Protein AF-A0A174EXQ2-F1 (afdb_monomer_lite)

InterPro domains:
  IPR007484 Peptidase M28 [PF04389] (26-202)
  IPR045175 Peptidase M28 family [PTHR12147] (16-189)

pLDDT: mean 82.41, std 20.02, range [22.69, 98.94]

Sequence (390 aa):
MGYSVTLQPYTDGQGRTGHNVAAVKAASVPDADILVLSAHHDSVPTAYGANDNASGVAALLYTAEALRNVPTDTEVRFLSFTDEENGKNGSRTYTASLTEEERTRIVGAIQFDMLGGLGSTGTLVCTVDGEANWVSDLLQKKNPGLESGVETASDHTSFQLSGIPAVLLMQRGRGYLYHSAADTAEQLDLYAIAAAADSAAAAAEEICSADTPSYRALAREQGERGAYRQTRQNMIYFGSSRADTEAYIGAAGEPVGASEISGEGWTDTYETYHYSMRWFDSKVPMSTYYQYRNGFLERIELRPEETGYTGEQVRELIEAMYGSPVSEERGQTGWSDPIYSKYITLSRERRSSRHQRSGGCGGMELSVFDPPAGGQTEVGRVQPVYGRYQ

Radius of gyration: 23.5 Å; chains: 1; bounding box: 48×62×64 Å

Foldseek 3Di:
DPWDKDWAWDADPVRDIDTKIKTKDDAPDPLAAEEEEEEEDDDDPAAPCLLFPVLQVVLLVLLCVLCVPQHFNYMYIYIYAYDLVVPLRRLLVVLQPDDPSNLLRHQEYEGEHRWQAAPFPAKEKEDQVQDDAPLRVLLCVLPVRHHTYHDCSGSQVLSLLSLFHYIYIHTDDQHDQHSHHPSDNVRGDVVRSVVSSVSVSVSVSLNRDPVRDRSSVRSNVVSQVSFAEPAPQDDDDFFDFQSVVCSSSSHHFAWDDKDWDDDVPDIKIKTKTWGFHHYLVDPGTWIKIFIAIVRTTAKIKTFRVVGPDDLVNVVVSCCVRQNAFPDDDDQKTWGADPVRQKIKIKHQADPPPPDDDDDDDGTIIIIIHGDPPDDDDDDDDDDDDPDDDD

Organism: Flavonifractor plautii (NCBI:txid292800)

Secondary structure (DSSP, 8-state):
---EEEEEEEE-TTS-EEEEEEEEE--SSSS--EEEEEEE----TTS--IIIIIHHHHHHHHHHHHTTT---SSEEEEEEES--TTTSHHHHHHHHH--HHHHHHEEEEEEEES-S-TT---EEEEESSS---HHHHHHHHH-TT-EEEE--SSTHHHHHTTT--EEEEEESS--SSTTSTT--GGG--HHHHHHHHHHHHHHHHHHT-TTSPP-HHHHHHHHTT-SEEE-SS----TT-BHHHHHHHHTSPPEEEEEEEEEETTEEEEEEEEEEEEEETT-SS-EEEEEEEETTEEEEEEEEGGGGT--HHHHHHHHHHHH-S-SEEETTEEEEEETTTTEEEEEESS----S----------EEEEEPPPS-----------------

Structure (mmCIF, N/CA/C/O backbone):
data_AF-A0A174EXQ2-F1
#
_entry.id   AF-A0A174EXQ2-F1
#
loop_
_atom_site.group_PDB
_atom_site.id
_atom_site.type_symbol
_atom_site.label_atom_id
_atom_site.label_alt_id
_atom_site.label_comp_id
_atom_site.label_asym_id
_atom_site.label_entity_id
_atom_site.label_seq_id
_atom_site.pdbx_PDB_ins_code
_atom_site.Cartn_x
_atom_site.Cartn_y
_atom_site.Cartn_z
_atom_site.occupancy
_atom_site.B_iso_or_equiv
_atom_site.auth_seq_id
_atom_site.auth_comp_id
_atom_site.auth_asym_id
_atom_site.auth_atom_id
_atom_site.pdbx_PDB_model_num
ATOM 1 N N . MET A 1 1 ? -4.550 -4.594 -22.644 1.00 91.62 1 MET A N 1
ATOM 2 C CA . MET A 1 1 ? -4.955 -5.354 -21.445 1.00 91.62 1 MET A CA 1
ATOM 3 C C . MET A 1 1 ? -6.471 -5.471 -21.265 1.00 91.62 1 MET A C 1
ATOM 5 O O . MET A 1 1 ? -6.911 -6.544 -20.893 1.00 91.62 1 MET A O 1
ATOM 9 N N . GLY A 1 2 ? -7.285 -4.450 -21.583 1.00 91.81 2 GLY A N 1
ATOM 10 C CA . GLY A 1 2 ? -8.759 -4.570 -21.553 1.00 91.81 2 GLY A CA 1
ATOM 11 C C . GLY A 1 2 ? -9.420 -4.163 -20.230 1.00 91.81 2 GLY A C 1
ATOM 12 O O . GLY A 1 2 ? -10.624 -4.330 -20.080 1.00 91.81 2 GLY A O 1
ATOM 13 N N . TYR A 1 3 ? -8.643 -3.614 -19.297 1.00 96.88 3 TYR A N 1
ATOM 14 C CA . TYR A 1 3 ? -9.128 -3.085 -18.024 1.00 96.88 3 TYR A CA 1
ATOM 15 C C . TYR A 1 3 ? -9.851 -1.747 -18.180 1.00 96.88 3 TYR A C 1
ATOM 17 O O . TYR A 1 3 ? -9.522 -0.952 -19.066 1.00 96.88 3 TYR A O 1
ATOM 25 N N . SER A 1 4 ? -10.805 -1.483 -17.287 1.00 96.12 4 SER A N 1
ATOM 26 C CA . SER A 1 4 ? -11.422 -0.163 -17.146 1.00 96.12 4 SER A CA 1
ATOM 27 C C . SER A 1 4 ? -10.453 0.766 -16.426 1.00 96.12 4 SER A C 1
ATOM 29 O O . SER A 1 4 ? -10.012 0.433 -15.332 1.00 96.12 4 SER A O 1
ATOM 31 N N . VAL A 1 5 ? -10.119 1.908 -17.035 1.00 98.12 5 VAL A N 1
ATOM 32 C CA . VAL A 1 5 ? -9.130 2.854 -16.498 1.00 98.12 5 VAL A CA 1
ATOM 33 C C . VAL A 1 5 ? -9.800 4.161 -16.093 1.00 98.12 5 VAL A C 1
ATOM 35 O O . VAL A 1 5 ? -10.558 4.738 -16.875 1.00 98.12 5 VAL A O 1
ATOM 38 N N . THR A 1 6 ? -9.491 4.643 -14.895 1.00 98.12 6 THR A N 1
ATOM 39 C CA . THR A 1 6 ? -9.911 5.943 -14.371 1.00 98.12 6 THR A CA 1
ATOM 40 C C . THR A 1 6 ? -8.706 6.743 -13.882 1.00 98.12 6 THR A C 1
ATOM 42 O O . THR A 1 6 ? -7.658 6.191 -13.545 1.00 98.12 6 THR A O 1
ATOM 45 N N . LEU A 1 7 ? -8.858 8.068 -13.875 1.00 98.19 7 LEU A N 1
ATOM 46 C CA . LEU A 1 7 ? -7.889 8.994 -13.299 1.00 98.19 7 LEU A CA 1
ATOM 47 C C . LEU A 1 7 ? -8.498 9.609 -12.042 1.00 98.19 7 LEU A C 1
ATOM 49 O O . LEU A 1 7 ? -9.579 10.196 -12.114 1.00 98.19 7 LEU A O 1
ATOM 53 N N . GLN A 1 8 ? -7.809 9.489 -10.911 1.00 96.19 8 GLN A N 1
ATOM 54 C CA . GLN A 1 8 ? -8.166 10.200 -9.686 1.00 96.19 8 GLN A CA 1
ATOM 55 C C . GLN A 1 8 ? -7.288 11.453 -9.591 1.00 96.19 8 GLN A C 1
ATOM 57 O O . GLN A 1 8 ? -6.074 11.316 -9.432 1.00 96.19 8 GLN A O 1
ATOM 62 N N . PRO A 1 9 ? -7.863 12.662 -9.717 1.00 93.44 9 PRO A N 1
ATOM 63 C CA . PRO A 1 9 ? -7.090 13.892 -9.645 1.00 93.44 9 PRO A CA 1
ATOM 64 C C . PRO A 1 9 ? -6.549 14.118 -8.233 1.00 93.44 9 PRO A C 1
ATOM 66 O O . PRO A 1 9 ? -7.213 13.823 -7.239 1.00 93.44 9 PRO A O 1
ATOM 69 N N . TYR A 1 10 ? -5.357 14.696 -8.174 1.00 86.19 10 TYR A N 1
ATOM 70 C CA . TYR A 1 10 ? -4.675 15.111 -6.959 1.00 86.19 10 TYR A CA 1
ATOM 71 C C . TYR A 1 10 ? -4.147 16.537 -7.140 1.00 86.19 10 TYR A C 1
ATOM 73 O O . TYR A 1 10 ? -3.658 16.884 -8.218 1.00 86.19 10 TYR A O 1
ATOM 81 N N . THR A 1 11 ? -4.227 17.346 -6.084 1.00 83.81 11 THR A N 1
ATOM 82 C CA . THR A 1 11 ? -3.610 18.673 -6.025 1.00 83.81 11 THR A CA 1
ATOM 83 C C . THR A 1 11 ? -2.908 18.825 -4.686 1.00 83.81 11 THR A C 1
ATOM 85 O O . THR A 1 11 ? -3.530 18.619 -3.644 1.00 83.81 11 THR A O 1
ATOM 88 N N . ASP A 1 12 ? -1.635 19.201 -4.710 1.00 76.88 12 ASP A N 1
ATOM 89 C CA . ASP A 1 12 ? -0.846 19.386 -3.497 1.00 76.88 12 ASP A CA 1
ATOM 90 C C . ASP A 1 12 ? -1.062 20.760 -2.838 1.00 76.88 12 ASP A C 1
ATOM 92 O O . ASP A 1 12 ? -1.738 21.647 -3.369 1.00 76.88 12 ASP A O 1
ATOM 96 N N . GLY A 1 13 ? -0.440 20.970 -1.673 1.00 69.25 13 GLY A N 1
ATOM 97 C CA . GLY A 1 13 ? -0.523 22.238 -0.937 1.00 69.25 13 GLY A CA 1
ATOM 98 C C . GLY A 1 13 ? 0.088 23.449 -1.661 1.00 69.25 13 GLY A C 1
ATOM 99 O O . GLY A 1 13 ? -0.147 24.585 -1.252 1.00 69.25 13 GLY A O 1
ATOM 100 N N . GLN A 1 14 ? 0.855 23.232 -2.735 1.00 75.50 14 GLN A N 1
ATOM 101 C CA . GLN A 1 14 ? 1.442 24.278 -3.579 1.00 75.50 14 GLN A CA 1
ATOM 102 C C . GLN A 1 14 ? 0.618 24.533 -4.855 1.00 75.50 14 GLN A C 1
ATOM 104 O O . GLN A 1 14 ? 0.982 25.393 -5.659 1.00 75.50 14 GLN A O 1
ATOM 109 N N . GLY A 1 15 ? -0.496 23.819 -5.049 1.00 83.50 15 GLY A N 1
ATOM 110 C CA . GLY A 1 15 ? -1.354 23.925 -6.228 1.00 83.50 15 GLY A CA 1
ATOM 111 C C . GLY A 1 15 ? -0.846 23.155 -7.452 1.00 83.50 15 GLY A C 1
ATOM 112 O O . GLY A 1 15 ? -1.370 23.355 -8.549 1.00 83.50 15 GLY A O 1
ATOM 113 N N . ARG A 1 16 ? 0.162 22.289 -7.299 1.00 86.88 16 ARG A N 1
ATOM 114 C CA . ARG A 1 16 ? 0.620 21.370 -8.349 1.00 86.88 16 ARG A CA 1
ATOM 115 C C . ARG A 1 16 ? -0.383 20.230 -8.471 1.00 86.88 16 ARG A C 1
ATOM 117 O O . ARG A 1 16 ? -0.878 19.732 -7.467 1.00 86.88 16 ARG A O 1
ATOM 124 N N . THR A 1 17 ? -0.682 19.821 -9.700 1.00 92.56 17 THR A N 1
ATOM 125 C CA . THR A 1 17 ? -1.700 18.802 -9.986 1.00 92.56 17 THR A CA 1
ATOM 126 C C . THR A 1 17 ? -1.075 17.525 -10.533 1.00 92.56 17 THR A C 1
ATOM 128 O O . THR A 1 17 ? -0.203 17.600 -11.399 1.00 92.56 17 THR A O 1
ATOM 131 N N . GLY A 1 18 ? -1.592 16.375 -10.118 1.00 93.38 18 GLY A N 1
ATOM 132 C CA . GLY A 1 18 ? -1.241 15.049 -10.624 1.00 93.38 18 GLY A CA 1
ATOM 133 C C . GLY A 1 18 ? -2.478 14.159 -10.733 1.00 93.38 18 GLY A C 1
ATOM 134 O O . GLY A 1 18 ? -3.594 14.593 -10.437 1.00 93.38 18 GLY A O 1
ATOM 135 N N . HIS A 1 19 ? -2.296 12.915 -11.171 1.00 97.38 19 HIS A N 1
ATOM 136 C CA . HIS A 1 19 ? -3.376 11.928 -11.178 1.00 97.38 19 HIS A CA 1
ATOM 137 C C . HIS A 1 19 ? -2.859 10.566 -10.738 1.00 97.38 19 HIS A C 1
ATOM 139 O O . HIS A 1 19 ? -1.892 10.075 -11.310 1.00 97.38 19 HIS A O 1
ATOM 145 N N . ASN A 1 20 ? -3.563 9.906 -9.820 1.00 98.38 20 ASN A N 1
ATOM 146 C CA . ASN A 1 20 ? -3.435 8.456 -9.723 1.00 98.38 20 ASN A CA 1
ATOM 147 C C . ASN A 1 20 ? -4.120 7.830 -10.943 1.00 98.38 20 ASN A C 1
ATOM 149 O O . ASN A 1 20 ? -5.195 8.276 -11.358 1.00 98.38 20 ASN A O 1
ATOM 153 N N . VAL A 1 21 ? -3.530 6.773 -11.492 1.00 98.62 21 VAL A N 1
ATOM 154 C CA . VAL A 1 21 ? -4.129 5.968 -12.561 1.00 98.62 21 VAL A CA 1
ATOM 155 C C . VAL A 1 21 ? -4.620 4.664 -11.952 1.00 98.62 21 VAL A C 1
ATOM 157 O O . VAL A 1 21 ? -3.826 3.913 -11.395 1.00 98.62 21 VAL A O 1
ATOM 160 N N . ALA A 1 22 ? -5.912 4.375 -12.071 1.00 98.38 22 ALA A N 1
ATOM 161 C CA . ALA A 1 22 ? -6.500 3.143 -11.564 1.00 98.38 22 ALA A CA 1
ATOM 162 C C . ALA A 1 22 ? -7.051 2.312 -12.721 1.00 98.38 22 ALA A C 1
ATOM 164 O O . ALA A 1 22 ? -7.936 2.762 -13.445 1.00 98.38 22 ALA A O 1
ATOM 165 N N . ALA A 1 23 ? -6.542 1.095 -12.895 1.00 98.50 23 ALA A N 1
ATOM 166 C CA . ALA A 1 23 ? -7.084 0.115 -13.825 1.00 98.50 23 ALA A CA 1
ATOM 167 C C . ALA A 1 23 ? -7.736 -1.034 -13.048 1.00 98.50 23 ALA A C 1
ATOM 169 O O . ALA A 1 23 ? -7.128 -1.594 -12.141 1.00 98.50 23 ALA A O 1
ATOM 170 N N . VAL A 1 24 ? -8.967 -1.398 -13.403 1.00 98.31 24 VAL A N 1
ATOM 171 C CA . VAL A 1 24 ? -9.750 -2.399 -12.666 1.00 98.31 24 VAL A CA 1
ATOM 172 C C . VAL A 1 24 ? -10.059 -3.609 -13.541 1.00 98.31 24 VAL A C 1
ATOM 174 O O . VAL A 1 24 ? -10.570 -3.484 -14.661 1.00 98.31 24 VAL A O 1
ATOM 177 N N . LYS A 1 25 ? -9.784 -4.794 -12.993 1.00 97.69 25 LYS A N 1
ATOM 178 C CA . LYS A 1 25 ? -10.322 -6.078 -13.437 1.00 97.69 25 LYS A CA 1
ATOM 179 C C . LYS A 1 25 ? -11.505 -6.429 -12.537 1.00 97.69 25 LYS A C 1
ATOM 181 O O . LYS A 1 25 ? -11.324 -6.702 -11.354 1.00 97.69 25 LYS A O 1
ATOM 186 N N . ALA A 1 26 ? -12.708 -6.396 -13.100 1.00 96.94 26 ALA A N 1
ATOM 187 C CA . ALA A 1 26 ? -13.925 -6.697 -12.357 1.00 96.94 26 ALA A CA 1
ATOM 188 C C . ALA A 1 26 ? -13.982 -8.174 -11.932 1.00 96.94 26 ALA A C 1
ATOM 190 O O . ALA A 1 26 ? -13.592 -9.061 -12.697 1.00 96.94 26 ALA A O 1
ATOM 191 N N . ALA A 1 27 ? -14.520 -8.414 -10.738 1.00 96.88 27 ALA A N 1
ATOM 192 C CA . ALA A 1 27 ? -14.885 -9.743 -10.274 1.00 96.88 27 ALA A CA 1
ATOM 193 C C . ALA A 1 27 ? -16.105 -10.290 -11.027 1.00 96.88 27 ALA A C 1
ATOM 195 O O . ALA A 1 27 ? -16.951 -9.540 -11.520 1.00 96.88 27 ALA A O 1
ATOM 196 N N . SER A 1 28 ? -16.228 -11.615 -11.067 1.00 95.81 28 SER A N 1
ATOM 197 C CA . SER A 1 28 ? -17.417 -12.299 -11.593 1.00 95.81 28 SER A CA 1
ATOM 198 C C . SER A 1 28 ? -18.606 -12.327 -10.620 1.00 95.81 28 SER A C 1
ATOM 200 O O . SER A 1 28 ? -19.715 -12.672 -11.032 1.00 95.81 28 SER A O 1
ATOM 202 N N . VAL A 1 29 ? -18.399 -11.940 -9.357 1.00 93.62 29 VAL A N 1
ATOM 203 C CA . VAL A 1 29 ? -19.407 -11.946 -8.286 1.00 93.62 29 VAL A CA 1
ATOM 204 C C . VAL A 1 29 ? -19.558 -10.555 -7.651 1.00 93.62 29 VAL A C 1
ATOM 206 O O . VAL A 1 29 ? -18.594 -9.785 -7.629 1.00 93.62 29 VAL A O 1
ATOM 209 N N . PRO A 1 30 ? -20.758 -10.187 -7.159 1.00 92.56 30 PRO A N 1
ATOM 210 C CA . PRO A 1 30 ? -20.937 -8.968 -6.374 1.00 92.56 30 PRO A CA 1
ATOM 211 C C . PRO A 1 30 ? -20.284 -9.116 -4.999 1.00 92.56 30 PRO A C 1
ATOM 213 O O . PRO A 1 30 ? -20.108 -10.234 -4.523 1.00 92.56 30 PRO A O 1
ATOM 216 N N . ASP A 1 31 ? -19.983 -7.988 -4.350 1.00 93.12 31 ASP A N 1
ATOM 217 C CA . ASP A 1 31 ? -19.340 -7.975 -3.029 1.00 93.12 31 ASP A CA 1
ATOM 218 C C . ASP A 1 31 ? -18.093 -8.882 -2.983 1.00 93.12 31 ASP A C 1
ATOM 220 O O . ASP A 1 31 ? -17.896 -9.674 -2.068 1.00 93.12 31 ASP A O 1
ATOM 224 N N . ALA A 1 32 ? -17.259 -8.785 -4.019 1.00 97.19 32 ALA A N 1
ATOM 225 C CA . ALA A 1 32 ? -16.003 -9.511 -4.128 1.00 97.19 32 ALA A CA 1
ATOM 226 C C . ALA A 1 32 ? -14.906 -8.906 -3.247 1.00 97.19 32 ALA A C 1
ATOM 228 O O . ALA A 1 32 ? -14.909 -7.698 -2.962 1.00 97.19 32 ALA A O 1
ATOM 229 N N . ASP A 1 33 ? -13.954 -9.742 -2.836 1.00 98.25 33 ASP A N 1
ATOM 230 C CA . ASP A 1 33 ? -12.668 -9.295 -2.294 1.00 98.25 33 ASP A CA 1
ATOM 231 C C . ASP A 1 33 ? -11.977 -8.360 -3.295 1.00 98.25 33 ASP A C 1
ATOM 233 O O . ASP A 1 33 ? -12.194 -8.454 -4.506 1.00 98.25 33 ASP A O 1
ATOM 237 N N . ILE A 1 34 ? -11.148 -7.449 -2.790 1.00 98.69 34 ILE A N 1
ATOM 238 C CA . ILE A 1 34 ? -10.307 -6.574 -3.603 1.00 98.69 34 ILE A CA 1
ATOM 239 C C . ILE A 1 34 ? -8.837 -6.886 -3.318 1.00 98.69 34 ILE A C 1
ATOM 241 O O . ILE A 1 34 ? -8.386 -6.809 -2.173 1.00 98.69 34 ILE A O 1
ATOM 245 N N . LEU A 1 35 ? -8.076 -7.159 -4.375 1.00 98.81 35 LEU A N 1
ATOM 246 C CA . LEU A 1 35 ? -6.615 -7.172 -4.358 1.00 98.81 35 LEU A CA 1
ATOM 247 C C . LEU A 1 35 ? -6.087 -5.897 -5.017 1.00 98.81 35 LEU A C 1
ATOM 249 O O . LEU A 1 35 ? -6.479 -5.560 -6.136 1.00 98.81 35 LEU A O 1
ATOM 253 N N . VAL A 1 36 ? -5.167 -5.211 -4.344 1.00 98.88 36 VAL A N 1
ATOM 254 C CA . VAL A 1 36 ? -4.464 -4.050 -4.898 1.00 98.88 36 VAL A CA 1
ATOM 255 C C . VAL A 1 36 ? -3.044 -4.442 -5.304 1.00 98.88 36 VAL A C 1
ATOM 257 O O . VAL A 1 36 ? -2.301 -5.024 -4.519 1.00 98.88 36 VAL A O 1
ATOM 260 N N . LEU A 1 37 ? -2.665 -4.095 -6.531 1.00 98.94 37 LEU A N 1
ATOM 261 C CA . LEU A 1 37 ? -1.300 -4.155 -7.051 1.00 98.94 37 LEU A CA 1
ATOM 262 C C . LEU A 1 37 ? -0.900 -2.740 -7.456 1.00 98.94 37 LEU A C 1
ATOM 264 O O . LEU A 1 37 ? -1.663 -2.085 -8.170 1.00 98.94 37 LEU A O 1
ATOM 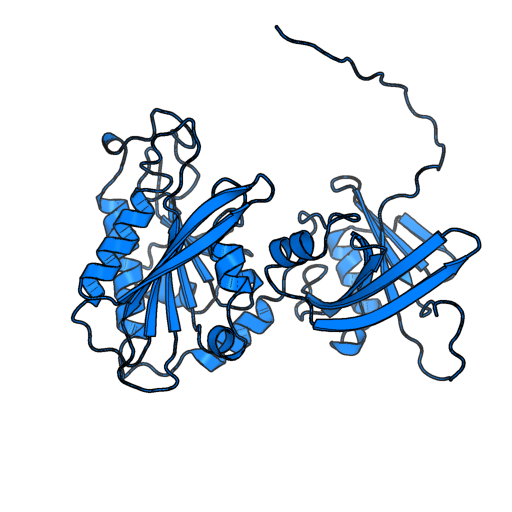268 N N . SER A 1 38 ? 0.255 -2.247 -7.020 1.00 98.94 38 SER A N 1
ATOM 269 C CA . SER A 1 38 ? 0.572 -0.832 -7.221 1.00 98.94 38 SER A CA 1
ATOM 270 C C . SER A 1 38 ? 2.053 -0.497 -7.381 1.00 98.94 38 SER A C 1
ATOM 272 O O . SER A 1 38 ? 2.919 -1.302 -7.066 1.00 98.94 38 SER A O 1
ATOM 274 N N . ALA A 1 39 ? 2.331 0.680 -7.937 1.00 98.88 39 ALA A N 1
ATOM 275 C CA . ALA A 1 39 ? 3.651 1.305 -8.091 1.00 98.88 39 ALA A CA 1
ATOM 276 C C . ALA A 1 39 ? 3.458 2.833 -8.178 1.00 98.88 39 ALA A C 1
ATOM 278 O O . ALA A 1 39 ? 2.338 3.266 -8.463 1.00 98.88 39 ALA A O 1
ATOM 279 N N . HIS A 1 40 ? 4.496 3.656 -8.014 1.00 98.62 40 HIS A N 1
ATOM 280 C CA . HIS A 1 40 ? 4.404 5.089 -8.346 1.00 98.62 40 HIS A CA 1
ATOM 281 C C . HIS A 1 40 ? 5.067 5.397 -9.688 1.00 98.62 40 HIS A C 1
ATOM 283 O O . HIS A 1 40 ? 5.964 4.681 -10.126 1.00 98.62 40 HIS A O 1
ATOM 289 N N . HIS A 1 41 ? 4.569 6.418 -10.387 1.00 97.88 41 HIS A N 1
ATOM 290 C CA . HIS A 1 41 ? 5.056 6.807 -11.717 1.00 97.88 41 HIS A CA 1
ATOM 291 C C . HIS A 1 41 ? 5.722 8.183 -11.759 1.00 97.88 41 HIS A C 1
ATOM 293 O O . HIS A 1 41 ? 6.211 8.582 -12.819 1.00 97.88 41 HIS A O 1
ATOM 299 N N . ASP A 1 42 ? 5.695 8.938 -10.663 1.00 96.12 42 ASP A N 1
ATOM 300 C CA . ASP A 1 42 ? 6.525 10.128 -10.522 1.00 96.12 42 ASP A CA 1
ATOM 301 C C . ASP A 1 42 ? 7.981 9.761 -10.197 1.00 96.12 42 ASP A C 1
ATOM 303 O O . ASP A 1 42 ? 8.294 8.615 -9.890 1.00 96.12 42 ASP A O 1
ATOM 307 N N . SER A 1 43 ? 8.862 10.751 -10.323 1.00 95.25 43 SER A N 1
ATOM 308 C CA . SER A 1 43 ? 10.299 10.665 -10.048 1.00 95.25 43 SER A CA 1
ATOM 309 C C . SER A 1 43 ? 10.764 12.013 -9.507 1.00 95.25 43 SER A C 1
ATOM 311 O O . SER A 1 43 ? 10.209 13.061 -9.870 1.00 95.25 43 SER A O 1
ATOM 313 N N . VAL A 1 44 ? 11.846 12.025 -8.725 1.00 92.00 44 VAL A N 1
ATOM 314 C CA . VAL A 1 44 ? 12.522 13.279 -8.368 1.00 92.00 44 VAL A CA 1
ATOM 315 C C . VAL A 1 44 ? 12.992 14.070 -9.606 1.00 92.00 44 VAL A C 1
ATOM 317 O O . VAL A 1 44 ? 13.409 13.479 -10.605 1.00 92.00 44 VAL A O 1
ATOM 320 N N . PRO A 1 45 ? 13.045 15.419 -9.546 1.00 89.75 45 PRO A N 1
ATOM 321 C CA . PRO A 1 45 ? 13.454 16.256 -10.683 1.00 89.75 45 PRO A CA 1
ATOM 322 C C . PRO A 1 45 ? 14.894 16.046 -11.178 1.00 89.75 45 PRO A C 1
ATOM 324 O O . PRO A 1 45 ? 15.252 16.519 -12.256 1.00 89.75 45 PRO A O 1
ATOM 327 N N . THR A 1 46 ? 15.751 15.421 -10.367 1.00 90.88 46 THR A N 1
ATOM 328 C CA . THR A 1 46 ? 17.191 15.265 -10.626 1.00 90.88 46 THR A CA 1
ATOM 329 C C . THR A 1 46 ? 17.579 13.893 -11.176 1.00 90.88 46 THR A C 1
ATOM 331 O O . THR A 1 46 ? 18.760 13.675 -11.454 1.00 90.88 46 THR A O 1
ATOM 334 N N . ALA A 1 47 ? 16.622 12.975 -11.322 1.00 93.25 47 ALA A N 1
ATOM 335 C CA . ALA A 1 47 ? 16.846 11.611 -11.788 1.00 93.25 47 ALA A CA 1
ATOM 336 C C . ALA A 1 47 ? 15.934 11.279 -12.976 1.00 93.25 47 ALA A C 1
ATOM 338 O O . ALA A 1 47 ? 14.928 11.946 -13.208 1.00 93.25 47 ALA A O 1
ATOM 339 N N . TYR A 1 48 ? 16.310 10.250 -13.740 1.00 94.00 48 TYR A N 1
ATOM 340 C CA . TYR A 1 48 ? 15.420 9.676 -14.754 1.00 94.00 48 TYR A CA 1
ATOM 341 C C . TYR A 1 48 ? 14.419 8.679 -14.154 1.00 94.00 48 TYR A C 1
ATOM 343 O O . TYR A 1 48 ? 13.418 8.391 -14.805 1.00 94.00 48 TYR A O 1
ATOM 351 N N . GLY A 1 49 ? 14.701 8.158 -12.955 1.00 95.81 49 GLY A N 1
ATOM 352 C CA . GLY A 1 49 ? 13.803 7.280 -12.210 1.00 95.81 49 GLY A CA 1
ATOM 353 C C . GLY A 1 49 ? 13.639 5.894 -12.827 1.00 95.81 49 GLY A C 1
ATOM 354 O O . GLY A 1 49 ? 12.540 5.339 -12.841 1.00 95.81 49 GLY A O 1
ATOM 355 N N . ALA A 1 50 ? 14.700 5.338 -13.426 1.00 97.62 50 ALA A N 1
ATOM 356 C CA . ALA A 1 50 ? 14.618 4.016 -14.038 1.00 97.62 50 ALA A CA 1
ATOM 357 C C . ALA A 1 50 ? 14.397 2.919 -12.990 1.00 97.62 50 ALA A C 1
ATOM 359 O O . ALA A 1 50 ? 13.493 2.098 -13.143 1.00 97.62 50 ALA A O 1
ATOM 360 N N . ASN A 1 51 ? 15.202 2.903 -11.928 1.00 97.56 51 ASN A N 1
ATOM 361 C CA . ASN A 1 51 ? 14.967 2.038 -10.783 1.00 97.56 51 ASN A CA 1
ATOM 362 C C . ASN A 1 51 ? 13.826 2.589 -9.930 1.00 97.56 51 ASN A C 1
ATOM 364 O O . ASN A 1 51 ? 12.979 1.802 -9.528 1.00 97.56 51 ASN A O 1
ATOM 368 N N . ASP A 1 52 ? 13.791 3.904 -9.712 1.00 96.50 52 ASP A N 1
ATOM 369 C CA . ASP A 1 52 ? 12.853 4.588 -8.817 1.00 96.50 52 ASP A CA 1
ATOM 370 C C . ASP A 1 52 ? 11.938 5.576 -9.579 1.00 96.50 52 ASP A C 1
ATOM 372 O O . ASP A 1 52 ? 12.268 6.745 -9.757 1.00 96.50 52 ASP A O 1
ATOM 376 N N . ASN A 1 53 ? 10.820 5.134 -10.160 1.00 97.94 53 ASN A N 1
ATOM 377 C CA . ASN A 1 53 ? 10.259 3.783 -10.042 1.00 97.94 53 ASN A CA 1
ATOM 378 C C . ASN A 1 53 ? 9.675 3.218 -11.347 1.00 97.94 53 ASN A C 1
ATOM 380 O O . ASN A 1 53 ? 8.690 2.472 -11.368 1.00 97.94 53 ASN A O 1
ATOM 384 N N . ALA A 1 54 ? 10.317 3.506 -12.485 1.00 98.31 54 ALA A N 1
ATOM 385 C CA . ALA A 1 54 ? 9.928 2.889 -13.755 1.00 98.31 54 ALA A CA 1
ATOM 386 C C . ALA A 1 54 ? 10.032 1.348 -13.714 1.00 98.31 54 ALA A C 1
ATOM 388 O O . ALA A 1 54 ? 9.248 0.661 -14.373 1.00 98.31 54 ALA A O 1
ATOM 389 N N . SER A 1 55 ? 10.954 0.797 -12.917 1.00 98.56 55 SER A N 1
ATOM 390 C CA . SER A 1 55 ? 11.104 -0.644 -12.688 1.00 98.56 55 SER A CA 1
ATOM 391 C C . SER A 1 55 ? 9.867 -1.271 -12.021 1.00 98.56 55 SER A C 1
ATOM 393 O O . SER A 1 55 ? 9.366 -2.294 -12.501 1.00 98.56 55 SER A O 1
ATOM 395 N N . GLY A 1 56 ? 9.311 -0.643 -10.979 1.00 98.62 56 GLY A N 1
ATOM 396 C CA . GLY A 1 56 ? 8.082 -1.082 -10.320 1.00 98.62 56 GLY A CA 1
ATOM 397 C C . GLY A 1 56 ? 6.857 -0.907 -11.211 1.00 98.62 56 GLY A C 1
ATOM 398 O O . GLY A 1 56 ? 6.019 -1.806 -11.286 1.00 98.62 56 GLY A O 1
ATOM 399 N N . VAL A 1 57 ? 6.785 0.181 -11.986 1.00 98.75 57 VAL A N 1
ATOM 400 C CA . VAL A 1 57 ? 5.734 0.357 -13.006 1.00 98.75 57 VAL A CA 1
ATOM 401 C C . VAL A 1 57 ? 5.801 -0.748 -14.066 1.00 98.75 57 VAL A C 1
ATOM 403 O O . VAL A 1 57 ? 4.763 -1.278 -14.468 1.00 98.75 57 VAL A O 1
ATOM 406 N N . ALA A 1 58 ? 6.998 -1.152 -14.499 1.00 98.69 58 ALA A N 1
ATOM 407 C CA . ALA A 1 58 ? 7.159 -2.268 -15.427 1.00 98.69 58 ALA A CA 1
ATOM 408 C C . ALA A 1 58 ? 6.668 -3.595 -14.820 1.00 98.69 58 ALA A C 1
ATOM 410 O O . ALA A 1 58 ? 5.947 -4.337 -15.492 1.00 98.69 58 ALA A O 1
ATOM 411 N N . ALA A 1 59 ? 6.982 -3.869 -13.548 1.00 98.81 59 ALA A N 1
ATOM 412 C CA . ALA A 1 59 ? 6.483 -5.043 -12.823 1.00 98.81 59 ALA A CA 1
ATOM 413 C C . ALA A 1 59 ? 4.949 -5.031 -12.663 1.00 98.81 59 ALA A C 1
ATOM 415 O O . ALA A 1 59 ? 4.289 -6.057 -12.868 1.00 98.81 59 ALA A O 1
ATOM 416 N N . LEU A 1 60 ? 4.362 -3.864 -12.381 1.00 98.88 60 LEU A N 1
ATOM 417 C CA . LEU A 1 60 ? 2.915 -3.671 -12.309 1.00 98.88 60 LEU A CA 1
ATOM 418 C C . LEU A 1 60 ? 2.242 -3.983 -13.652 1.00 98.88 60 LEU A C 1
ATOM 420 O O . LEU A 1 60 ? 1.274 -4.742 -13.699 1.00 98.88 60 LEU A O 1
ATOM 424 N N . LEU A 1 61 ? 2.766 -3.433 -14.752 1.00 98.75 61 LEU A N 1
ATOM 425 C CA . LEU A 1 61 ? 2.241 -3.667 -16.100 1.00 98.75 61 LEU A CA 1
ATOM 426 C C . LEU A 1 61 ? 2.398 -5.129 -16.536 1.00 98.75 61 LEU A C 1
ATOM 428 O O . LEU A 1 61 ? 1.486 -5.676 -17.155 1.00 98.75 61 LEU A O 1
ATOM 432 N N . TYR A 1 62 ? 3.515 -5.774 -16.191 1.00 98.56 62 TYR A N 1
ATOM 433 C CA . TYR A 1 62 ? 3.721 -7.201 -16.438 1.00 98.56 62 TYR A CA 1
ATOM 434 C C . TYR A 1 62 ? 2.682 -8.051 -15.700 1.00 98.56 62 TYR A C 1
ATOM 436 O O . TYR A 1 62 ? 2.017 -8.887 -16.311 1.00 98.56 62 TYR A O 1
ATOM 444 N N . THR A 1 63 ? 2.479 -7.790 -14.407 1.00 98.62 63 THR A N 1
ATOM 445 C CA . THR A 1 63 ? 1.488 -8.506 -13.590 1.00 98.62 63 THR A CA 1
ATOM 446 C C . THR A 1 63 ? 0.071 -8.288 -14.129 1.00 98.62 63 THR A C 1
ATOM 448 O O . THR A 1 63 ? -0.729 -9.220 -14.222 1.00 98.62 63 THR A O 1
ATOM 451 N N . ALA A 1 64 ? -0.233 -7.064 -14.565 1.00 98.56 64 ALA A N 1
ATOM 452 C CA . ALA A 1 64 ? -1.495 -6.732 -15.208 1.00 98.56 64 ALA A CA 1
ATOM 453 C C . ALA A 1 64 ? -1.687 -7.487 -16.536 1.00 98.56 64 ALA A C 1
ATOM 455 O O . ALA A 1 64 ? -2.791 -7.955 -16.816 1.00 98.56 64 ALA A O 1
ATOM 456 N N . GLU A 1 65 ? -0.645 -7.668 -17.347 1.00 98.44 65 GLU A N 1
ATOM 457 C CA . GLU A 1 65 ? -0.726 -8.487 -18.561 1.00 98.44 65 GLU A CA 1
ATOM 458 C C . GLU A 1 65 ? -0.895 -9.977 -18.228 1.00 98.44 65 GLU A C 1
ATOM 460 O O . GLU A 1 65 ? -1.712 -10.632 -18.870 1.00 98.44 65 GLU A O 1
ATOM 465 N N . ALA A 1 66 ? -0.218 -10.504 -17.203 1.00 98.06 66 ALA A N 1
ATOM 466 C CA . ALA A 1 66 ? -0.352 -11.902 -16.777 1.00 98.06 66 ALA A CA 1
ATOM 467 C C . ALA A 1 66 ? -1.793 -12.245 -16.344 1.00 98.06 66 ALA A C 1
ATOM 469 O O . ALA A 1 66 ? -2.362 -13.254 -16.763 1.00 98.06 66 ALA A O 1
ATOM 470 N N . LEU A 1 67 ? -2.444 -11.349 -15.596 1.00 97.75 67 LEU A N 1
ATOM 471 C CA . LEU A 1 67 ? -3.793 -11.565 -15.056 1.00 97.75 67 LEU A CA 1
ATOM 472 C C . LEU A 1 67 ? -4.933 -11.305 -16.060 1.00 97.75 67 LEU A C 1
ATOM 474 O O . LEU A 1 67 ? -6.109 -11.545 -15.755 1.00 97.75 67 LEU A O 1
ATOM 478 N N . ARG A 1 68 ? -4.633 -10.833 -17.278 1.00 96.94 68 ARG A N 1
ATOM 479 C CA . ARG A 1 68 ? -5.659 -10.366 -18.233 1.00 96.94 68 ARG A CA 1
ATOM 480 C C . ARG A 1 68 ? -6.740 -11.407 -18.522 1.00 96.94 68 ARG A C 1
ATOM 482 O O . ARG A 1 68 ? -7.924 -11.079 -18.505 1.00 96.94 68 ARG A O 1
ATOM 489 N N . ASN A 1 69 ? -6.339 -12.663 -18.721 1.00 95.50 69 ASN A N 1
ATOM 490 C CA . ASN A 1 69 ? -7.221 -13.759 -19.125 1.00 95.50 69 ASN A CA 1
ATOM 491 C C . ASN A 1 69 ? -7.552 -14.706 -17.964 1.00 95.50 69 ASN A C 1
ATOM 493 O O . ASN A 1 69 ? -8.251 -15.692 -18.180 1.00 95.50 69 ASN A O 1
ATOM 497 N N . VAL A 1 70 ? -7.065 -14.419 -16.753 1.00 95.75 70 VAL A N 1
ATOM 498 C CA . VAL A 1 70 ? -7.368 -15.204 -15.553 1.00 95.75 70 VAL A CA 1
ATOM 499 C C . VAL A 1 70 ? -8.830 -14.940 -15.161 1.00 95.75 70 VAL A C 1
ATOM 501 O O . VAL A 1 70 ? -9.197 -13.774 -14.967 1.00 95.75 70 VAL A O 1
ATOM 504 N N . PRO A 1 71 ? -9.707 -15.960 -15.110 1.00 94.75 71 PRO A N 1
ATOM 505 C CA . PRO A 1 71 ? -11.033 -15.820 -14.511 1.00 94.75 71 PRO A CA 1
ATOM 506 C C . PRO A 1 71 ? -10.888 -15.489 -13.026 1.00 94.75 71 PRO A C 1
ATOM 508 O O . PRO A 1 71 ? -10.005 -16.038 -12.379 1.00 94.75 71 PRO A O 1
ATOM 511 N N . THR A 1 72 ? -11.727 -14.599 -12.496 1.00 96.75 72 THR A N 1
ATOM 512 C CA . THR A 1 72 ? -11.594 -14.151 -11.104 1.00 96.75 72 THR A CA 1
ATOM 513 C C . THR A 1 72 ? -12.943 -13.912 -10.437 1.00 96.75 72 THR A C 1
ATOM 515 O O . THR A 1 72 ? -13.870 -13.369 -11.051 1.00 96.75 72 THR A O 1
ATOM 518 N N . ASP A 1 73 ? -13.065 -14.318 -9.179 1.00 96.62 73 ASP A N 1
ATOM 519 C CA . ASP A 1 73 ? -14.116 -13.899 -8.245 1.00 96.62 73 ASP A CA 1
ATOM 520 C C . ASP A 1 73 ? -13.659 -12.742 -7.335 1.00 96.62 73 ASP A C 1
ATOM 522 O O . ASP A 1 73 ? -14.460 -12.207 -6.578 1.00 96.62 73 ASP A O 1
ATOM 526 N N . THR A 1 74 ? -12.407 -12.304 -7.483 1.00 98.12 74 THR A N 1
ATOM 527 C CA . THR A 1 74 ? -11.792 -11.158 -6.805 1.00 98.12 74 THR A CA 1
ATOM 528 C C . THR A 1 74 ? -11.657 -9.971 -7.763 1.00 98.12 74 THR A C 1
ATOM 530 O O . THR A 1 74 ? -11.277 -10.125 -8.929 1.00 98.12 74 THR A O 1
ATOM 533 N N . GLU A 1 75 ? -11.953 -8.763 -7.287 1.00 98.38 75 GLU A N 1
ATOM 534 C CA . GLU A 1 75 ? -11.688 -7.516 -8.005 1.00 98.38 75 GLU A CA 1
ATOM 535 C C . GLU A 1 75 ? -10.196 -7.178 -7.887 1.00 98.38 75 GLU A C 1
ATOM 537 O O . GLU A 1 75 ? -9.662 -7.082 -6.785 1.00 98.38 75 GLU A O 1
ATOM 542 N N . VAL A 1 76 ? -9.507 -6.972 -9.011 1.00 98.69 76 VAL A N 1
ATOM 543 C CA . VAL A 1 76 ? -8.083 -6.595 -8.997 1.00 98.69 76 VAL A CA 1
ATOM 544 C C . VAL A 1 76 ? -7.940 -5.147 -9.434 1.00 98.69 76 VAL A C 1
ATOM 546 O O . VAL A 1 76 ? -8.351 -4.782 -10.540 1.00 98.69 76 VAL A O 1
ATOM 549 N N . ARG A 1 77 ? -7.349 -4.320 -8.571 1.00 98.75 77 ARG A N 1
ATOM 550 C CA . ARG A 1 77 ? -7.053 -2.911 -8.842 1.00 98.75 77 ARG A CA 1
ATOM 551 C C . ARG A 1 77 ? -5.554 -2.745 -9.066 1.00 98.75 77 ARG A C 1
ATOM 553 O O . ARG A 1 77 ? -4.765 -2.958 -8.152 1.00 98.75 77 ARG A O 1
ATOM 560 N N . PHE A 1 78 ? -5.178 -2.336 -10.270 1.00 98.88 78 PHE A N 1
ATOM 561 C CA . PHE A 1 78 ? -3.818 -1.934 -10.615 1.00 98.88 78 PHE A CA 1
ATOM 562 C C . PHE A 1 78 ? -3.717 -0.416 -10.479 1.00 98.88 78 PHE A C 1
ATOM 564 O O . PHE A 1 78 ? -4.363 0.310 -11.239 1.00 98.88 78 PHE A O 1
ATOM 571 N N . LEU A 1 79 ? -2.952 0.065 -9.504 1.00 98.81 79 LEU A N 1
ATOM 572 C CA . LEU A 1 79 ? -2.857 1.486 -9.180 1.00 98.81 79 LEU A CA 1
ATOM 573 C C . LEU A 1 79 ? -1.456 2.008 -9.485 1.00 98.81 79 LEU A C 1
ATOM 575 O O . LEU A 1 79 ? -0.464 1.472 -9.006 1.00 98.81 79 LEU A O 1
ATOM 579 N N . SER A 1 80 ? -1.379 3.078 -10.267 1.00 98.69 80 SER A N 1
ATOM 580 C CA . SER A 1 80 ? -0.148 3.828 -10.468 1.00 98.69 80 SER A CA 1
ATOM 581 C C . SER A 1 80 ? -0.277 5.182 -9.779 1.00 98.69 80 SER A C 1
ATOM 583 O O . SER A 1 80 ? -1.061 6.027 -10.223 1.00 98.69 80 SER A O 1
ATOM 585 N N . PHE A 1 81 ? 0.443 5.364 -8.676 1.00 98.62 81 PHE A N 1
ATOM 586 C CA . PHE A 1 81 ? 0.363 6.557 -7.840 1.00 98.62 81 PHE A CA 1
ATOM 587 C C . PHE A 1 81 ? 1.219 7.697 -8.379 1.00 98.62 81 PHE A C 1
ATOM 589 O O . PHE A 1 81 ? 2.274 7.479 -8.968 1.00 98.62 81 PHE A O 1
ATOM 596 N N . THR A 1 82 ? 0.721 8.914 -8.183 1.00 96.88 82 THR A N 1
ATOM 597 C CA . THR A 1 82 ? 1.482 10.146 -8.392 1.00 96.88 82 THR A CA 1
ATOM 598 C C . THR A 1 82 ? 2.009 10.652 -7.055 1.00 96.88 82 THR A C 1
ATOM 600 O O . THR A 1 82 ? 1.379 10.451 -6.017 1.00 96.88 82 THR A O 1
ATOM 603 N N . ASP A 1 83 ? 3.066 11.452 -7.111 1.00 93.00 83 ASP A N 1
ATOM 604 C CA . ASP A 1 83 ? 3.544 12.262 -5.989 1.00 93.00 83 ASP A CA 1
ATOM 605 C C . ASP A 1 83 ? 3.957 11.435 -4.754 1.00 93.00 83 ASP A C 1
ATOM 607 O O . ASP A 1 83 ? 3.685 11.810 -3.607 1.00 93.00 83 ASP A O 1
ATOM 611 N N . GLU A 1 84 ? 4.593 10.286 -4.993 1.00 93.56 84 GLU A N 1
ATOM 612 C CA . GLU A 1 84 ? 5.234 9.483 -3.950 1.00 93.56 84 GLU A CA 1
ATOM 613 C C . GLU A 1 84 ? 6.417 10.245 -3.346 1.00 93.56 84 GLU A C 1
ATOM 615 O O . GLU A 1 84 ? 6.482 10.438 -2.128 1.00 93.56 84 GLU A O 1
ATOM 620 N N . GLU A 1 85 ? 7.238 10.832 -4.214 1.00 87.00 85 GLU A N 1
ATOM 621 C CA . GLU A 1 85 ? 8.530 11.441 -3.883 1.00 87.00 85 GLU A CA 1
ATOM 622 C C . GLU A 1 85 ? 8.397 12.673 -2.971 1.00 87.00 85 GLU A C 1
ATOM 624 O O . GLU A 1 85 ? 9.337 13.104 -2.297 1.00 87.00 85 GLU A O 1
ATOM 629 N N . ASN A 1 86 ? 7.197 13.263 -2.930 1.00 83.69 86 ASN A N 1
ATOM 630 C CA . ASN A 1 86 ? 6.848 14.387 -2.061 1.00 83.69 86 ASN A CA 1
ATOM 631 C C . ASN A 1 86 ? 6.019 13.961 -0.835 1.00 83.69 86 ASN A C 1
ATOM 633 O O . ASN A 1 86 ? 5.374 14.801 -0.199 1.00 83.69 86 ASN A O 1
ATOM 637 N N . GLY A 1 87 ? 6.044 12.675 -0.476 1.00 79.56 87 GLY A N 1
ATOM 638 C CA . GLY A 1 87 ? 5.441 12.151 0.748 1.00 79.56 87 GLY A CA 1
ATOM 639 C C . GLY A 1 87 ? 4.216 11.261 0.549 1.00 79.56 87 GLY A C 1
ATOM 640 O O . GLY A 1 87 ? 3.335 11.277 1.414 1.00 79.56 87 GLY A O 1
ATOM 641 N N . LYS A 1 88 ? 4.173 10.452 -0.519 1.00 88.25 88 LYS A N 1
ATOM 642 C CA . LYS A 1 88 ? 3.143 9.415 -0.753 1.00 88.25 88 LYS A CA 1
ATOM 643 C C . LYS A 1 88 ? 1.752 10.001 -0.935 1.00 88.25 88 LYS A C 1
ATOM 645 O O . LYS A 1 88 ? 0.749 9.439 -0.490 1.00 88.25 88 LYS A O 1
ATOM 650 N N . ASN A 1 89 ? 1.672 11.190 -1.524 1.00 84.00 89 ASN A N 1
ATOM 651 C CA . ASN A 1 89 ? 0.438 11.960 -1.497 1.00 84.00 89 ASN A CA 1
ATOM 652 C C . ASN A 1 89 ? -0.648 11.335 -2.378 1.00 84.00 89 ASN A C 1
ATOM 654 O O . ASN A 1 89 ? -1.824 11.356 -2.000 1.00 84.00 89 ASN A O 1
ATOM 658 N N . GLY A 1 90 ? -0.270 10.709 -3.496 1.00 92.50 90 GLY A N 1
ATOM 659 C CA . GLY A 1 90 ? -1.191 9.946 -4.332 1.00 92.50 90 GLY A CA 1
ATOM 660 C C . GLY A 1 90 ? -1.832 8.785 -3.582 1.00 92.50 90 GLY A C 1
ATOM 661 O O . GLY A 1 90 ? -3.062 8.701 -3.531 1.00 92.50 90 GLY A O 1
ATOM 662 N N . SER A 1 91 ? -1.036 7.921 -2.947 1.00 94.56 91 SER A N 1
ATOM 663 C CA . SER A 1 91 ? -1.571 6.770 -2.209 1.00 94.56 91 SER A CA 1
ATOM 664 C C . SER A 1 91 ? -2.356 7.178 -0.964 1.00 94.56 91 SER A C 1
ATOM 666 O O . SER A 1 91 ? -3.418 6.610 -0.720 1.00 94.56 91 SER A O 1
ATOM 668 N N . ARG A 1 92 ? -1.923 8.212 -0.231 1.00 84.94 92 ARG A N 1
ATOM 669 C CA . ARG A 1 92 ? -2.687 8.799 0.886 1.00 84.94 92 ARG A CA 1
ATOM 670 C C . ARG A 1 92 ? -4.045 9.325 0.442 1.00 84.94 92 ARG A C 1
ATOM 672 O O . ARG A 1 92 ? -5.052 9.066 1.094 1.00 84.94 92 ARG A O 1
ATOM 679 N N . THR A 1 93 ? -4.088 10.034 -0.685 1.00 86.38 93 THR A N 1
ATOM 680 C CA . THR A 1 93 ? -5.348 10.532 -1.258 1.00 86.38 93 THR A CA 1
ATOM 681 C C . THR A 1 93 ? -6.257 9.373 -1.654 1.00 86.38 93 THR A C 1
ATOM 683 O O . THR A 1 93 ? -7.456 9.401 -1.372 1.00 86.38 93 THR A O 1
ATOM 686 N N . TYR A 1 94 ? -5.694 8.324 -2.259 1.00 95.19 94 TYR A N 1
ATOM 687 C CA . TYR A 1 94 ? -6.448 7.133 -2.628 1.00 95.19 94 TYR A CA 1
ATOM 688 C C . TYR A 1 94 ? -7.038 6.435 -1.396 1.00 95.19 94 TYR A C 1
ATOM 690 O O . TYR A 1 94 ? -8.252 6.235 -1.345 1.00 95.19 94 TYR A O 1
ATOM 698 N N . THR A 1 95 ? -6.235 6.122 -0.375 1.00 87.56 95 THR A N 1
ATOM 699 C CA . THR A 1 95 ? -6.718 5.396 0.811 1.00 87.56 95 THR A CA 1
ATOM 700 C C . THR A 1 95 ? -7.667 6.221 1.681 1.00 87.56 95 THR A C 1
ATOM 702 O O . THR A 1 95 ? -8.598 5.660 2.262 1.00 87.56 95 THR A O 1
ATOM 705 N N . ALA A 1 96 ? -7.506 7.547 1.720 1.00 81.00 96 ALA A N 1
ATOM 706 C CA . ALA A 1 96 ? -8.459 8.455 2.361 1.00 81.00 96 ALA A CA 1
ATOM 707 C C . ALA A 1 96 ? -9.802 8.540 1.613 1.00 81.00 96 ALA A C 1
ATOM 709 O O . ALA A 1 96 ? -10.832 8.799 2.230 1.00 81.00 9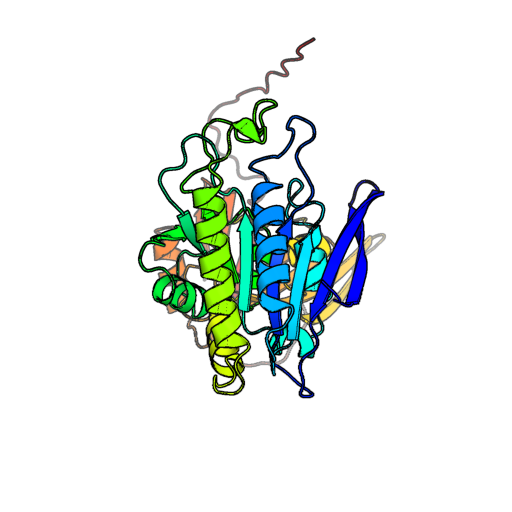6 ALA A O 1
ATOM 710 N N . SER A 1 97 ? -9.808 8.314 0.295 1.00 85.88 97 SER A N 1
ATOM 711 C CA . SER A 1 97 ? -11.032 8.334 -0.519 1.00 85.88 97 SER A CA 1
ATOM 712 C C . SER A 1 97 ? -11.855 7.043 -0.454 1.00 85.88 97 SER A C 1
ATOM 714 O O . SER A 1 97 ? -13.001 7.037 -0.903 1.00 85.88 97 SER A O 1
ATOM 716 N N . LEU A 1 98 ? -11.285 5.962 0.092 1.00 87.56 98 LEU A N 1
ATOM 717 C CA . LEU A 1 98 ? -11.972 4.680 0.219 1.00 87.56 98 LEU A CA 1
ATOM 718 C C . LEU A 1 98 ? -13.146 4.794 1.187 1.00 87.56 98 LEU A C 1
ATOM 720 O O . LEU A 1 98 ? -12.997 5.244 2.327 1.00 87.56 98 LEU A O 1
ATOM 724 N N . THR A 1 99 ? -14.300 4.299 0.752 1.00 86.31 99 THR A N 1
ATOM 725 C CA . THR A 1 99 ? -15.418 4.051 1.664 1.00 86.31 99 THR A CA 1
ATOM 726 C C . THR A 1 99 ? -15.067 2.941 2.657 1.00 86.31 99 THR A C 1
ATOM 728 O O . THR A 1 99 ? -14.210 2.101 2.386 1.00 86.31 99 THR A O 1
ATOM 731 N N . GLU A 1 100 ? -15.755 2.894 3.799 1.00 79.31 100 GLU A N 1
ATOM 732 C CA . GLU A 1 100 ? -15.563 1.813 4.778 1.00 79.31 100 GLU A CA 1
ATOM 733 C C . GLU A 1 100 ? -15.879 0.432 4.178 1.00 79.31 100 GLU A C 1
ATOM 735 O O . GLU A 1 100 ? -15.182 -0.553 4.421 1.00 79.31 100 GLU A O 1
ATOM 740 N N . GLU A 1 101 ? -16.891 0.370 3.310 1.00 86.00 101 GLU A N 1
ATOM 741 C CA . GLU A 1 101 ? -17.206 -0.839 2.555 1.00 86.00 101 GLU A CA 1
ATOM 742 C C . GLU A 1 101 ? -16.033 -1.243 1.656 1.00 86.00 101 GLU A C 1
ATOM 744 O O . GLU A 1 101 ? -15.582 -2.376 1.717 1.00 86.00 101 GLU A O 1
ATOM 749 N N . GLU A 1 102 ? -15.460 -0.340 0.860 1.00 92.06 102 GLU A N 1
ATOM 750 C CA . GLU A 1 102 ? -14.290 -0.692 0.046 1.00 92.06 102 GLU A CA 1
ATOM 751 C C . GLU A 1 102 ? -13.078 -1.086 0.887 1.00 92.06 102 GLU A C 1
ATOM 753 O O . GLU A 1 102 ? -12.432 -2.084 0.577 1.00 92.06 102 GLU A O 1
ATOM 758 N N . ARG A 1 103 ? -12.789 -0.345 1.961 1.00 88.31 103 ARG A N 1
ATOM 759 C CA . ARG A 1 103 ? -11.673 -0.621 2.872 1.00 88.31 103 ARG A CA 1
ATOM 760 C C . ARG A 1 103 ? -11.751 -2.039 3.431 1.00 88.31 103 ARG A C 1
ATOM 762 O O . ARG A 1 103 ? -10.761 -2.758 3.389 1.00 88.31 103 ARG A O 1
ATOM 769 N N . THR A 1 104 ? -12.930 -2.461 3.888 1.00 87.19 104 THR A N 1
ATOM 770 C CA . THR A 1 104 ? -13.147 -3.808 4.448 1.00 87.19 104 THR A CA 1
ATOM 771 C C . THR A 1 104 ? -13.121 -4.924 3.400 1.00 87.19 104 THR A C 1
ATOM 773 O O . THR A 1 104 ? -12.887 -6.082 3.752 1.00 87.19 104 THR A O 1
ATOM 776 N N . ARG A 1 105 ? -13.325 -4.600 2.116 1.00 96.50 105 ARG A N 1
ATOM 777 C CA . ARG A 1 105 ? -13.197 -5.553 1.003 1.00 96.50 105 ARG A CA 1
ATOM 778 C C . ARG A 1 105 ? -11.767 -5.690 0.487 1.00 96.50 105 ARG A C 1
ATOM 780 O O . ARG A 1 105 ? -11.474 -6.711 -0.131 1.00 96.50 105 ARG A O 1
ATOM 787 N N . ILE A 1 106 ? -10.881 -4.715 0.717 1.00 97.94 106 ILE A N 1
ATOM 788 C CA . ILE A 1 106 ? -9.470 -4.834 0.325 1.00 97.94 106 ILE A CA 1
ATOM 789 C C . ILE A 1 106 ? -8.771 -5.811 1.261 1.00 97.94 106 ILE A C 1
ATOM 791 O O . ILE A 1 106 ? -8.462 -5.499 2.408 1.00 97.94 106 ILE A O 1
ATOM 795 N N . VAL A 1 107 ? -8.506 -7.007 0.745 1.00 97.75 107 VAL A N 1
ATOM 796 C CA . VAL A 1 107 ? -7.888 -8.070 1.535 1.00 97.75 107 VAL A CA 1
ATOM 797 C C . VAL A 1 107 ? -6.379 -7.911 1.616 1.00 97.75 107 VAL A C 1
ATOM 799 O O . VAL A 1 107 ? -5.784 -8.291 2.621 1.00 97.75 107 VAL A O 1
ATOM 802 N N . GLY A 1 108 ? -5.754 -7.339 0.585 1.00 97.88 108 GLY A N 1
ATOM 803 C CA . GLY A 1 108 ? -4.310 -7.159 0.532 1.00 97.88 108 GLY A CA 1
ATOM 804 C C . GLY A 1 108 ? -3.866 -6.140 -0.513 1.00 97.88 108 GLY A C 1
ATOM 805 O O . GLY A 1 108 ? -4.549 -5.930 -1.520 1.00 97.88 108 GLY A O 1
ATOM 806 N N . ALA A 1 109 ? -2.706 -5.529 -0.277 1.00 98.62 109 ALA A N 1
ATOM 807 C CA . ALA A 1 109 ? -2.040 -4.628 -1.212 1.00 98.62 109 ALA A CA 1
ATOM 808 C C . ALA A 1 109 ? -0.568 -5.024 -1.417 1.00 98.62 109 ALA A C 1
ATOM 810 O O . ALA A 1 109 ? 0.164 -5.229 -0.451 1.00 98.62 109 ALA A O 1
ATOM 811 N N . ILE A 1 110 ? -0.130 -5.119 -2.671 1.00 98.88 110 ILE A N 1
ATOM 812 C CA . ILE A 1 110 ? 1.255 -5.416 -3.056 1.00 98.88 110 ILE A CA 1
ATOM 813 C C . ILE A 1 110 ? 1.781 -4.231 -3.872 1.00 98.88 110 ILE A C 1
ATOM 815 O O . ILE A 1 110 ? 1.352 -4.019 -5.006 1.00 98.88 110 ILE A O 1
ATOM 819 N N . GLN A 1 111 ? 2.707 -3.467 -3.298 1.00 98.88 111 GLN A N 1
ATOM 820 C CA . GLN A 1 111 ? 3.409 -2.378 -3.979 1.00 98.88 111 GLN A CA 1
ATOM 821 C C . GLN A 1 111 ? 4.726 -2.896 -4.573 1.00 98.88 111 GLN A C 1
ATOM 823 O O . GLN A 1 111 ? 5.430 -3.668 -3.923 1.00 98.88 111 GLN A O 1
ATOM 828 N N . PHE A 1 112 ? 5.088 -2.435 -5.766 1.00 98.81 112 PHE A N 1
ATOM 829 C CA . PHE A 1 112 ? 6.413 -2.593 -6.360 1.00 98.81 112 PHE A CA 1
ATOM 830 C C . PHE A 1 112 ? 7.190 -1.283 -6.266 1.00 98.81 112 PHE A C 1
ATOM 832 O O . PHE A 1 112 ? 6.666 -0.224 -6.623 1.00 98.81 112 PHE A O 1
ATOM 839 N N . ASP A 1 113 ? 8.440 -1.364 -5.824 1.00 98.12 113 ASP A N 1
ATOM 840 C CA . ASP A 1 113 ? 9.318 -0.202 -5.737 1.00 98.12 113 ASP A CA 1
ATOM 841 C C . ASP A 1 113 ? 10.784 -0.595 -5.874 1.00 98.12 113 ASP A C 1
ATOM 843 O O . ASP A 1 113 ? 11.184 -1.635 -5.354 1.00 98.12 113 ASP A O 1
ATOM 847 N N . MET A 1 114 ? 11.582 0.216 -6.566 1.00 97.00 114 MET A N 1
ATOM 848 C CA . MET A 1 114 ? 13.031 0.040 -6.695 1.00 97.00 114 MET A CA 1
ATOM 849 C C . MET A 1 114 ? 13.467 -1.416 -6.954 1.00 97.00 114 MET A C 1
ATOM 851 O O . MET A 1 114 ? 14.045 -2.073 -6.081 1.00 97.00 114 MET A O 1
ATOM 855 N N . LEU A 1 115 ? 13.199 -1.948 -8.147 1.00 97.62 115 LEU A N 1
ATOM 856 C CA . LEU A 1 115 ? 13.521 -3.326 -8.516 1.00 97.62 115 LEU A CA 1
ATOM 857 C C . LEU A 1 115 ? 14.710 -3.410 -9.482 1.00 97.62 115 LEU A C 1
ATOM 859 O O . LEU A 1 115 ? 14.705 -2.852 -10.577 1.00 97.62 115 LEU A O 1
ATOM 863 N N . GLY A 1 116 ? 15.699 -4.229 -9.116 1.00 95.81 116 GLY A N 1
ATOM 864 C CA . GLY A 1 116 ? 16.799 -4.604 -10.010 1.00 95.81 116 GLY A CA 1
ATOM 865 C C . GLY A 1 116 ? 17.843 -3.511 -10.248 1.00 95.81 116 GLY A C 1
ATOM 866 O O . GLY A 1 116 ? 18.650 -3.641 -11.159 1.00 95.81 116 GLY A O 1
ATOM 867 N N . GLY A 1 117 ? 17.879 -2.450 -9.452 1.00 96.19 117 GLY A N 1
ATOM 868 C CA . GLY A 1 117 ? 18.898 -1.412 -9.537 1.00 96.19 117 GLY A CA 1
ATOM 869 C C . GLY A 1 117 ? 20.322 -1.911 -9.266 1.00 96.19 117 GLY A C 1
ATOM 870 O O . GLY A 1 117 ? 20.567 -2.858 -8.507 1.00 96.19 117 GLY A O 1
ATOM 871 N N . LEU A 1 118 ? 21.298 -1.220 -9.861 1.00 94.75 118 LEU A N 1
ATOM 872 C CA . LEU A 1 118 ? 22.719 -1.521 -9.693 1.00 94.75 118 LEU A CA 1
ATOM 873 C C . LEU A 1 118 ? 23.130 -1.538 -8.209 1.00 94.75 118 LEU A C 1
ATOM 875 O O . LEU A 1 118 ? 22.923 -0.572 -7.469 1.00 94.75 118 LEU A O 1
ATOM 879 N N . GLY A 1 119 ? 23.782 -2.627 -7.798 1.00 88.81 119 GLY A N 1
ATOM 880 C CA . GLY A 1 119 ? 24.209 -2.850 -6.413 1.00 88.81 119 GLY A CA 1
ATOM 881 C C . GLY A 1 119 ? 23.179 -3.587 -5.553 1.00 88.81 119 GLY A C 1
ATOM 882 O O . GLY A 1 119 ? 23.470 -3.876 -4.392 1.00 88.81 119 GLY A O 1
ATOM 883 N N . SER A 1 120 ? 22.010 -3.928 -6.106 1.00 89.06 120 SER A N 1
ATOM 884 C CA . SER A 1 120 ? 21.070 -4.851 -5.471 1.00 89.06 120 SER A CA 1
ATOM 885 C C . SER A 1 120 ? 21.694 -6.236 -5.267 1.00 89.06 120 SER A C 1
ATOM 887 O O . SER A 1 120 ? 22.459 -6.732 -6.094 1.00 89.06 120 SER A O 1
ATOM 889 N N . THR A 1 121 ? 21.353 -6.870 -4.145 1.00 88.12 121 THR A N 1
ATOM 890 C CA . THR A 1 121 ? 21.805 -8.227 -3.776 1.00 88.12 121 THR A CA 1
ATOM 891 C C . THR A 1 121 ? 20.644 -9.193 -3.528 1.00 88.12 121 THR A C 1
ATOM 893 O O . THR A 1 121 ? 20.852 -10.295 -3.025 1.00 88.12 121 THR A O 1
ATOM 896 N N . GLY A 1 122 ? 19.416 -8.790 -3.858 1.00 91.00 122 GLY A N 1
ATOM 897 C CA . GLY A 1 122 ? 18.208 -9.593 -3.675 1.00 91.00 122 GLY A CA 1
ATOM 898 C C . GLY A 1 122 ? 16.954 -8.732 -3.563 1.00 91.00 122 GLY A C 1
ATOM 899 O O . GLY A 1 122 ? 17.043 -7.504 -3.574 1.00 91.00 122 GLY A O 1
ATOM 900 N N . THR A 1 123 ? 15.804 -9.387 -3.417 1.00 95.62 123 THR A N 1
ATOM 901 C CA . THR A 1 123 ? 14.489 -8.750 -3.262 1.00 95.62 123 THR A CA 1
ATOM 902 C C . THR A 1 123 ? 13.926 -9.069 -1.883 1.00 95.62 123 THR A C 1
ATOM 904 O O . THR A 1 123 ? 14.029 -10.198 -1.402 1.00 95.62 123 THR A O 1
ATOM 907 N N . LEU A 1 124 ? 13.348 -8.059 -1.250 1.00 97.69 124 LEU A N 1
ATOM 908 C CA . LEU A 1 124 ? 12.683 -8.125 0.037 1.00 97.69 124 LEU A CA 1
ATOM 909 C C . LEU A 1 124 ? 11.167 -8.067 -0.149 1.00 97.69 124 LEU A C 1
ATOM 911 O O . LEU A 1 124 ? 10.667 -7.484 -1.112 1.00 97.69 124 LEU A O 1
ATOM 915 N N . VAL A 1 125 ? 10.456 -8.629 0.822 1.00 98.31 125 VAL A N 1
ATOM 916 C CA . VAL A 1 125 ? 9.056 -8.321 1.101 1.00 98.31 125 VAL A CA 1
ATOM 917 C C . VAL A 1 125 ? 9.000 -7.529 2.406 1.00 98.31 125 VAL A C 1
ATOM 919 O O . VAL A 1 125 ? 9.296 -8.041 3.485 1.00 98.31 125 VAL A O 1
ATOM 922 N N . CYS A 1 126 ? 8.689 -6.244 2.300 1.00 95.31 126 CYS A N 1
ATOM 923 C CA . CYS A 1 126 ? 8.709 -5.306 3.412 1.00 95.31 126 CYS A CA 1
ATOM 924 C C . CYS A 1 126 ? 7.295 -5.023 3.921 1.00 95.31 126 CYS A C 1
ATOM 926 O O . CYS A 1 126 ? 6.366 -4.865 3.130 1.00 95.31 126 CYS A O 1
ATOM 928 N N . THR A 1 127 ? 7.154 -4.909 5.237 1.00 91.31 127 THR A N 1
ATOM 929 C CA . THR A 1 127 ? 5.988 -4.305 5.900 1.00 91.31 127 THR A CA 1
ATOM 930 C C . THR A 1 127 ? 6.437 -3.069 6.679 1.00 91.31 127 THR A C 1
ATOM 932 O O . THR A 1 127 ? 7.635 -2.861 6.898 1.00 91.31 127 THR A O 1
ATOM 935 N N . VAL A 1 128 ? 5.488 -2.235 7.115 1.00 83.25 128 VAL A N 1
ATOM 936 C CA . VAL A 1 128 ? 5.805 -0.982 7.830 1.00 83.25 128 VAL A CA 1
ATOM 937 C C . VAL A 1 128 ? 6.518 -1.235 9.159 1.00 83.25 128 VAL A C 1
ATOM 939 O O . VAL A 1 128 ? 7.363 -0.450 9.582 1.00 83.25 128 VAL A O 1
ATOM 942 N N . ASP A 1 129 ? 6.170 -2.324 9.834 1.00 75.69 129 ASP A N 1
ATOM 943 C CA . ASP A 1 129 ? 6.645 -2.684 11.168 1.00 75.69 129 ASP A CA 1
ATOM 944 C C . ASP A 1 129 ? 7.559 -3.916 11.188 1.00 75.69 129 ASP A C 1
ATOM 946 O O . ASP A 1 129 ? 8.066 -4.270 12.252 1.00 75.69 129 ASP A O 1
ATOM 950 N N . GLY A 1 130 ? 7.795 -4.546 10.032 1.00 82.75 130 GLY A N 1
ATOM 951 C CA . GLY A 1 130 ? 8.575 -5.781 9.903 1.00 82.75 130 GLY A CA 1
ATOM 952 C C . GLY A 1 130 ? 7.845 -7.033 10.366 1.00 82.75 130 GLY A C 1
ATOM 953 O O . GLY A 1 130 ? 8.406 -8.126 10.288 1.00 82.75 130 GLY A O 1
ATOM 954 N N . GLU A 1 131 ? 6.612 -6.892 10.849 1.00 84.94 131 GLU A N 1
ATOM 955 C CA . GLU A 1 131 ? 5.790 -8.025 11.239 1.00 84.94 131 GLU A CA 1
ATOM 956 C C . GLU A 1 131 ? 5.184 -8.659 9.990 1.00 84.94 131 GLU A C 1
ATOM 958 O O . GLU A 1 131 ? 4.754 -7.973 9.056 1.00 84.94 131 GLU A O 1
ATOM 963 N N . ALA A 1 132 ? 5.152 -9.989 9.974 1.00 89.94 132 ALA A N 1
ATOM 964 C CA . ALA A 1 132 ? 4.541 -10.730 8.885 1.00 89.94 132 ALA A CA 1
ATOM 965 C C . ALA A 1 132 ? 3.019 -10.522 8.870 1.00 89.94 132 ALA A C 1
ATOM 967 O O . ALA A 1 132 ? 2.350 -10.500 9.910 1.00 89.94 132 ALA A O 1
ATOM 968 N N . ASN A 1 133 ? 2.467 -10.424 7.666 1.00 93.00 133 ASN A N 1
ATOM 969 C CA . ASN A 1 133 ? 1.039 -10.485 7.404 1.00 93.00 133 ASN A CA 1
ATOM 970 C C . ASN A 1 133 ? 0.747 -11.581 6.369 1.00 93.00 133 ASN A C 1
ATOM 972 O O . ASN A 1 133 ? 1.649 -12.200 5.804 1.00 93.00 133 ASN A O 1
ATOM 976 N N . TRP A 1 134 ? -0.530 -11.847 6.110 1.00 95.62 134 TRP A N 1
ATOM 977 C CA . TRP A 1 134 ? -0.906 -12.951 5.231 1.00 95.62 134 TRP A CA 1
ATOM 978 C C . TRP A 1 134 ? -0.400 -12.761 3.789 1.00 95.62 134 TRP A C 1
ATOM 980 O O . TRP A 1 134 ? -0.112 -13.746 3.109 1.00 95.62 134 TRP A O 1
ATOM 990 N N . VAL A 1 135 ? -0.254 -11.510 3.331 1.00 97.69 135 VAL A N 1
ATOM 991 C CA . VAL A 1 135 ? 0.257 -11.183 1.993 1.00 97.69 135 VAL A CA 1
ATOM 992 C C . VAL A 1 135 ? 1.755 -11.474 1.917 1.00 97.69 135 VAL A C 1
ATOM 994 O O . VAL A 1 135 ? 2.202 -12.085 0.945 1.00 97.69 135 VAL A O 1
ATOM 997 N N . SER A 1 136 ? 2.531 -11.105 2.945 1.00 97.62 136 SER A N 1
ATOM 998 C CA . SER A 1 136 ? 3.959 -11.443 3.000 1.00 97.62 136 SER A CA 1
ATOM 999 C C . SER A 1 136 ? 4.170 -12.954 3.062 1.00 97.62 136 SER A C 1
ATOM 1001 O O . SER A 1 136 ? 4.991 -13.479 2.312 1.00 97.62 136 SER A O 1
ATOM 1003 N N . ASP A 1 137 ? 3.372 -13.661 3.869 1.00 97.56 137 ASP A N 1
ATOM 1004 C CA . ASP A 1 137 ? 3.431 -15.122 3.977 1.00 97.56 137 ASP A CA 1
ATOM 1005 C C . ASP A 1 137 ? 3.115 -15.796 2.634 1.00 97.56 137 ASP A C 1
ATOM 1007 O O . ASP A 1 137 ? 3.799 -16.739 2.223 1.00 97.56 137 ASP A O 1
ATOM 1011 N N . LEU A 1 138 ? 2.099 -15.304 1.915 1.00 98.25 138 LEU A N 1
ATOM 1012 C CA . LEU A 1 138 ? 1.743 -15.822 0.596 1.00 98.25 138 LEU A CA 1
ATOM 1013 C C . LEU A 1 138 ? 2.865 -15.580 -0.418 1.00 98.25 138 LEU A C 1
ATOM 1015 O O . LEU A 1 138 ? 3.243 -16.506 -1.134 1.00 98.25 138 LEU A O 1
ATOM 1019 N N . LEU A 1 139 ? 3.434 -14.375 -0.464 1.00 98.56 139 LEU A N 1
ATOM 1020 C CA . LEU A 1 139 ? 4.555 -14.071 -1.355 1.00 98.56 139 LEU A CA 1
ATOM 1021 C C . LEU A 1 139 ? 5.770 -14.952 -1.060 1.00 98.56 139 LEU A C 1
ATOM 1023 O O . LEU A 1 139 ? 6.350 -15.509 -1.988 1.00 98.56 139 LEU A O 1
ATOM 1027 N N . GLN A 1 140 ? 6.117 -15.157 0.211 1.00 98.12 140 GLN A N 1
ATOM 1028 C CA . GLN A 1 140 ? 7.231 -16.027 0.605 1.00 98.12 140 GLN A CA 1
ATOM 1029 C C . GLN A 1 140 ? 6.945 -17.506 0.328 1.00 98.12 140 GLN A C 1
ATOM 1031 O O . GLN A 1 140 ? 7.847 -18.262 -0.024 1.00 98.12 140 GLN A O 1
ATOM 1036 N N . LYS A 1 141 ? 5.683 -17.938 0.401 1.00 97.88 141 LYS A N 1
ATOM 1037 C CA . LYS A 1 141 ? 5.273 -19.272 -0.058 1.00 97.88 141 LYS A CA 1
ATOM 1038 C C . LYS A 1 141 ? 5.474 -19.433 -1.570 1.00 97.88 141 LYS A C 1
ATOM 1040 O O . LYS A 1 141 ? 5.875 -20.511 -2.008 1.00 97.88 141 LYS A O 1
ATOM 1045 N N . LYS A 1 142 ? 5.196 -18.395 -2.370 1.00 97.56 142 LYS A N 1
ATOM 1046 C CA . LYS A 1 142 ? 5.406 -18.403 -3.833 1.00 97.56 142 LYS A CA 1
ATOM 1047 C C . LYS A 1 142 ? 6.875 -18.286 -4.214 1.00 97.56 142 LYS A C 1
ATOM 1049 O O . LYS A 1 142 ? 7.308 -18.925 -5.169 1.00 97.56 142 LYS A O 1
ATOM 1054 N N . ASN A 1 143 ? 7.636 -17.518 -3.447 1.00 96.69 143 ASN A N 1
ATOM 1055 C CA . ASN A 1 143 ? 9.061 -17.327 -3.626 1.00 96.69 143 ASN A CA 1
ATOM 1056 C C . ASN A 1 143 ? 9.778 -17.348 -2.263 1.00 96.69 143 ASN A C 1
ATOM 1058 O O . ASN A 1 143 ? 9.951 -16.300 -1.638 1.00 96.69 143 ASN A O 1
ATOM 1062 N N . PRO A 1 144 ? 10.256 -18.529 -1.821 1.00 94.81 144 PRO A N 1
ATOM 1063 C CA . PRO A 1 144 ? 10.971 -18.677 -0.550 1.00 94.81 144 PRO A CA 1
ATOM 1064 C C . PRO A 1 144 ? 12.297 -17.911 -0.463 1.00 94.81 144 PRO A C 1
ATOM 1066 O O . PRO A 1 144 ? 12.905 -17.875 0.602 1.00 94.81 144 PRO A O 1
ATOM 1069 N N . GLY A 1 145 ? 12.772 -17.336 -1.575 1.00 92.62 145 GLY A N 1
ATOM 1070 C CA . GLY A 1 145 ? 13.946 -16.466 -1.603 1.00 92.62 145 GLY A CA 1
ATOM 1071 C C . GLY A 1 145 ? 13.666 -15.025 -1.167 1.00 92.62 145 GLY A C 1
ATOM 1072 O O . GLY A 1 145 ? 14.620 -14.270 -0.997 1.00 92.62 145 GLY A O 1
ATOM 1073 N N . LEU A 1 146 ? 12.397 -14.632 -0.992 1.00 95.75 146 LEU A N 1
ATOM 1074 C CA . LEU A 1 146 ? 12.034 -13.310 -0.482 1.00 95.75 146 LEU A CA 1
ATOM 1075 C C . LEU A 1 146 ? 12.305 -13.226 1.021 1.00 95.75 146 LEU A C 1
ATOM 1077 O O . LEU A 1 146 ? 11.666 -13.900 1.832 1.00 95.75 146 LEU A O 1
ATOM 1081 N N . GLU A 1 147 ? 13.230 -12.356 1.403 1.00 94.06 147 GLU A N 1
ATOM 1082 C CA . GLU A 1 147 ? 13.500 -12.060 2.809 1.00 94.06 147 GLU A CA 1
ATOM 1083 C C . GLU A 1 147 ? 12.554 -10.980 3.336 1.00 94.06 147 GLU A C 1
ATOM 1085 O O . GLU A 1 147 ? 12.168 -10.064 2.610 1.00 94.06 147 GLU A O 1
ATOM 1090 N N . SER A 1 148 ? 12.196 -11.071 4.615 1.00 95.25 148 SER A N 1
ATOM 1091 C CA . SER A 1 148 ? 11.395 -10.045 5.279 1.00 95.25 148 SER A CA 1
ATOM 1092 C C . SER A 1 148 ? 12.213 -8.768 5.485 1.00 95.25 148 SER A C 1
ATOM 1094 O O . SER A 1 148 ? 13.388 -8.822 5.857 1.00 95.25 148 SER A O 1
ATOM 1096 N N . GLY A 1 149 ? 11.581 -7.617 5.277 1.00 89.69 149 GLY A N 1
ATOM 1097 C CA . GLY A 1 149 ? 12.176 -6.303 5.498 1.00 89.69 149 GLY A CA 1
ATOM 1098 C C . GLY A 1 149 ? 11.244 -5.344 6.235 1.00 89.69 149 GLY A C 1
ATOM 1099 O O . GLY A 1 149 ? 10.067 -5.629 6.451 1.00 89.69 149 GLY A O 1
ATOM 1100 N N . VAL A 1 150 ? 11.796 -4.192 6.611 1.00 85.38 150 VAL A N 1
ATOM 1101 C CA . VAL A 1 150 ? 11.057 -3.060 7.181 1.00 85.38 150 VAL A CA 1
ATOM 1102 C C . VAL A 1 150 ? 11.252 -1.883 6.243 1.00 85.38 150 VAL A C 1
ATOM 1104 O O . VAL A 1 150 ? 12.396 -1.512 5.980 1.00 85.38 150 VAL A O 1
ATOM 1107 N N . GLU A 1 151 ? 10.165 -1.284 5.770 1.00 85.56 151 GLU A N 1
ATOM 1108 C CA . GLU A 1 151 ? 10.230 -0.042 4.999 1.00 85.56 151 GLU A CA 1
ATOM 1109 C C . GLU A 1 151 ? 9.020 0.839 5.317 1.00 85.56 151 GLU A C 1
ATOM 1111 O O . GLU A 1 151 ? 7.897 0.368 5.439 1.00 85.56 151 GLU A O 1
ATOM 1116 N N . THR A 1 152 ? 9.255 2.140 5.471 1.00 79.88 152 THR A N 1
ATOM 1117 C CA . THR A 1 152 ? 8.229 3.129 5.837 1.00 79.88 152 THR A CA 1
ATOM 1118 C C . THR A 1 152 ? 8.087 4.259 4.810 1.00 79.88 152 THR A C 1
ATOM 1120 O O . THR A 1 152 ? 7.135 5.049 4.858 1.00 79.88 152 THR A O 1
ATOM 1123 N N . ALA A 1 153 ? 9.017 4.345 3.862 1.00 81.31 153 ALA A N 1
ATOM 1124 C CA . ALA A 1 153 ? 9.104 5.376 2.840 1.00 81.31 153 ALA A CA 1
ATOM 1125 C C . ALA A 1 153 ? 8.699 4.827 1.462 1.00 81.31 153 ALA A C 1
ATOM 1127 O O . ALA A 1 153 ? 9.498 4.850 0.542 1.00 81.31 153 ALA A O 1
ATOM 1128 N N . SER A 1 154 ? 7.483 4.273 1.362 1.00 92.19 154 SER A N 1
ATOM 1129 C CA . SER A 1 154 ? 6.830 3.955 0.081 1.00 92.19 154 SER A CA 1
ATOM 1130 C C . SER A 1 154 ? 5.303 3.852 0.257 1.00 92.19 154 SER A C 1
ATOM 1132 O O . SER A 1 154 ? 4.794 3.761 1.385 1.00 92.19 154 SER A O 1
ATOM 1134 N N . ASP A 1 155 ? 4.540 3.860 -0.834 1.00 96.31 155 ASP A N 1
ATOM 1135 C CA . ASP A 1 155 ? 3.071 3.971 -0.848 1.00 96.31 155 ASP A CA 1
ATOM 1136 C C . ASP A 1 155 ? 2.316 2.850 -0.119 1.00 96.31 155 ASP A C 1
ATOM 1138 O O . ASP A 1 155 ? 1.212 3.081 0.381 1.00 96.31 155 ASP A O 1
ATOM 1142 N N . HIS A 1 156 ? 2.893 1.646 -0.001 1.00 95.62 156 HIS A N 1
ATOM 1143 C CA . HIS A 1 156 ? 2.285 0.538 0.758 1.00 95.62 156 HIS A CA 1
ATOM 1144 C C . HIS A 1 156 ? 1.949 0.937 2.205 1.00 95.62 156 HIS A C 1
ATOM 1146 O O . HIS A 1 156 ? 1.007 0.418 2.806 1.00 95.62 156 HIS A O 1
ATOM 1152 N N . THR A 1 157 ? 2.685 1.910 2.752 1.00 86.44 157 THR A N 1
ATOM 1153 C CA . THR A 1 157 ? 2.440 2.445 4.090 1.00 86.44 157 THR A CA 1
ATOM 1154 C C . THR A 1 157 ? 1.052 3.054 4.224 1.00 86.44 157 THR A C 1
ATOM 1156 O O . THR A 1 157 ? 0.396 2.831 5.236 1.00 86.44 157 THR A O 1
ATOM 1159 N N . SER A 1 158 ? 0.559 3.746 3.194 1.00 86.94 158 SER A N 1
ATOM 1160 C CA . SER A 1 158 ? -0.773 4.360 3.188 1.00 86.94 158 SER A CA 1
ATOM 1161 C C . SER A 1 158 ? -1.880 3.319 3.362 1.00 86.94 158 SER A C 1
ATOM 1163 O O . SER A 1 158 ? -2.901 3.621 3.971 1.00 86.94 158 SER A O 1
ATOM 1165 N N . PHE A 1 159 ? -1.667 2.092 2.870 1.00 92.75 159 PHE A N 1
ATOM 1166 C CA . PHE A 1 159 ? -2.586 0.962 3.030 1.00 92.75 159 PHE A CA 1
ATOM 1167 C C . PHE A 1 159 ? -2.469 0.313 4.410 1.00 92.75 159 PHE A C 1
ATOM 1169 O O . PHE A 1 159 ? -3.485 0.164 5.090 1.00 92.75 159 PHE A O 1
ATOM 1176 N N . GLN A 1 160 ? -1.252 -0.016 4.860 1.00 87.12 160 GLN A N 1
ATOM 1177 C CA . GLN A 1 160 ? -1.055 -0.651 6.171 1.00 87.12 160 GLN A CA 1
ATOM 1178 C C . GLN A 1 160 ? -1.568 0.228 7.312 1.00 87.12 160 GLN A C 1
ATOM 1180 O O . GLN A 1 160 ? -2.267 -0.258 8.198 1.00 87.12 160 GLN A O 1
ATOM 1185 N N . LEU A 1 161 ? -1.302 1.532 7.242 1.00 76.62 161 LEU A N 1
ATOM 1186 C CA . LEU A 1 161 ? -1.797 2.511 8.208 1.00 76.62 161 LEU A CA 1
ATOM 1187 C C . LEU A 1 161 ? -3.324 2.703 8.160 1.00 76.62 161 LEU A C 1
ATOM 1189 O O . LEU A 1 161 ? -3.944 3.078 9.150 1.00 76.62 161 LEU A O 1
ATOM 1193 N N . SER A 1 162 ? -3.932 2.383 7.020 1.00 76.06 162 SER A N 1
ATOM 1194 C CA . SER A 1 162 ? -5.378 2.340 6.800 1.00 76.06 162 SER A CA 1
ATOM 1195 C C . SER A 1 162 ? -6.042 1.042 7.289 1.00 76.06 162 SER A C 1
ATOM 1197 O O . SER A 1 162 ? -7.239 0.861 7.047 1.00 76.06 162 SER A O 1
ATOM 1199 N N . GLY A 1 163 ? -5.294 0.144 7.941 1.00 80.06 163 GLY A N 1
ATOM 1200 C CA . GLY A 1 163 ? -5.785 -1.155 8.407 1.00 80.06 163 GLY A CA 1
ATOM 1201 C C . GLY A 1 163 ? -5.892 -2.213 7.305 1.00 80.06 163 GLY A C 1
ATOM 1202 O O . GLY A 1 163 ? -6.612 -3.190 7.472 1.00 80.06 163 GLY A O 1
ATOM 1203 N N . ILE A 1 164 ? -5.205 -2.039 6.174 1.00 91.50 164 ILE A N 1
ATOM 1204 C CA . ILE A 1 164 ? -5.188 -3.009 5.071 1.00 91.50 164 ILE A CA 1
ATOM 1205 C C . ILE A 1 164 ? -3.839 -3.738 5.083 1.00 91.50 164 ILE A C 1
ATOM 1207 O O . ILE A 1 164 ? -2.814 -3.066 4.986 1.00 91.50 164 ILE A O 1
ATOM 1211 N N . PRO A 1 165 ? -3.782 -5.082 5.151 1.00 94.94 165 PRO A N 1
ATOM 1212 C CA . PRO A 1 165 ? -2.524 -5.811 5.014 1.00 94.94 165 PRO A CA 1
ATOM 1213 C C . PRO A 1 165 ? -1.817 -5.427 3.714 1.00 94.94 165 PRO A C 1
ATOM 1215 O O . PRO A 1 165 ? -2.339 -5.637 2.620 1.00 94.94 165 PRO A O 1
ATOM 1218 N N . ALA A 1 166 ? -0.636 -4.838 3.833 1.00 96.38 166 ALA A N 1
ATOM 1219 C CA . ALA A 1 166 ? 0.104 -4.338 2.692 1.00 96.38 166 ALA A CA 1
ATOM 1220 C C . ALA A 1 166 ? 1.562 -4.753 2.785 1.00 96.38 166 ALA A C 1
ATOM 1222 O O . ALA A 1 166 ? 2.109 -4.920 3.875 1.00 96.38 166 ALA A O 1
ATOM 1223 N N . VAL A 1 167 ? 2.175 -4.929 1.626 1.00 98.25 167 VAL A N 1
ATOM 1224 C CA . VAL A 1 167 ? 3.589 -5.250 1.499 1.00 98.25 167 VAL A CA 1
ATOM 1225 C C . VAL A 1 167 ? 4.205 -4.438 0.379 1.00 98.25 167 VAL A C 1
ATOM 1227 O O . VAL A 1 167 ? 3.538 -4.067 -0.589 1.00 98.25 167 VAL A O 1
ATOM 1230 N N . LEU A 1 168 ? 5.502 -4.219 0.502 1.00 98.62 168 LEU A N 1
ATOM 1231 C CA . LEU A 1 168 ? 6.346 -3.690 -0.546 1.00 98.62 168 LEU A CA 1
ATOM 1232 C C . LEU A 1 168 ? 7.304 -4.773 -1.039 1.00 98.62 168 LEU A C 1
ATOM 1234 O O . LEU A 1 168 ? 8.060 -5.338 -0.254 1.00 98.62 168 LEU A O 1
ATOM 1238 N N . LEU A 1 169 ? 7.303 -5.032 -2.342 1.00 98.62 169 LEU A N 1
ATOM 1239 C CA . LEU A 1 169 ? 8.366 -5.759 -3.020 1.00 98.62 169 LEU A CA 1
ATOM 1240 C C . LEU A 1 169 ? 9.402 -4.757 -3.516 1.00 98.62 169 LEU A C 1
ATOM 1242 O O . LEU A 1 169 ? 9.128 -3.994 -4.442 1.00 98.62 169 LEU A O 1
ATOM 1246 N N . MET A 1 170 ? 10.587 -4.789 -2.909 1.00 97.31 170 MET A N 1
ATOM 1247 C CA . MET A 1 170 ? 11.697 -3.913 -3.277 1.00 97.31 170 MET A CA 1
ATOM 1248 C C . MET A 1 170 ? 13.035 -4.627 -3.225 1.00 97.31 170 MET A C 1
ATOM 1250 O O . MET A 1 170 ? 13.190 -5.643 -2.551 1.00 97.31 170 MET A O 1
ATOM 1254 N N . GLN A 1 171 ? 14.038 -4.093 -3.907 1.00 95.50 171 GLN A N 1
ATOM 1255 C CA . GLN A 1 171 ? 15.396 -4.605 -3.775 1.00 95.50 171 GLN A CA 1
ATOM 1256 C C . GLN A 1 171 ? 15.975 -4.404 -2.360 1.00 95.50 171 GLN A C 1
ATOM 1258 O O . GLN A 1 171 ? 15.566 -3.521 -1.605 1.00 95.50 171 GLN A O 1
ATOM 1263 N N . ARG A 1 172 ? 17.003 -5.182 -1.999 1.00 91.69 172 ARG A N 1
ATOM 1264 C CA . ARG A 1 172 ? 17.738 -4.978 -0.744 1.00 91.69 172 ARG A CA 1
ATOM 1265 C C . ARG A 1 172 ? 18.592 -3.710 -0.819 1.00 91.69 172 ARG A C 1
ATOM 1267 O O . ARG A 1 172 ? 19.617 -3.680 -1.502 1.00 91.69 172 ARG A O 1
ATOM 1274 N N . GLY A 1 173 ? 18.227 -2.717 -0.012 1.00 86.12 173 GLY A N 1
ATOM 1275 C CA . GLY A 1 173 ? 18.914 -1.428 0.058 1.00 86.12 173 GLY A CA 1
ATOM 1276 C C . GLY A 1 173 ? 18.563 -0.510 -1.115 1.00 86.12 173 GLY A C 1
ATOM 1277 O O . GLY A 1 173 ? 17.805 -0.863 -2.007 1.00 86.12 173 GLY A O 1
ATOM 1278 N N . ARG A 1 174 ? 19.126 0.700 -1.135 1.00 85.31 174 ARG A N 1
ATOM 1279 C CA . ARG A 1 174 ? 18.746 1.726 -2.126 1.00 85.31 174 ARG A CA 1
ATOM 1280 C C . ARG A 1 174 ? 19.463 1.600 -3.479 1.00 85.31 174 ARG A C 1
ATOM 1282 O O . ARG A 1 174 ? 19.130 2.304 -4.421 1.00 85.31 174 ARG A O 1
ATOM 1289 N N . GLY A 1 175 ? 20.435 0.698 -3.603 1.00 87.62 175 GLY A N 1
ATOM 1290 C CA . GLY A 1 175 ? 21.321 0.643 -4.771 1.00 87.62 175 GLY A CA 1
ATOM 1291 C C . GLY A 1 175 ? 22.296 1.828 -4.824 1.00 87.62 175 GLY A C 1
ATOM 1292 O O . GLY A 1 175 ? 22.284 2.713 -3.967 1.00 87.62 175 GLY A O 1
ATOM 1293 N N . TYR A 1 176 ? 23.193 1.834 -5.810 1.00 91.94 176 TYR A N 1
ATOM 1294 C CA . TYR A 1 176 ? 24.267 2.837 -5.901 1.00 91.94 176 TYR A CA 1
ATOM 1295 C C . TYR A 1 176 ? 23.860 4.143 -6.584 1.00 91.94 176 TYR A C 1
ATOM 1297 O O . TYR A 1 176 ? 24.576 5.135 -6.464 1.00 91.94 176 TYR A O 1
ATOM 1305 N N . LEU A 1 177 ? 22.743 4.139 -7.313 1.00 93.56 177 LEU A N 1
ATOM 1306 C CA . LEU A 1 177 ? 22.359 5.221 -8.226 1.00 93.56 177 LEU A CA 1
ATOM 1307 C C . LEU A 1 177 ? 21.072 5.941 -7.805 1.00 93.56 177 LEU A C 1
ATOM 1309 O O . LEU A 1 177 ? 20.579 6.780 -8.555 1.00 93.56 177 LEU A O 1
ATOM 1313 N N . TYR A 1 178 ? 20.559 5.643 -6.608 1.00 91.25 178 TYR A N 1
ATOM 1314 C CA . TYR A 1 178 ? 19.368 6.265 -6.030 1.00 91.25 178 TYR A CA 1
ATOM 1315 C C . TYR A 1 178 ? 19.413 7.796 -6.116 1.00 91.25 178 TYR A C 1
ATOM 1317 O O . TYR A 1 178 ? 20.416 8.411 -5.738 1.00 91.25 178 TYR A O 1
ATOM 1325 N N . HIS A 1 179 ? 18.333 8.399 -6.621 1.00 90.31 179 HIS A N 1
ATOM 1326 C CA . HIS A 1 179 ? 18.173 9.850 -6.798 1.00 90.31 179 HIS A CA 1
ATOM 1327 C C . HIS A 1 179 ? 19.299 10.520 -7.603 1.00 90.31 179 HIS A C 1
ATOM 1329 O O . HIS A 1 179 ? 19.627 11.694 -7.400 1.00 90.31 179 HIS A O 1
ATOM 1335 N N . SER A 1 180 ? 19.904 9.788 -8.539 1.00 93.69 180 SER A N 1
ATOM 1336 C CA . SER A 1 180 ? 20.958 10.313 -9.402 1.00 93.69 180 SER A CA 1
ATOM 1337 C C . SER A 1 180 ? 20.537 10.324 -10.869 1.00 93.69 180 SER A C 1
ATOM 1339 O O . SER A 1 180 ? 19.766 9.486 -11.328 1.00 93.69 180 SER A O 1
ATOM 1341 N N . ALA A 1 181 ? 21.134 11.222 -11.653 1.00 95.06 181 ALA A N 1
ATOM 1342 C CA . ALA A 1 181 ? 20.964 11.247 -13.107 1.00 95.06 181 ALA A CA 1
ATOM 1343 C C . ALA A 1 181 ? 21.510 9.987 -13.815 1.00 95.06 181 ALA A C 1
ATOM 1345 O O . ALA A 1 181 ? 21.317 9.831 -15.017 1.00 95.06 181 ALA A O 1
ATOM 1346 N N . ALA A 1 182 ? 22.216 9.113 -13.090 1.00 95.12 182 ALA A N 1
ATOM 1347 C CA . ALA A 1 182 ? 22.687 7.828 -13.589 1.00 95.12 182 ALA A CA 1
ATOM 1348 C C . ALA A 1 182 ? 21.676 6.692 -13.356 1.00 95.12 182 ALA A C 1
ATOM 1350 O O . ALA A 1 182 ? 21.939 5.578 -13.800 1.00 95.12 182 ALA A O 1
ATOM 1351 N N . ASP A 1 183 ? 20.539 6.952 -12.699 1.00 95.88 183 ASP A N 1
ATOM 1352 C CA . ASP A 1 183 ? 19.443 5.990 -12.575 1.00 95.88 183 ASP A CA 1
ATOM 1353 C C . ASP A 1 183 ? 18.717 5.801 -13.918 1.00 95.88 183 ASP A C 1
ATOM 1355 O O . ASP A 1 183 ? 17.639 6.348 -14.152 1.00 95.88 183 ASP A O 1
ATOM 1359 N N . THR A 1 184 ? 19.367 5.085 -14.837 1.00 96.94 184 THR A N 1
ATOM 1360 C CA . THR A 1 184 ? 18.909 4.836 -16.207 1.00 96.94 184 THR A CA 1
ATOM 1361 C C . THR A 1 184 ? 18.621 3.356 -16.444 1.00 96.94 184 THR A C 1
ATOM 1363 O O . THR A 1 184 ? 19.099 2.478 -15.723 1.00 96.94 184 THR A O 1
ATOM 1366 N N . ALA A 1 185 ? 17.838 3.060 -17.484 1.00 96.50 185 ALA A N 1
ATOM 1367 C CA . ALA A 1 185 ? 17.364 1.707 -17.771 1.00 96.50 185 ALA A CA 1
ATOM 1368 C C . ALA A 1 185 ? 18.500 0.694 -18.011 1.00 96.50 185 ALA A C 1
ATOM 1370 O O . ALA A 1 185 ? 18.340 -0.489 -17.730 1.00 96.50 185 ALA A O 1
ATOM 1371 N N . GLU A 1 186 ? 19.663 1.143 -18.493 1.00 96.69 186 GLU A N 1
ATOM 1372 C CA . GLU A 1 186 ? 20.833 0.292 -18.742 1.00 96.69 186 GLU A CA 1
ATOM 1373 C C . GLU A 1 186 ? 21.459 -0.275 -17.460 1.00 96.69 186 GLU A C 1
ATOM 1375 O O . GLU A 1 186 ? 22.266 -1.200 -17.534 1.00 96.69 186 GLU A O 1
ATOM 1380 N N . GLN A 1 187 ? 21.115 0.284 -16.297 1.00 94.50 187 GLN A N 1
ATOM 1381 C CA . GLN A 1 187 ? 21.640 -0.123 -14.993 1.00 94.50 187 GLN A CA 1
ATOM 1382 C C . GLN A 1 187 ? 20.778 -1.192 -14.311 1.00 94.50 187 GLN A C 1
ATOM 1384 O O . GLN A 1 187 ? 21.139 -1.658 -13.229 1.00 94.50 187 GLN A O 1
ATOM 1389 N N . LEU A 1 188 ? 19.641 -1.551 -14.916 1.00 96.56 188 LEU A N 1
ATOM 1390 C CA . LEU A 1 188 ? 18.662 -2.456 -14.330 1.00 96.56 188 LEU A CA 1
ATOM 1391 C C . LEU A 1 188 ? 18.949 -3.922 -14.671 1.00 96.56 188 LEU A C 1
ATOM 1393 O O . LEU A 1 188 ? 19.152 -4.297 -15.827 1.00 96.56 188 LEU A O 1
ATOM 1397 N N . ASP A 1 189 ? 18.864 -4.772 -13.656 1.00 96.38 189 ASP A N 1
ATOM 1398 C CA . ASP A 1 189 ? 18.747 -6.215 -13.787 1.00 96.38 189 ASP A CA 1
ATOM 1399 C C . ASP A 1 189 ? 17.285 -6.594 -14.056 1.00 96.38 189 ASP A C 1
ATOM 1401 O O . ASP A 1 189 ? 16.454 -6.726 -13.152 1.00 96.38 189 ASP A O 1
ATOM 1405 N N . LEU A 1 190 ? 16.979 -6.804 -15.335 1.00 96.12 190 LEU A N 1
ATOM 1406 C CA . LEU A 1 190 ? 15.641 -7.190 -15.778 1.00 96.12 190 LEU A CA 1
ATOM 1407 C C . LEU A 1 190 ? 15.182 -8.543 -15.210 1.00 96.12 190 LEU A C 1
ATOM 1409 O O . LEU A 1 190 ? 13.977 -8.757 -15.086 1.00 96.12 190 LEU A O 1
ATOM 1413 N N . TYR A 1 191 ? 16.097 -9.450 -14.845 1.00 95.44 191 TYR A N 1
ATOM 1414 C CA . TYR A 1 191 ? 15.720 -10.732 -14.242 1.00 95.44 191 TYR A CA 1
ATOM 1415 C C . TYR A 1 191 ? 15.234 -10.551 -12.807 1.00 95.44 191 TYR A C 1
ATOM 1417 O O . TYR A 1 191 ? 14.287 -11.221 -12.400 1.00 95.44 191 TYR A O 1
ATOM 1425 N N . ALA A 1 192 ? 15.831 -9.623 -12.055 1.00 95.31 192 ALA A N 1
ATOM 1426 C CA . ALA A 1 192 ? 15.362 -9.282 -10.716 1.00 95.31 192 ALA A CA 1
ATOM 1427 C C . ALA A 1 192 ? 13.957 -8.654 -10.755 1.00 95.31 192 ALA A C 1
ATOM 1429 O O . ALA A 1 192 ? 13.098 -9.027 -9.954 1.00 95.31 192 ALA A O 1
ATOM 1430 N N . ILE A 1 193 ? 13.700 -7.766 -11.726 1.00 97.62 193 ILE A N 1
ATOM 1431 C CA . ILE A 1 193 ? 12.371 -7.172 -11.948 1.00 97.62 193 ILE A CA 1
ATOM 1432 C C . ILE A 1 193 ? 11.351 -8.262 -12.295 1.00 97.62 193 ILE A C 1
ATOM 1434 O O . ILE A 1 193 ? 10.296 -8.344 -11.665 1.00 97.62 193 ILE A O 1
ATOM 1438 N N . ALA A 1 194 ? 11.677 -9.133 -13.256 1.00 97.00 194 ALA A N 1
ATOM 1439 C CA . ALA A 1 194 ? 10.799 -10.226 -13.668 1.00 97.00 194 ALA A CA 1
ATOM 1440 C C . ALA A 1 194 ? 10.498 -11.192 -12.512 1.00 97.00 194 ALA A C 1
ATOM 1442 O O . ALA A 1 194 ? 9.340 -11.526 -12.292 1.00 97.00 194 ALA A O 1
ATOM 1443 N N . ALA A 1 195 ? 11.501 -11.576 -11.716 1.00 96.19 195 ALA A N 1
ATOM 1444 C CA . ALA A 1 195 ? 11.312 -12.477 -10.579 1.00 96.19 195 ALA A CA 1
ATOM 1445 C C . ALA A 1 195 ? 10.381 -11.891 -9.501 1.00 96.19 195 ALA A C 1
ATOM 1447 O O . ALA A 1 195 ? 9.559 -12.613 -8.927 1.00 96.19 195 ALA A O 1
ATOM 1448 N N . ALA A 1 196 ? 10.481 -10.586 -9.227 1.00 97.31 196 ALA A N 1
ATOM 1449 C CA . ALA A 1 196 ? 9.566 -9.902 -8.314 1.00 97.31 196 ALA A CA 1
ATOM 1450 C C . ALA A 1 196 ? 8.135 -9.860 -8.880 1.00 97.31 196 ALA A C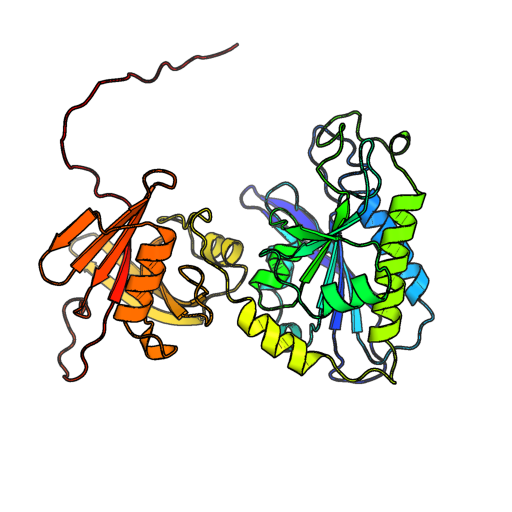 1
ATOM 1452 O O . ALA A 1 196 ? 7.183 -10.189 -8.168 1.00 97.31 196 ALA A O 1
ATOM 1453 N N . ALA A 1 197 ? 7.990 -9.532 -10.167 1.00 98.38 197 ALA A N 1
ATOM 1454 C CA . ALA A 1 197 ? 6.698 -9.492 -10.846 1.00 98.38 197 ALA A CA 1
ATOM 1455 C C . ALA A 1 197 ? 6.032 -10.880 -10.914 1.00 98.38 197 ALA A C 1
ATOM 1457 O O . ALA A 1 197 ? 4.852 -11.007 -10.600 1.00 98.38 197 ALA A O 1
ATOM 1458 N N . ASP A 1 198 ? 6.789 -11.936 -11.227 1.00 98.38 198 ASP A N 1
ATOM 1459 C CA . ASP A 1 198 ? 6.310 -13.324 -11.235 1.00 98.38 198 ASP A CA 1
ATOM 1460 C C . ASP A 1 198 ? 5.846 -13.773 -9.842 1.00 98.38 198 ASP A C 1
ATOM 1462 O O . ASP A 1 198 ? 4.828 -14.453 -9.713 1.00 98.38 198 ASP A O 1
ATOM 1466 N N . SER A 1 199 ? 6.550 -13.358 -8.781 1.00 98.19 199 SER A N 1
ATOM 1467 C CA . SER A 1 199 ? 6.163 -13.671 -7.397 1.00 98.19 199 SER A CA 1
ATOM 1468 C C . SER A 1 199 ? 4.801 -13.059 -7.049 1.00 98.19 199 SER A C 1
ATOM 1470 O O . SER A 1 199 ? 3.935 -13.737 -6.492 1.00 98.19 199 SER A O 1
ATOM 1472 N N . ALA A 1 200 ? 4.590 -11.794 -7.420 1.00 98.62 200 ALA A N 1
ATOM 1473 C CA . ALA A 1 200 ? 3.321 -11.106 -7.217 1.00 98.62 200 ALA A CA 1
ATOM 1474 C C . ALA A 1 200 ? 2.202 -11.656 -8.111 1.00 98.62 200 ALA A C 1
ATOM 1476 O O . ALA A 1 200 ? 1.087 -11.843 -7.628 1.00 98.62 200 ALA A O 1
ATOM 1477 N N . ALA A 1 201 ? 2.490 -11.980 -9.375 1.00 98.62 201 ALA A N 1
ATOM 1478 C CA . ALA A 1 201 ? 1.533 -12.608 -10.282 1.00 98.62 201 ALA A CA 1
ATOM 1479 C C . ALA A 1 201 ? 1.071 -13.971 -9.749 1.00 98.62 201 ALA A C 1
ATOM 1481 O O . ALA A 1 201 ? -0.128 -14.217 -9.664 1.00 98.62 201 ALA A O 1
ATOM 1482 N N . ALA A 1 202 ? 1.994 -14.818 -9.287 1.00 98.44 202 ALA A N 1
ATOM 1483 C CA . ALA A 1 202 ? 1.668 -16.131 -8.733 1.00 98.44 202 ALA A CA 1
ATOM 1484 C C . ALA A 1 202 ? 0.868 -16.057 -7.417 1.00 98.44 202 ALA A C 1
ATOM 1486 O O . ALA A 1 202 ? 0.074 -16.956 -7.118 1.00 98.44 202 ALA A O 1
ATOM 1487 N N . ALA A 1 203 ? 1.080 -15.012 -6.609 1.00 98.44 203 ALA A N 1
ATOM 1488 C CA . ALA A 1 203 ? 0.255 -14.727 -5.436 1.00 98.44 203 ALA A CA 1
ATOM 1489 C C . ALA A 1 203 ? -1.141 -14.234 -5.849 1.00 98.44 203 ALA A C 1
ATOM 1491 O O . ALA A 1 203 ? -2.143 -14.752 -5.360 1.00 98.44 203 ALA A O 1
ATOM 1492 N N . ALA A 1 204 ? -1.212 -13.295 -6.794 1.00 98.38 204 ALA A N 1
ATOM 1493 C CA . ALA A 1 204 ? -2.464 -12.757 -7.307 1.00 98.38 204 ALA A CA 1
ATOM 1494 C C . ALA A 1 204 ? -3.330 -13.827 -7.989 1.00 98.38 204 ALA A C 1
ATOM 1496 O O . ALA A 1 204 ? -4.539 -13.827 -7.794 1.00 98.38 204 ALA A O 1
ATOM 1497 N N . GLU A 1 205 ? -2.737 -14.768 -8.726 1.00 97.94 205 GLU A N 1
ATOM 1498 C CA . GLU A 1 205 ? -3.446 -15.912 -9.314 1.00 97.94 205 GLU A CA 1
ATOM 1499 C C . GLU A 1 205 ? -4.069 -16.832 -8.252 1.00 97.94 205 GLU A C 1
ATOM 1501 O O . GLU A 1 205 ? -5.187 -17.301 -8.451 1.00 97.94 205 GLU A O 1
ATOM 1506 N N . GLU A 1 206 ? -3.390 -17.070 -7.118 1.00 97.62 206 GLU A N 1
ATOM 1507 C CA . GLU A 1 206 ? -3.977 -17.827 -5.996 1.00 97.62 206 GLU A CA 1
ATOM 1508 C C . GLU A 1 206 ? -5.163 -17.063 -5.406 1.00 97.62 206 GLU A C 1
ATOM 1510 O O . GLU A 1 206 ? -6.219 -17.655 -5.218 1.00 97.62 206 GLU A O 1
ATOM 1515 N N . ILE A 1 207 ? -5.029 -15.753 -5.193 1.00 97.38 207 ILE A N 1
ATOM 1516 C CA . ILE A 1 207 ? -6.105 -14.914 -4.644 1.00 97.38 207 ILE A CA 1
ATOM 1517 C C . ILE A 1 207 ? -7.303 -14.825 -5.606 1.00 97.38 207 ILE A C 1
ATOM 1519 O O . ILE A 1 207 ? -8.440 -14.857 -5.160 1.00 97.38 207 ILE A O 1
ATOM 1523 N N . CYS A 1 208 ? -7.068 -14.746 -6.918 1.00 96.75 208 CYS A N 1
ATOM 1524 C CA . CYS A 1 208 ? -8.125 -14.648 -7.932 1.00 96.75 208 CYS A CA 1
ATOM 1525 C C . CYS A 1 208 ? -8.880 -15.965 -8.177 1.00 96.75 208 CYS A C 1
ATOM 1527 O O . CYS A 1 208 ? -9.845 -15.984 -8.940 1.00 96.75 208 CYS A O 1
ATOM 1529 N N . SER A 1 209 ? -8.412 -17.085 -7.626 1.00 96.06 209 SER A N 1
ATOM 1530 C CA . SER A 1 209 ? -9.035 -18.384 -7.855 1.00 96.06 209 SER A CA 1
ATOM 1531 C C . SER A 1 209 ? -10.338 -18.521 -7.071 1.00 96.06 209 SER A C 1
ATOM 1533 O O . SER A 1 209 ? -10.340 -18.370 -5.856 1.00 96.06 209 SER A O 1
ATOM 1535 N N . ALA A 1 210 ? -11.405 -18.972 -7.736 1.00 93.19 210 ALA A N 1
ATOM 1536 C CA . ALA A 1 210 ? -12.680 -19.292 -7.084 1.00 93.19 210 ALA A CA 1
ATOM 1537 C C . ALA A 1 210 ? -12.595 -20.459 -6.075 1.00 93.19 210 ALA A C 1
ATOM 1539 O O . ALA A 1 210 ? -13.521 -20.679 -5.295 1.00 93.19 210 ALA A O 1
ATOM 1540 N N . ASP A 1 211 ? -11.500 -21.228 -6.100 1.00 94.44 211 ASP A N 1
ATOM 1541 C CA . ASP A 1 211 ? -11.220 -22.280 -5.115 1.00 94.44 211 ASP A CA 1
ATOM 1542 C C . ASP A 1 211 ? -10.536 -21.736 -3.847 1.00 94.44 211 ASP A C 1
ATOM 1544 O O . ASP A 1 211 ? -10.384 -22.463 -2.861 1.00 94.44 211 ASP A O 1
ATOM 1548 N N . THR A 1 212 ? -10.109 -20.471 -3.861 1.00 94.56 212 THR A N 1
ATOM 1549 C CA . THR A 1 212 ? -9.467 -19.811 -2.728 1.00 94.56 212 THR A CA 1
ATOM 1550 C C . THR A 1 212 ? -10.528 -19.119 -1.875 1.00 94.56 212 THR A C 1
ATOM 1552 O O . THR A 1 212 ? -11.249 -18.254 -2.364 1.00 94.56 212 THR A O 1
ATOM 1555 N N . PRO A 1 213 ? -10.663 -19.476 -0.584 1.00 94.31 213 PRO A N 1
ATOM 1556 C CA . PRO A 1 213 ? -11.590 -18.787 0.303 1.00 94.31 213 PRO A CA 1
ATOM 1557 C C . PRO A 1 213 ? -11.234 -17.307 0.454 1.00 94.31 213 PRO A C 1
ATOM 1559 O O . PRO A 1 213 ? -10.059 -16.945 0.452 1.00 94.31 213 PRO A O 1
ATOM 1562 N N . SER A 1 214 ? -12.251 -16.477 0.694 1.00 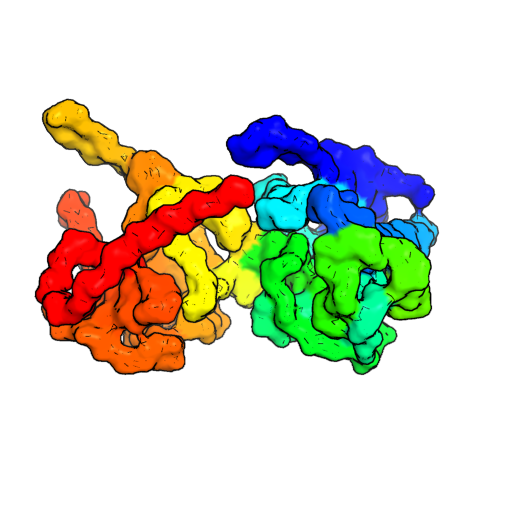95.25 214 SER A N 1
ATOM 1563 C CA . SER A 1 214 ? -12.056 -15.054 0.980 1.00 95.25 214 SER A CA 1
ATOM 1564 C C . SER A 1 214 ? -11.072 -14.832 2.131 1.00 95.25 214 SER A C 1
ATOM 1566 O O . SER A 1 214 ? -11.170 -15.454 3.196 1.00 95.25 214 SER A O 1
ATOM 1568 N N . TYR A 1 215 ? -10.170 -13.871 1.939 1.00 95.62 215 TYR A N 1
ATOM 1569 C CA . TYR A 1 215 ? -9.205 -13.456 2.955 1.00 95.62 215 TYR A CA 1
ATOM 1570 C C . TYR A 1 215 ? -9.736 -12.342 3.862 1.00 95.62 215 TYR A C 1
ATOM 1572 O O . TYR A 1 215 ? -9.039 -11.956 4.796 1.00 95.62 215 TYR A O 1
ATOM 1580 N N . ARG A 1 216 ? -10.967 -11.845 3.666 1.00 93.69 216 ARG A N 1
ATOM 1581 C CA . ARG A 1 216 ? -11.523 -10.700 4.422 1.00 93.69 216 ARG A CA 1
ATOM 1582 C C . ARG A 1 216 ? -11.412 -10.830 5.930 1.00 93.69 216 ARG A C 1
ATOM 1584 O O . ARG A 1 216 ? -11.023 -9.877 6.595 1.00 93.69 216 ARG A O 1
ATOM 1591 N N . ALA A 1 217 ? -11.755 -11.993 6.484 1.00 90.06 217 ALA A N 1
ATOM 1592 C CA . ALA A 1 217 ? -11.711 -12.196 7.932 1.00 90.06 217 ALA A CA 1
ATOM 1593 C C . ALA A 1 217 ? -10.276 -12.092 8.473 1.00 90.06 217 ALA A C 1
ATOM 1595 O O . ALA A 1 217 ? -10.043 -11.419 9.475 1.00 90.06 217 ALA A O 1
ATOM 1596 N N . LEU A 1 218 ? -9.320 -12.707 7.771 1.00 91.88 218 LEU A N 1
ATOM 1597 C CA . LEU A 1 218 ? -7.903 -12.656 8.123 1.00 91.88 218 LEU A CA 1
ATOM 1598 C C . LEU A 1 218 ? -7.332 -11.247 7.930 1.00 91.88 218 LEU A C 1
ATOM 1600 O O . LEU A 1 218 ? -6.613 -10.747 8.793 1.00 91.88 218 LEU A O 1
ATOM 1604 N N . ALA A 1 219 ? -7.688 -10.597 6.823 1.00 92.06 219 ALA A N 1
ATOM 1605 C CA . ALA A 1 219 ? -7.269 -9.244 6.513 1.00 92.06 219 ALA A CA 1
ATOM 1606 C C . ALA A 1 219 ? -7.781 -8.247 7.550 1.00 92.06 219 ALA A C 1
ATOM 1608 O O . ALA A 1 219 ? -7.014 -7.408 8.002 1.00 92.06 219 ALA A O 1
ATOM 1609 N N . ARG A 1 220 ? -9.031 -8.390 8.000 1.00 85.50 220 ARG A N 1
ATOM 1610 C CA . ARG A 1 220 ? -9.598 -7.584 9.081 1.00 85.50 220 ARG A CA 1
ATOM 1611 C C . ARG A 1 220 ? -8.888 -7.825 10.409 1.00 85.50 220 ARG A C 1
ATOM 1613 O O . ARG A 1 220 ? -8.504 -6.864 11.062 1.00 85.50 220 ARG A O 1
ATOM 1620 N N . GLU A 1 221 ? -8.675 -9.083 10.795 1.00 84.62 221 GLU A N 1
ATOM 1621 C CA . GLU A 1 221 ? -7.965 -9.409 12.039 1.00 84.62 221 GLU A CA 1
ATOM 1622 C C . GLU A 1 221 ? -6.558 -8.790 12.054 1.00 84.62 221 GLU A C 1
ATOM 1624 O O . GLU A 1 221 ? -6.125 -8.225 13.057 1.00 84.62 221 GLU A O 1
ATOM 1629 N N . GLN A 1 222 ? -5.837 -8.868 10.934 1.00 80.81 222 GLN A N 1
ATOM 1630 C CA . GLN A 1 222 ? -4.503 -8.285 10.795 1.00 80.81 222 GLN A CA 1
ATOM 1631 C C . GLN A 1 222 ? -4.535 -6.763 10.601 1.00 80.81 222 GLN A C 1
ATOM 1633 O O . GLN A 1 222 ? -3.644 -6.069 11.075 1.00 80.81 222 GLN A O 1
ATOM 1638 N N . GLY A 1 223 ? -5.578 -6.224 9.984 1.00 72.44 223 GLY A N 1
ATOM 1639 C CA . GLY A 1 223 ? -5.835 -4.794 9.847 1.00 72.44 223 GLY A CA 1
ATOM 1640 C C . GLY A 1 223 ? -6.103 -4.103 11.179 1.00 72.44 223 GLY A C 1
ATOM 1641 O O . GLY A 1 223 ? -5.576 -3.028 11.444 1.00 72.44 223 GLY A O 1
ATOM 1642 N N . GLU A 1 224 ? -6.811 -4.779 12.084 1.00 65.75 224 GLU A N 1
ATOM 1643 C CA . GLU A 1 224 ? -6.957 -4.375 13.487 1.00 65.75 224 GLU A CA 1
ATOM 1644 C C . GLU A 1 224 ? -5.605 -4.446 14.237 1.00 65.75 224 GLU A C 1
ATOM 1646 O O . GLU A 1 224 ? -5.386 -3.744 15.231 1.00 65.75 224 GLU A O 1
ATOM 1651 N N . ARG A 1 225 ? -4.629 -5.224 13.732 1.00 57.25 225 ARG A N 1
ATOM 1652 C CA . ARG A 1 225 ? -3.216 -5.105 14.142 1.00 57.25 225 ARG A CA 1
ATOM 1653 C C . ARG A 1 225 ? -2.497 -3.917 13.498 1.00 57.25 225 ARG A C 1
ATOM 1655 O O . ARG A 1 225 ? -1.571 -3.408 14.111 1.00 57.25 225 ARG A O 1
ATOM 1662 N N . GLY A 1 226 ? -2.952 -3.429 12.350 1.00 50.28 226 GLY A N 1
ATOM 1663 C CA . GLY A 1 226 ? -2.405 -2.292 11.604 1.00 50.28 226 GLY A CA 1
ATOM 1664 C C . GLY A 1 226 ? -2.831 -0.901 12.084 1.00 50.28 226 GLY A C 1
ATOM 1665 O O . GLY A 1 226 ? -2.482 0.079 11.432 1.00 50.28 226 GLY A O 1
ATOM 1666 N N . ALA A 1 227 ? -3.550 -0.776 13.209 1.00 56.88 227 ALA A N 1
ATOM 1667 C CA . ALA A 1 227 ? -3.771 0.523 13.846 1.00 56.88 227 ALA A CA 1
ATOM 1668 C C . ALA A 1 227 ? -2.440 1.276 13.953 1.00 56.88 227 ALA A C 1
ATOM 1670 O O . ALA A 1 227 ? -1.475 0.719 14.488 1.00 56.88 227 ALA A O 1
ATOM 1671 N N . TYR A 1 228 ? -2.404 2.508 13.431 1.00 62.69 228 TYR A N 1
ATOM 1672 C CA . TYR A 1 228 ? -1.183 3.297 13.288 1.00 62.69 228 TYR A CA 1
ATOM 1673 C C . TYR A 1 228 ? -0.295 3.142 14.528 1.00 62.69 228 TYR A C 1
ATOM 1675 O O . TYR A 1 228 ? -0.720 3.412 15.659 1.00 62.69 228 TYR A O 1
ATOM 1683 N N . ARG A 1 229 ? 0.933 2.660 14.320 1.00 67.81 229 ARG A N 1
ATOM 1684 C CA . ARG A 1 229 ? 1.891 2.443 15.400 1.00 67.81 229 ARG A CA 1
ATOM 1685 C C . ARG A 1 229 ? 2.646 3.732 15.650 1.00 67.81 229 ARG A C 1
ATOM 1687 O O . ARG A 1 229 ? 3.504 4.133 14.868 1.00 67.81 229 ARG A O 1
ATOM 1694 N N . GLN A 1 230 ? 2.356 4.366 16.774 1.00 67.62 230 GLN A N 1
ATOM 1695 C CA . GLN A 1 230 ? 3.140 5.486 17.248 1.00 67.62 230 GLN A CA 1
ATOM 1696 C C . GLN A 1 230 ? 4.410 4.960 17.919 1.00 67.62 230 GLN A C 1
ATOM 1698 O O . GLN A 1 230 ? 4.425 4.618 19.104 1.00 67.62 230 GLN A O 1
ATOM 1703 N N . THR A 1 231 ? 5.479 4.867 17.129 1.00 64.75 231 THR A N 1
ATOM 1704 C CA . THR A 1 231 ? 6.796 4.426 17.597 1.00 64.75 231 THR A CA 1
ATOM 1705 C C . THR A 1 231 ? 7.555 5.563 18.285 1.00 64.75 231 THR A C 1
ATOM 1707 O O . THR A 1 231 ? 7.196 6.746 18.213 1.00 64.75 231 THR A O 1
ATOM 1710 N N . ARG A 1 232 ? 8.680 5.218 18.919 1.00 63.66 232 ARG A N 1
ATOM 1711 C CA . ARG A 1 232 ? 9.625 6.200 19.460 1.00 63.66 232 ARG A CA 1
ATOM 1712 C C . ARG A 1 232 ? 10.136 7.180 18.393 1.00 63.66 232 ARG A C 1
ATOM 1714 O O . ARG A 1 232 ? 10.295 8.356 18.700 1.00 63.66 232 ARG A O 1
ATOM 1721 N N . GLN A 1 233 ? 10.317 6.727 17.153 1.00 59.31 233 GLN A N 1
ATOM 1722 C CA . GLN A 1 233 ? 10.867 7.513 16.038 1.00 59.31 233 GLN A CA 1
ATOM 1723 C C . GLN A 1 233 ? 9.818 8.397 15.347 1.00 59.31 233 GLN A C 1
ATOM 1725 O O . GLN A 1 233 ? 10.152 9.462 14.835 1.00 59.31 233 GLN A O 1
ATOM 1730 N N . ASN A 1 234 ? 8.547 7.990 15.361 1.00 65.12 234 ASN A N 1
ATOM 1731 C CA . ASN A 1 234 ? 7.478 8.711 14.675 1.00 65.12 234 ASN A CA 1
ATOM 1732 C C . ASN A 1 234 ? 7.156 10.023 15.395 1.00 65.12 234 ASN A C 1
ATOM 1734 O O . ASN A 1 234 ? 6.766 10.008 16.562 1.00 65.12 234 ASN A O 1
ATOM 1738 N N . MET A 1 235 ? 7.308 11.171 14.743 1.00 59.66 235 MET A N 1
ATOM 1739 C CA . MET A 1 235 ? 6.951 12.453 15.354 1.00 59.66 235 MET A CA 1
ATOM 1740 C C . MET A 1 235 ? 5.464 12.734 15.155 1.00 59.66 235 MET A C 1
ATOM 1742 O O . MET A 1 235 ? 4.958 12.610 14.046 1.00 59.66 235 MET A O 1
ATOM 1746 N N . ILE A 1 236 ? 4.777 13.137 16.226 1.00 66.69 236 ILE A N 1
ATOM 1747 C CA . ILE A 1 236 ? 3.463 13.765 16.093 1.00 66.69 236 ILE A CA 1
ATOM 1748 C C . ILE A 1 236 ? 3.690 15.260 16.202 1.00 66.69 236 ILE A C 1
ATOM 1750 O O . ILE A 1 236 ? 4.136 15.754 17.235 1.00 66.69 236 ILE A O 1
ATOM 1754 N N . TYR A 1 237 ? 3.430 15.955 15.106 1.00 67.25 237 TYR A N 1
ATOM 1755 C CA . TYR A 1 237 ? 3.622 17.387 15.004 1.00 67.25 237 TYR A CA 1
ATOM 1756 C C . TYR A 1 237 ? 2.428 18.093 15.654 1.00 67.25 237 TYR A C 1
ATOM 1758 O O . TYR A 1 237 ? 1.374 18.271 15.041 1.00 67.25 237 TYR A O 1
ATOM 1766 N N . PHE A 1 238 ? 2.575 18.489 16.920 1.00 72.50 238 PHE A N 1
ATOM 1767 C CA . PHE A 1 238 ? 1.679 19.496 17.484 1.00 72.50 238 PHE A CA 1
ATOM 1768 C C . PHE A 1 238 ? 1.710 20.741 16.594 1.00 72.50 238 PHE A C 1
ATOM 1770 O O . PHE A 1 238 ? 2.735 21.095 16.012 1.00 72.50 238 PHE A O 1
ATOM 1777 N N . GLY A 1 239 ? 0.553 21.368 16.420 1.00 75.56 239 GLY A N 1
ATOM 1778 C CA . GLY A 1 239 ? 0.378 22.444 15.455 1.00 75.56 239 GLY A CA 1
ATOM 1779 C C . GLY A 1 239 ? 0.125 21.984 14.016 1.00 75.56 239 GLY A C 1
ATOM 1780 O O . GLY A 1 239 ? -0.056 22.843 13.160 1.00 75.56 239 GLY A O 1
ATOM 1781 N N . SER A 1 240 ? 0.075 20.681 13.715 1.00 79.38 240 SER A N 1
ATOM 1782 C CA . SER A 1 240 ? -0.359 20.201 12.394 1.00 79.38 240 SER A CA 1
ATOM 1783 C C . SER A 1 240 ? -1.854 20.383 12.174 1.00 79.38 240 SER A C 1
ATOM 1785 O O . SER A 1 240 ? -2.652 20.305 13.112 1.00 79.38 240 SER A O 1
ATOM 1787 N N . SER A 1 241 ? -2.240 20.578 10.911 1.00 84.25 241 SER A N 1
ATOM 1788 C CA . SER A 1 241 ? -3.649 20.561 10.535 1.00 84.25 241 SER A CA 1
ATOM 1789 C C . SER A 1 241 ? -4.239 19.152 10.679 1.00 84.25 241 SER A C 1
ATOM 1791 O O . SER A 1 241 ? -3.514 18.148 10.715 1.00 84.25 241 SER A O 1
ATOM 1793 N N . ARG A 1 242 ? -5.572 19.052 10.730 1.00 85.06 242 ARG A N 1
ATOM 1794 C CA . ARG A 1 242 ? -6.253 17.749 10.690 1.00 85.06 242 ARG A CA 1
ATOM 1795 C C . ARG A 1 242 ? -5.895 16.960 9.433 1.00 85.06 242 ARG A C 1
ATOM 1797 O O . ARG A 1 242 ? -5.575 15.788 9.551 1.00 85.06 242 ARG A O 1
ATOM 1804 N N . ALA A 1 243 ? -5.865 17.613 8.272 1.00 73.69 243 ALA A N 1
ATOM 1805 C CA . ALA A 1 243 ? -5.512 16.965 7.011 1.00 73.69 243 ALA A CA 1
ATOM 1806 C C . ALA A 1 243 ? -4.094 16.376 7.048 1.00 73.69 243 ALA A C 1
ATOM 1808 O O . ALA A 1 243 ? -3.904 15.229 6.657 1.00 73.69 243 ALA A O 1
ATOM 1809 N N . ASP A 1 244 ? -3.118 17.110 7.592 1.00 70.94 244 ASP A N 1
ATOM 1810 C CA . ASP A 1 244 ? -1.748 16.600 7.745 1.00 70.94 244 ASP A CA 1
ATOM 1811 C C . ASP A 1 244 ? -1.690 15.434 8.735 1.00 70.94 244 ASP A C 1
ATOM 1813 O O . ASP A 1 244 ? -0.955 14.471 8.525 1.00 70.94 244 ASP A O 1
ATOM 1817 N N . THR A 1 245 ? -2.481 15.505 9.811 1.00 79.19 245 THR A N 1
ATOM 1818 C CA . THR A 1 245 ? -2.559 14.431 10.806 1.00 79.19 245 THR A CA 1
ATOM 1819 C C . THR A 1 245 ? -3.166 13.168 10.203 1.00 79.19 245 THR A C 1
ATOM 1821 O O . THR A 1 245 ? -2.580 12.102 10.334 1.00 79.19 245 THR A O 1
ATOM 1824 N N . GLU A 1 246 ? -4.304 13.275 9.520 1.00 75.31 246 GLU A N 1
ATOM 1825 C CA . GLU A 1 246 ? -4.990 12.154 8.868 1.00 75.31 246 GLU A CA 1
ATOM 1826 C C . GLU A 1 246 ? -4.130 11.569 7.739 1.00 75.31 246 GLU A C 1
ATOM 1828 O O . GLU A 1 246 ? -4.035 10.352 7.605 1.00 75.31 246 GLU A O 1
ATOM 1833 N N . ALA A 1 247 ? -3.419 12.412 6.983 1.00 64.38 247 ALA A N 1
ATOM 1834 C CA . ALA A 1 247 ? -2.447 11.976 5.983 1.00 64.38 247 ALA A CA 1
ATOM 1835 C C . ALA A 1 247 ? -1.260 11.231 6.616 1.00 64.38 247 ALA A C 1
ATOM 1837 O O . ALA A 1 247 ? -0.773 10.240 6.068 1.00 64.38 247 ALA A O 1
ATOM 1838 N N . TYR A 1 248 ? -0.787 11.691 7.775 1.00 68.94 248 TYR A N 1
ATOM 1839 C CA . TYR A 1 248 ? 0.297 11.045 8.507 1.00 68.94 248 TYR A CA 1
ATOM 1840 C C . TYR A 1 248 ? -0.136 9.721 9.147 1.00 68.94 248 TYR A C 1
ATOM 1842 O O . TYR A 1 248 ? 0.579 8.728 9.027 1.00 68.94 248 TYR A O 1
ATOM 1850 N N . ILE A 1 249 ? -1.315 9.700 9.773 1.00 72.38 249 ILE A N 1
ATOM 1851 C CA . ILE A 1 249 ? -1.929 8.516 10.382 1.00 72.38 249 ILE A CA 1
ATOM 1852 C C . ILE A 1 249 ? -2.397 7.529 9.313 1.00 72.38 249 ILE A C 1
ATOM 1854 O O . ILE A 1 249 ? -2.487 6.347 9.605 1.00 72.38 249 ILE A O 1
ATOM 1858 N N . GLY A 1 250 ? -2.679 7.984 8.091 1.00 63.19 250 GLY A N 1
ATOM 1859 C CA . G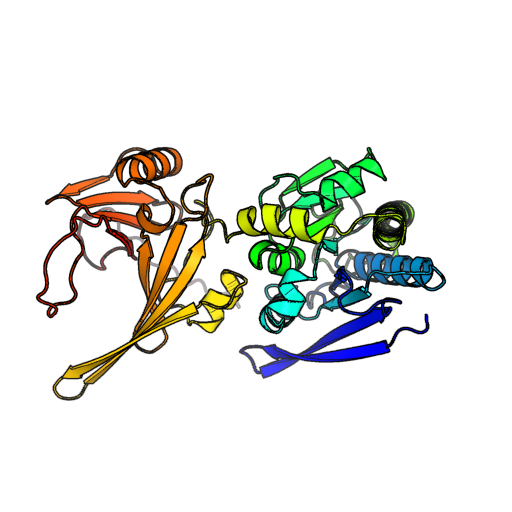LY A 1 250 ? -3.216 7.158 7.013 1.00 63.19 250 GLY A CA 1
ATOM 1860 C C . GLY A 1 250 ? -4.681 6.766 7.217 1.00 63.19 250 GLY A C 1
ATOM 1861 O O . GLY A 1 250 ? -5.143 5.831 6.571 1.00 63.19 250 GLY A O 1
ATOM 1862 N N . ALA A 1 251 ? -5.408 7.449 8.104 1.00 66.94 251 ALA A N 1
ATOM 1863 C CA . ALA A 1 251 ? -6.825 7.223 8.371 1.00 66.94 251 ALA A CA 1
ATOM 1864 C C . ALA A 1 251 ? -7.504 8.530 8.802 1.00 66.94 251 ALA A C 1
ATOM 1866 O O . ALA A 1 251 ? -6.895 9.360 9.480 1.00 66.94 251 ALA A O 1
ATOM 1867 N N . ALA A 1 252 ? -8.771 8.697 8.418 1.00 73.44 252 ALA A N 1
ATOM 1868 C CA . ALA A 1 252 ? -9.601 9.798 8.893 1.00 73.44 252 ALA A CA 1
ATOM 1869 C C . ALA A 1 252 ? -10.031 9.547 10.344 1.00 73.44 252 ALA A C 1
ATOM 1871 O O . ALA A 1 252 ? -10.348 8.414 10.709 1.00 73.44 252 ALA A O 1
ATOM 1872 N N . GLY A 1 253 ? -10.055 10.598 11.162 1.00 77.94 253 GLY A N 1
ATOM 1873 C CA . GLY A 1 253 ? -10.526 10.487 12.539 1.00 77.94 253 GLY A CA 1
ATOM 1874 C C . GLY A 1 253 ? -12.050 10.436 12.619 1.00 77.94 253 GLY A C 1
ATOM 1875 O O . GLY A 1 253 ? -12.744 11.143 11.885 1.00 77.94 253 GLY A O 1
ATOM 1876 N N . GLU A 1 254 ? -12.588 9.656 13.554 1.00 80.81 254 GLU A N 1
ATOM 1877 C CA . GLU A 1 254 ? -14.023 9.666 13.841 1.00 80.81 254 GLU A CA 1
ATOM 1878 C C . GLU A 1 254 ? -14.381 10.931 14.640 1.00 80.81 254 GLU A C 1
ATOM 1880 O O . GLU A 1 254 ? -13.796 11.168 15.700 1.00 80.81 254 GLU A O 1
ATOM 1885 N N . PRO A 1 255 ? -15.315 11.784 14.183 1.00 89.19 255 PRO A N 1
ATOM 1886 C CA . PRO A 1 255 ? -15.659 13.006 14.901 1.00 89.19 255 PRO A CA 1
ATOM 1887 C C . PRO A 1 255 ? -16.355 12.682 16.229 1.00 89.19 255 PRO A C 1
ATOM 1889 O O . PRO A 1 255 ? -17.394 12.025 16.260 1.00 89.19 255 PRO A O 1
ATOM 1892 N N . VAL A 1 256 ? -15.808 13.190 17.334 1.00 92.50 256 VAL A N 1
ATOM 1893 C CA . VAL A 1 256 ? -16.326 12.954 18.695 1.00 92.50 256 VAL A CA 1
ATOM 1894 C C . VAL A 1 256 ? -17.134 14.145 19.192 1.00 92.50 256 VAL A C 1
ATOM 1896 O O . VAL A 1 256 ? -18.165 13.982 19.845 1.00 92.50 256 VAL A O 1
ATOM 1899 N N . GLY A 1 257 ? -16.675 15.360 18.897 1.00 90.06 257 GLY A N 1
ATOM 1900 C CA . GLY A 1 257 ? -17.368 16.576 19.298 1.00 90.06 257 GLY A CA 1
ATOM 1901 C C . GLY A 1 257 ? -16.602 17.843 18.954 1.00 90.06 257 GLY A C 1
ATOM 1902 O O . GLY A 1 257 ? -15.404 17.809 18.683 1.00 90.06 257 GLY A O 1
ATOM 1903 N N . ALA A 1 258 ? -17.311 18.966 18.997 1.00 92.25 258 ALA A N 1
ATOM 1904 C CA . ALA A 1 258 ? -16.745 20.291 18.819 1.00 92.25 258 ALA A CA 1
ATOM 1905 C C . ALA A 1 258 ? -17.287 21.246 19.888 1.00 92.25 258 ALA A C 1
ATOM 1907 O O . ALA A 1 258 ? -18.418 21.097 20.358 1.00 92.25 258 ALA A O 1
ATOM 1908 N N . SER A 1 259 ? -16.479 22.219 20.292 1.00 91.25 259 SER A N 1
ATOM 1909 C CA . SER A 1 259 ? -16.886 23.276 21.218 1.00 91.25 259 SER A CA 1
ATOM 1910 C C . SER A 1 259 ? -16.174 24.584 20.900 1.00 91.25 259 SER A C 1
ATOM 1912 O O . SER A 1 259 ? -15.155 24.593 20.217 1.00 91.25 259 SER A O 1
ATOM 1914 N N . GLU A 1 260 ? -16.700 25.691 21.408 1.00 92.62 260 GLU A N 1
ATOM 1915 C CA . GLU A 1 260 ? -16.116 27.016 21.226 1.00 92.62 260 GLU A CA 1
ATOM 1916 C C . GLU A 1 260 ? -15.974 27.702 22.580 1.00 92.62 260 GLU A C 1
ATOM 1918 O O . GLU A 1 260 ? -16.847 27.594 23.447 1.00 92.62 260 GLU A O 1
ATOM 1923 N N . ILE A 1 261 ? -14.864 28.410 22.767 1.00 89.00 261 ILE A N 1
ATOM 1924 C CA . ILE A 1 261 ? -14.609 29.230 23.946 1.00 89.00 261 ILE A CA 1
ATOM 1925 C C . ILE A 1 261 ? -14.321 30.648 23.466 1.00 89.00 261 ILE A C 1
ATOM 1927 O O . ILE A 1 261 ? -13.296 30.907 22.839 1.00 89.00 261 ILE A O 1
ATOM 1931 N N . SER A 1 262 ? -15.212 31.578 23.798 1.00 91.00 262 SER A N 1
ATOM 1932 C CA . SER A 1 262 ? -15.068 32.995 23.455 1.00 91.00 262 SER A CA 1
ATOM 1933 C C . SER A 1 262 ? -14.775 33.845 24.688 1.00 91.00 262 SER A C 1
ATOM 1935 O O . SER A 1 262 ? -15.314 33.606 25.770 1.00 91.00 262 SER A O 1
ATOM 1937 N N . GLY A 1 263 ? -13.932 34.860 24.509 1.00 85.75 263 GLY A N 1
ATOM 1938 C CA . GLY A 1 263 ? -13.669 35.930 25.469 1.00 85.75 263 GLY A CA 1
ATOM 1939 C C . GLY A 1 263 ? -13.869 37.307 24.834 1.00 85.75 263 GLY A C 1
ATOM 1940 O O . GLY A 1 263 ? -14.436 37.430 23.748 1.00 85.75 263 GLY A O 1
ATOM 1941 N N . GLU A 1 264 ? -13.404 38.367 25.496 1.00 82.81 264 GLU A N 1
ATOM 1942 C CA . GLU A 1 264 ? -13.474 39.716 24.925 1.00 82.81 264 GLU A CA 1
ATOM 1943 C C . GLU A 1 264 ? -12.497 39.864 23.748 1.00 82.81 264 GLU A C 1
ATOM 1945 O O . GLU A 1 264 ? -11.312 40.132 23.924 1.00 82.81 264 GLU A O 1
ATOM 1950 N N . GLY A 1 265 ? -13.017 39.704 22.530 1.00 85.44 265 GLY A N 1
ATOM 1951 C CA . GLY A 1 265 ? -12.270 39.926 21.289 1.00 85.44 265 GLY A CA 1
ATOM 1952 C C . GLY A 1 265 ? -11.538 38.702 20.732 1.00 85.44 265 GLY A C 1
ATOM 1953 O O . GLY A 1 265 ? -10.792 38.852 19.768 1.00 85.44 265 GLY A O 1
ATOM 1954 N N . TRP A 1 266 ? -11.756 37.505 21.285 1.00 88.56 266 TRP A N 1
ATOM 1955 C CA . TRP A 1 266 ? -11.228 36.250 20.739 1.00 88.56 266 TRP A CA 1
ATOM 1956 C C . TRP A 1 266 ? -12.243 35.108 20.849 1.00 88.56 266 TRP A C 1
ATOM 1958 O O . TRP A 1 266 ? -13.056 35.073 21.774 1.00 88.56 266 TRP A O 1
ATOM 1968 N N . THR A 1 267 ? -12.145 34.149 19.930 1.00 91.06 267 THR A N 1
ATOM 1969 C CA . THR A 1 267 ? -12.865 32.872 19.965 1.00 91.06 267 THR A CA 1
ATOM 1970 C C . THR A 1 267 ? -11.892 31.772 19.585 1.00 91.06 267 THR A C 1
ATOM 1972 O O . THR A 1 267 ? -11.251 31.861 18.541 1.00 91.06 267 THR A O 1
ATOM 1975 N N . ASP A 1 268 ? -11.803 30.750 20.426 1.00 92.62 268 ASP A N 1
ATOM 1976 C CA . ASP A 1 268 ? -11.126 29.502 20.113 1.00 92.62 268 ASP A CA 1
ATOM 1977 C C . ASP A 1 268 ? -12.159 28.424 19.802 1.00 92.62 268 ASP A C 1
ATOM 1979 O O . ASP A 1 268 ? -13.081 28.186 20.583 1.00 92.62 268 ASP A O 1
ATOM 1983 N N . THR A 1 269 ? -11.978 27.754 18.675 1.00 94.19 269 THR A N 1
ATOM 1984 C CA . THR A 1 269 ? -12.738 26.568 18.279 1.00 94.19 269 THR A CA 1
ATOM 1985 C C . THR A 1 269 ? -11.943 25.327 18.659 1.00 94.19 269 THR A C 1
ATOM 1987 O O . THR A 1 269 ? -10.723 25.311 18.511 1.00 94.19 269 THR A O 1
ATOM 1990 N N . TYR A 1 270 ? -12.621 24.300 19.158 1.00 94.19 270 TYR A N 1
ATOM 1991 C CA . TYR A 1 270 ? -12.032 23.020 19.532 1.00 94.19 270 TYR A CA 1
ATOM 1992 C C . TYR A 1 270 ? -12.788 21.898 18.842 1.00 94.19 270 TYR A C 1
ATOM 1994 O O . TYR A 1 270 ? -14.003 21.803 18.996 1.00 94.19 270 TYR A O 1
ATOM 2002 N N . GLU A 1 271 ? -12.077 21.013 18.159 1.00 94.31 271 GLU A N 1
ATOM 2003 C CA . GLU A 1 271 ? -12.640 19.815 17.538 1.00 94.31 271 GLU A CA 1
ATOM 2004 C C . GLU A 1 271 ? -11.881 18.584 18.026 1.00 94.31 271 GLU A C 1
ATOM 2006 O O . GLU A 1 271 ? -10.651 18.587 18.052 1.00 94.31 271 GLU A O 1
ATOM 2011 N N . THR A 1 272 ? -12.595 17.529 18.413 1.00 93.12 272 THR A N 1
ATOM 2012 C CA . THR A 1 272 ? -12.001 16.274 18.881 1.00 93.12 272 THR A CA 1
ATOM 2013 C C . THR A 1 272 ? -12.352 15.135 17.936 1.00 93.12 272 THR A C 1
ATOM 2015 O O . THR A 1 272 ? -13.526 14.916 17.629 1.00 93.12 272 THR A O 1
ATOM 2018 N N . TYR A 1 273 ? -11.332 14.376 17.547 1.00 90.50 273 TYR A N 1
ATOM 2019 C CA . TYR A 1 273 ? -11.439 13.208 16.682 1.00 90.50 273 TYR A CA 1
ATOM 2020 C C . TYR A 1 273 ? -10.834 11.982 17.369 1.00 90.50 273 TYR A C 1
ATOM 2022 O O . TYR A 1 273 ? -9.806 12.089 18.041 1.00 90.50 273 TYR A O 1
ATOM 2030 N N . HIS A 1 274 ? -11.483 10.831 17.221 1.00 87.50 274 HIS A N 1
ATOM 2031 C CA . HIS A 1 274 ? -11.036 9.542 17.740 1.00 87.50 274 HIS A CA 1
ATOM 2032 C C . HIS A 1 274 ? -10.285 8.756 16.667 1.00 87.50 274 HIS A C 1
ATOM 2034 O O . HIS A 1 274 ? -10.646 8.766 15.493 1.00 87.50 274 HIS A O 1
ATOM 2040 N N . TYR A 1 275 ? -9.225 8.088 17.106 1.00 81.75 275 TYR A N 1
ATOM 2041 C CA . TYR A 1 275 ? -8.365 7.225 16.318 1.00 81.75 275 TYR A CA 1
ATOM 2042 C C . TYR A 1 275 ? -8.056 5.961 17.125 1.00 81.75 275 TYR A C 1
ATOM 2044 O O . TYR A 1 275 ? -7.834 6.012 18.338 1.00 81.75 275 TYR A O 1
ATOM 2052 N N . SER A 1 276 ? -7.966 4.827 16.437 1.00 78.06 276 SER A N 1
ATOM 2053 C CA . SER A 1 276 ? -7.413 3.589 16.990 1.00 78.06 276 SER A CA 1
ATOM 2054 C C . SER A 1 276 ? -5.918 3.536 16.673 1.00 78.06 276 SER A C 1
ATOM 2056 O O . SER A 1 276 ? -5.543 3.516 15.501 1.00 78.06 276 SER A O 1
ATOM 2058 N N . MET A 1 277 ? -5.050 3.571 17.691 1.00 78.62 277 MET A N 1
ATOM 2059 C CA . MET A 1 277 ? -3.595 3.689 17.491 1.00 78.62 277 MET A CA 1
ATOM 2060 C C . MET A 1 277 ? -2.807 2.776 18.427 1.00 78.62 277 MET A C 1
ATOM 2062 O O . MET A 1 277 ? -3.095 2.685 19.618 1.00 78.62 277 MET A O 1
ATOM 2066 N N . ARG A 1 278 ? -1.749 2.140 17.927 1.00 79.25 278 ARG A N 1
ATOM 2067 C CA . ARG A 1 278 ? -0.807 1.372 18.749 1.00 79.25 278 ARG A CA 1
ATOM 2068 C C . ARG A 1 278 ? 0.259 2.279 19.331 1.00 79.25 278 ARG A C 1
ATOM 2070 O O . ARG A 1 278 ? 1.225 2.636 18.663 1.00 79.25 278 ARG A O 1
ATOM 2077 N N . TRP A 1 279 ? 0.109 2.615 20.601 1.00 80.19 279 TRP A N 1
ATOM 2078 C CA . TRP A 1 279 ? 1.111 3.370 21.344 1.00 80.19 279 TRP A CA 1
ATOM 2079 C C . TRP A 1 279 ? 2.075 2.443 22.075 1.00 80.19 279 TRP A C 1
ATOM 2081 O O . TRP A 1 279 ? 1.668 1.390 22.565 1.00 80.19 279 TRP A O 1
ATOM 2091 N N . PHE A 1 280 ? 3.343 2.847 22.171 1.00 81.69 280 PHE A N 1
ATOM 2092 C CA . PHE A 1 280 ? 4.348 2.217 23.043 1.00 81.69 280 PHE A CA 1
ATOM 2093 C C . PHE A 1 280 ? 4.553 0.716 22.803 1.00 81.69 280 PHE A C 1
ATOM 2095 O O . PHE A 1 280 ? 4.732 -0.047 23.745 1.00 81.69 280 PHE A O 1
ATOM 2102 N N . ASP A 1 281 ? 4.474 0.283 21.544 1.00 75.38 281 ASP A N 1
ATOM 2103 C CA . ASP A 1 281 ? 4.588 -1.132 21.157 1.00 75.38 281 ASP A CA 1
ATOM 2104 C C . ASP A 1 281 ? 3.552 -2.049 21.835 1.00 75.38 281 ASP A C 1
ATOM 2106 O O . ASP A 1 281 ? 3.758 -3.251 22.015 1.00 75.38 281 ASP A O 1
ATOM 2110 N N . SER A 1 282 ? 2.397 -1.480 22.191 1.00 77.44 282 SER A N 1
ATOM 2111 C CA . SER A 1 282 ? 1.253 -2.229 22.701 1.00 77.44 282 SER A CA 1
ATOM 2112 C C . SER A 1 282 ? 0.791 -3.316 21.727 1.00 77.44 282 SER A C 1
ATOM 2114 O O . SER A 1 282 ? 0.783 -3.162 20.502 1.00 77.44 282 SER A O 1
ATOM 2116 N N . LYS A 1 283 ? 0.356 -4.442 22.303 1.00 72.62 283 LYS A N 1
ATOM 2117 C CA . LYS A 1 283 ? -0.203 -5.587 21.571 1.00 72.62 283 LYS A CA 1
ATOM 2118 C C . LYS A 1 283 ? -1.622 -5.343 21.072 1.00 72.62 283 LYS A C 1
ATOM 2120 O O . LYS A 1 283 ? -2.026 -6.005 20.116 1.00 72.62 283 LYS A O 1
ATOM 2125 N N . VAL A 1 284 ? -2.350 -4.414 21.680 1.00 74.06 284 VAL A N 1
ATOM 2126 C CA . VAL A 1 284 ? -3.700 -4.013 21.274 1.00 74.06 284 VAL A CA 1
ATOM 2127 C C . VAL A 1 284 ? -3.685 -2.504 21.009 1.00 74.06 284 VAL A C 1
ATOM 2129 O O . VAL A 1 284 ? -3.023 -1.785 21.757 1.00 74.06 284 VAL A O 1
ATOM 2132 N N . PRO A 1 285 ? -4.357 -2.007 19.959 1.00 76.00 285 PRO A N 1
ATOM 2133 C CA . PRO A 1 285 ? -4.514 -0.571 19.757 1.00 76.00 285 PRO A CA 1
ATOM 2134 C C . PRO A 1 285 ? -5.227 0.087 20.945 1.00 76.00 285 PRO A C 1
ATOM 2136 O O . PRO A 1 285 ? -6.078 -0.533 21.574 1.00 76.00 285 PRO A O 1
ATOM 2139 N N . MET A 1 286 ? -4.900 1.344 21.229 1.00 83.06 286 MET A N 1
ATOM 2140 C CA . MET A 1 286 ? -5.525 2.162 22.266 1.00 83.06 286 MET A CA 1
ATOM 2141 C C . MET A 1 286 ? -6.413 3.241 21.643 1.00 83.06 286 MET A C 1
ATOM 2143 O O . MET A 1 286 ? -6.041 3.865 20.641 1.00 83.06 286 MET A O 1
ATOM 2147 N N . SER A 1 287 ? -7.555 3.510 22.283 1.00 82.88 287 SER A N 1
ATOM 2148 C CA . SER A 1 287 ? -8.398 4.663 21.961 1.00 82.88 287 SER A CA 1
ATOM 2149 C C . SER A 1 287 ? -7.606 5.949 22.152 1.00 82.88 287 SER A C 1
ATOM 2151 O O . SER A 1 287 ? -7.142 6.249 23.257 1.00 82.88 287 SER A O 1
ATOM 2153 N N . THR A 1 288 ? -7.470 6.710 21.072 1.00 85.88 288 THR A N 1
ATOM 2154 C CA . THR A 1 288 ? -6.693 7.943 21.032 1.00 85.88 288 THR A CA 1
ATOM 2155 C C . THR A 1 288 ? -7.555 9.096 20.540 1.00 85.88 288 THR A C 1
ATOM 2157 O O . THR A 1 288 ? -8.223 8.987 19.521 1.00 85.88 288 THR A O 1
ATOM 2160 N N . TYR A 1 289 ? -7.521 10.224 21.238 1.00 88.00 289 TYR A N 1
ATOM 2161 C CA . TYR A 1 289 ? -8.339 11.396 20.955 1.00 88.00 289 TYR A CA 1
ATOM 2162 C C . TYR A 1 289 ? -7.446 12.589 20.635 1.00 88.00 289 TYR A C 1
ATOM 2164 O O . TYR A 1 289 ? -6.730 13.081 21.504 1.00 88.00 289 TYR A O 1
ATOM 2172 N N . TYR A 1 290 ? -7.495 13.064 19.395 1.00 89.56 290 TYR A N 1
ATOM 2173 C CA . TYR A 1 290 ? -6.776 14.256 18.952 1.00 89.56 290 TYR A CA 1
ATOM 2174 C C . TYR A 1 290 ? -7.720 15.444 19.045 1.00 89.56 290 TYR A C 1
ATOM 2176 O O . TYR A 1 290 ? -8.816 15.416 18.486 1.00 89.56 290 TYR A O 1
ATOM 2184 N N . GLN A 1 291 ? -7.299 16.485 19.751 1.00 91.06 291 GLN A N 1
ATOM 2185 C CA . GLN A 1 291 ? -8.028 17.734 19.885 1.00 91.06 291 GLN A CA 1
ATOM 2186 C C . GLN A 1 291 ? -7.290 18.849 19.143 1.00 91.06 291 GLN A C 1
ATOM 2188 O O . GLN A 1 291 ? -6.128 19.150 19.429 1.00 91.06 291 GLN A O 1
ATOM 2193 N N . TYR A 1 292 ? -7.997 19.469 18.207 1.00 91.19 292 TYR A N 1
ATOM 2194 C CA . TYR A 1 292 ? -7.529 20.574 17.386 1.00 91.19 292 TYR A CA 1
ATOM 2195 C C . TYR A 1 292 ? -8.106 21.874 17.918 1.00 91.19 292 TYR A C 1
ATOM 2197 O O . TYR A 1 292 ? -9.317 21.964 18.107 1.00 91.19 292 TYR A O 1
ATOM 2205 N N . ARG A 1 293 ? -7.259 22.883 18.119 1.00 92.12 293 ARG A N 1
ATOM 2206 C CA . ARG A 1 293 ? -7.661 24.247 18.452 1.00 92.12 293 ARG A CA 1
ATOM 2207 C C . ARG A 1 293 ? -7.460 25.142 17.240 1.00 92.12 293 ARG A C 1
ATOM 2209 O O . ARG A 1 293 ? -6.349 25.241 16.723 1.00 92.12 293 ARG A O 1
ATOM 2216 N N . ASN A 1 294 ? -8.525 25.792 16.776 1.00 91.12 294 ASN A N 1
ATOM 2217 C CA . ASN A 1 294 ? -8.517 26.615 15.560 1.00 91.12 294 ASN A CA 1
ATOM 2218 C C . ASN A 1 294 ? -7.905 25.886 14.350 1.00 91.12 294 ASN A C 1
ATOM 2220 O O . ASN A 1 294 ? -7.166 26.480 13.568 1.00 91.12 294 ASN A O 1
ATOM 2224 N N . GLY A 1 295 ? -8.197 24.587 14.228 1.00 87.81 295 GLY A N 1
ATOM 2225 C CA . GLY A 1 295 ? -7.726 23.726 13.140 1.00 87.81 295 GLY A CA 1
ATOM 2226 C C . GLY A 1 295 ? -6.345 23.090 13.337 1.00 87.81 295 GLY A C 1
ATOM 2227 O O . GLY A 1 295 ? -5.936 22.306 12.482 1.00 87.81 295 GLY A O 1
ATOM 2228 N N . PHE A 1 296 ? -5.646 23.365 14.443 1.00 89.81 296 PHE A N 1
ATOM 2229 C CA . PHE A 1 296 ? -4.289 22.868 14.690 1.00 89.81 296 PHE A CA 1
ATOM 2230 C C . PHE A 1 296 ? -4.219 21.957 15.915 1.00 89.81 296 PHE A C 1
ATOM 2232 O O . PHE A 1 296 ? -4.794 22.270 16.956 1.00 89.81 296 PHE A O 1
ATOM 2239 N N . LEU A 1 297 ? -3.517 20.828 15.797 1.00 86.88 297 LEU A N 1
ATOM 2240 C CA . LEU A 1 297 ? -3.415 19.822 16.854 1.00 86.88 297 LEU A CA 1
ATOM 2241 C C . LEU A 1 297 ? -2.781 20.417 18.118 1.00 86.88 297 LEU A C 1
ATOM 2243 O O . LEU A 1 297 ? -1.618 20.809 18.098 1.00 86.88 297 LEU A O 1
ATOM 2247 N N . GLU A 1 298 ? -3.523 20.457 19.223 1.00 82.50 298 GLU A N 1
ATOM 2248 C CA . GLU A 1 298 ? -3.052 21.028 20.496 1.00 82.50 298 GLU A CA 1
ATOM 2249 C C . GLU A 1 298 ? -2.889 19.958 21.581 1.00 82.50 298 GLU A C 1
ATOM 2251 O O . GLU A 1 298 ? -2.023 20.078 22.448 1.00 82.50 298 GLU A O 1
ATOM 2256 N N . ARG A 1 299 ? -3.705 18.897 21.547 1.00 83.38 299 ARG A N 1
ATOM 2257 C CA . ARG A 1 299 ? -3.710 17.868 22.592 1.00 83.38 299 ARG A CA 1
ATOM 2258 C C . ARG A 1 299 ? -4.020 16.491 22.027 1.00 83.38 299 ARG A C 1
ATOM 2260 O O . ARG A 1 299 ? -4.869 16.345 21.154 1.00 83.38 299 ARG A O 1
ATOM 2267 N N . ILE A 1 300 ? -3.364 15.485 22.595 1.00 84.44 300 ILE A N 1
ATOM 2268 C CA . ILE A 1 300 ? -3.640 14.069 22.347 1.00 84.44 300 ILE A CA 1
ATOM 2269 C C . ILE A 1 300 ? -3.942 13.417 23.687 1.00 84.44 300 ILE A C 1
ATOM 2271 O O . ILE A 1 300 ? -3.147 13.551 24.614 1.00 84.44 300 ILE A O 1
ATOM 2275 N N . GLU A 1 301 ? -5.075 12.734 23.781 1.00 84.44 301 GLU A N 1
ATOM 2276 C CA . GLU A 1 301 ? -5.521 11.995 24.961 1.00 84.44 301 GLU A CA 1
ATOM 2277 C C . GLU A 1 301 ? -5.578 10.491 24.641 1.00 84.44 301 GLU A C 1
ATOM 2279 O O . GLU A 1 301 ? -6.258 10.100 23.694 1.00 84.44 301 GLU A O 1
ATOM 2284 N N . LEU A 1 302 ? -4.904 9.635 25.423 1.00 82.50 302 LEU A N 1
ATOM 2285 C CA . LEU A 1 302 ? -5.151 8.181 25.375 1.00 82.50 302 LEU A CA 1
ATOM 2286 C C . LEU A 1 302 ? -6.123 7.768 26.471 1.00 82.50 302 LEU A C 1
ATOM 2288 O O . LEU A 1 302 ? -5.949 8.169 27.624 1.00 82.50 302 LEU A O 1
ATOM 2292 N N . ARG A 1 303 ? -7.076 6.901 26.113 1.00 81.69 303 ARG A N 1
ATOM 2293 C CA . ARG A 1 303 ? -8.022 6.257 27.037 1.00 81.69 303 ARG A CA 1
ATOM 2294 C C . ARG A 1 303 ? -7.834 4.740 27.022 1.00 81.69 303 ARG A C 1
ATOM 2296 O O . ARG A 1 303 ? -8.611 4.022 26.391 1.00 81.69 303 ARG A O 1
ATOM 2303 N N . PRO A 1 304 ? -6.767 4.234 27.661 1.00 74.62 304 PRO A N 1
ATOM 2304 C CA . PRO A 1 304 ? -6.397 2.821 27.593 1.00 74.62 304 PRO A CA 1
ATOM 2305 C C . PRO A 1 304 ? -7.487 1.874 28.113 1.00 74.62 304 PRO A C 1
ATOM 2307 O O . PRO A 1 304 ? -7.645 0.772 27.577 1.00 74.62 304 PRO A O 1
ATOM 2310 N N . GLU A 1 305 ? -8.282 2.310 29.091 1.00 79.50 305 GLU A N 1
ATOM 2311 C CA . GLU A 1 305 ? -9.377 1.535 29.675 1.00 79.50 305 GLU A CA 1
ATOM 2312 C C . GLU A 1 305 ? -10.471 1.158 28.668 1.00 79.50 305 GLU A C 1
ATOM 2314 O O . GLU A 1 305 ? -11.082 0.099 28.808 1.00 79.50 305 GLU A O 1
ATOM 2319 N N . GLU A 1 306 ? -10.681 1.959 27.618 1.00 78.25 306 GLU A N 1
ATOM 2320 C CA . GLU A 1 306 ? -11.639 1.652 26.544 1.00 78.25 306 GLU A CA 1
ATOM 2321 C C . GLU A 1 306 ? -11.190 0.457 25.690 1.00 78.25 306 GLU A C 1
ATOM 2323 O O . GLU A 1 306 ? -11.993 -0.166 25.001 1.00 78.25 306 GLU A O 1
ATOM 2328 N N . THR A 1 307 ? -9.906 0.108 25.778 1.00 75.25 307 THR A N 1
ATOM 2329 C CA . THR A 1 307 ? -9.257 -0.965 25.010 1.00 75.25 307 THR A CA 1
ATOM 2330 C C . THR A 1 307 ? -8.719 -2.093 25.893 1.00 75.25 307 THR A C 1
ATOM 2332 O O . THR A 1 307 ? -7.983 -2.961 25.430 1.00 75.25 307 THR A O 1
ATOM 2335 N N . GLY A 1 308 ? -9.098 -2.108 27.176 1.00 79.50 308 GLY A N 1
ATOM 2336 C CA . GLY A 1 308 ? -8.739 -3.167 28.123 1.00 79.50 308 GLY A CA 1
ATOM 2337 C C . GLY A 1 308 ? -7.352 -3.036 28.762 1.00 79.50 308 GLY A C 1
ATOM 2338 O O . GLY A 1 308 ? -6.943 -3.943 29.486 1.00 79.50 308 GLY A O 1
ATOM 2339 N N . TYR A 1 309 ? -6.646 -1.924 28.540 1.00 81.56 309 TYR A N 1
ATOM 2340 C CA . TYR A 1 309 ? -5.396 -1.620 29.234 1.00 81.56 309 TYR A CA 1
ATOM 2341 C C . TYR A 1 309 ? -5.650 -0.898 30.561 1.00 81.56 309 TYR A C 1
ATOM 2343 O O . TYR A 1 309 ? -6.498 -0.012 30.658 1.00 81.56 309 TYR A O 1
ATOM 2351 N N . THR A 1 310 ? -4.869 -1.232 31.588 1.00 83.81 310 THR A N 1
ATOM 2352 C CA . THR A 1 310 ? -4.783 -0.439 32.822 1.00 83.81 310 THR A CA 1
ATOM 2353 C C . THR A 1 310 ? -3.692 0.622 32.694 1.00 83.81 310 THR A C 1
ATOM 2355 O O . THR A 1 310 ? -2.730 0.459 31.943 1.00 83.81 310 THR A O 1
ATOM 2358 N N . GLY A 1 311 ? -3.776 1.707 33.467 1.00 77.81 311 GLY A N 1
ATOM 2359 C CA . GLY A 1 311 ? -2.713 2.717 33.446 1.00 77.81 311 GLY A CA 1
ATOM 2360 C C . GLY A 1 311 ? -1.357 2.216 33.961 1.00 77.81 311 GLY A C 1
ATOM 2361 O O . GLY A 1 311 ? -0.333 2.765 33.572 1.00 77.81 311 GLY A O 1
ATOM 2362 N N . GLU A 1 312 ? -1.320 1.153 34.773 1.00 83.50 312 GLU A N 1
ATOM 2363 C CA . GLU A 1 312 ? -0.063 0.482 35.146 1.00 83.50 312 GLU A CA 1
ATOM 2364 C C . GLU A 1 312 ? 0.564 -0.233 33.947 1.00 83.50 312 GLU A C 1
ATOM 2366 O O . GLU A 1 312 ? 1.748 -0.051 33.689 1.00 83.50 312 GLU A O 1
ATOM 2371 N N . GLN A 1 313 ? -0.233 -0.949 33.150 1.00 86.75 313 GLN A N 1
ATOM 2372 C CA . GLN A 1 313 ? 0.262 -1.581 31.924 1.00 86.75 313 GLN A CA 1
ATOM 2373 C C . GLN A 1 313 ? 0.756 -0.540 30.913 1.00 86.75 313 GLN A C 1
ATOM 2375 O O . GLN A 1 313 ? 1.787 -0.735 30.277 1.00 86.75 313 GLN A O 1
ATOM 2380 N N . VAL A 1 314 ? 0.060 0.594 30.777 1.00 84.25 314 VAL A N 1
ATOM 2381 C CA . VAL A 1 314 ? 0.536 1.697 29.925 1.00 84.25 314 VAL A CA 1
ATOM 2382 C C . VAL A 1 314 ? 1.841 2.279 30.455 1.00 84.25 314 VAL A C 1
ATOM 2384 O O . VAL A 1 314 ? 2.752 2.533 29.672 1.00 84.25 314 VAL A O 1
ATOM 2387 N N . ARG A 1 315 ? 1.965 2.457 31.775 1.00 86.81 315 ARG A N 1
ATOM 2388 C CA . ARG A 1 315 ? 3.210 2.911 32.398 1.00 86.81 315 ARG A CA 1
ATOM 2389 C C . ARG A 1 315 ? 4.374 1.974 32.075 1.00 86.81 315 ARG A C 1
ATOM 2391 O O . ARG A 1 315 ? 5.421 2.462 31.669 1.00 86.81 315 ARG A O 1
ATOM 2398 N N . GLU A 1 316 ? 4.186 0.663 32.210 1.00 89.00 316 GLU A N 1
ATOM 2399 C CA . GLU A 1 316 ? 5.209 -0.336 31.870 1.00 89.00 316 GLU A CA 1
ATOM 2400 C C . GLU A 1 316 ? 5.646 -0.229 30.403 1.00 89.00 316 GLU A C 1
ATOM 2402 O O . GLU A 1 316 ? 6.839 -0.284 30.109 1.00 89.00 316 GLU A O 1
ATOM 2407 N N . LEU A 1 317 ? 4.702 -0.015 29.480 1.00 88.31 317 LEU A N 1
ATOM 2408 C CA . LEU A 1 317 ? 5.008 0.174 28.060 1.00 88.31 317 LEU A CA 1
ATOM 2409 C C . LEU A 1 317 ? 5.800 1.468 27.799 1.00 88.31 317 LEU A C 1
ATOM 2411 O O . LEU A 1 317 ? 6.758 1.466 27.023 1.00 88.31 317 LEU A O 1
ATOM 2415 N N . ILE A 1 318 ? 5.441 2.573 28.461 1.00 86.31 318 ILE A N 1
ATOM 2416 C CA . ILE A 1 318 ? 6.178 3.842 28.352 1.00 86.31 318 ILE A CA 1
ATOM 2417 C C . ILE A 1 318 ? 7.592 3.680 28.916 1.00 86.31 318 ILE A C 1
ATOM 2419 O O . ILE A 1 318 ? 8.551 4.105 28.275 1.00 86.31 318 ILE A O 1
ATOM 2423 N N . GLU A 1 319 ? 7.742 3.032 30.073 1.00 88.94 319 GLU A N 1
ATOM 2424 C CA . GLU A 1 319 ? 9.050 2.783 30.685 1.00 88.94 319 GLU A CA 1
ATOM 2425 C C . GLU A 1 319 ? 9.919 1.847 29.833 1.00 88.94 319 GLU A C 1
ATOM 2427 O O . GLU A 1 319 ? 11.122 2.076 29.709 1.00 88.94 319 GLU A O 1
ATOM 2432 N N . ALA A 1 320 ? 9.328 0.847 29.172 1.00 85.81 320 ALA A N 1
ATOM 2433 C CA . ALA A 1 320 ? 10.044 -0.010 28.229 1.00 85.81 320 ALA A CA 1
ATOM 2434 C C . ALA A 1 320 ? 10.589 0.774 27.021 1.00 85.81 320 ALA A C 1
ATOM 2436 O O . ALA A 1 320 ? 11.682 0.483 26.535 1.00 85.81 320 ALA A O 1
ATOM 2437 N N . MET A 1 321 ? 9.850 1.783 26.547 1.00 83.00 321 MET A N 1
ATOM 2438 C CA . MET A 1 321 ? 10.224 2.573 25.369 1.00 83.00 321 MET A CA 1
ATOM 2439 C C . MET A 1 321 ? 11.170 3.745 25.686 1.00 83.00 321 MET A C 1
ATOM 2441 O O . MET A 1 321 ? 12.115 4.005 24.931 1.00 83.00 321 MET A O 1
ATOM 2445 N N . TYR A 1 322 ? 10.916 4.464 26.781 1.00 81.88 322 TYR A N 1
ATOM 2446 C CA . TYR A 1 322 ? 11.579 5.728 27.125 1.00 81.88 322 TYR A CA 1
ATOM 2447 C C . TYR A 1 322 ? 12.470 5.646 28.371 1.00 81.88 322 TYR A C 1
ATOM 2449 O O . TYR A 1 322 ? 13.238 6.570 28.630 1.00 81.88 322 TYR A O 1
ATOM 2457 N N . GLY A 1 323 ? 12.424 4.541 29.116 1.00 85.38 323 GLY A N 1
ATOM 2458 C CA . GLY A 1 323 ? 13.135 4.380 30.381 1.00 85.38 323 GLY A CA 1
ATOM 2459 C C . GLY A 1 323 ? 12.387 4.990 31.569 1.00 85.38 323 GLY A C 1
ATOM 2460 O O . GLY A 1 323 ? 11.184 5.242 31.524 1.00 85.38 323 GLY A O 1
ATOM 2461 N N . SER A 1 324 ? 13.109 5.211 32.667 1.00 88.56 324 SER A N 1
ATOM 2462 C CA . SER A 1 324 ? 12.533 5.732 33.910 1.00 88.56 324 SER A CA 1
ATOM 2463 C C . SER A 1 324 ? 11.930 7.136 33.740 1.00 88.56 324 SER A C 1
ATOM 2465 O O . SER A 1 324 ? 12.463 7.939 32.970 1.00 88.56 324 SER A O 1
ATOM 2467 N N . PRO A 1 325 ? 10.861 7.473 34.486 1.00 88.88 325 PRO A N 1
ATOM 2468 C CA . PRO A 1 325 ? 10.260 8.801 34.433 1.00 88.88 325 PRO A CA 1
ATOM 2469 C C . PRO A 1 325 ? 11.231 9.890 34.892 1.00 88.88 325 PRO A C 1
ATOM 2471 O O . PRO A 1 325 ? 12.054 9.688 35.787 1.00 88.88 325 PRO A O 1
ATOM 2474 N N . VAL A 1 326 ? 11.094 11.071 34.293 1.00 87.44 326 VAL A N 1
ATOM 2475 C CA . VAL A 1 326 ? 11.884 12.267 34.623 1.00 87.44 326 VAL A CA 1
ATOM 2476 C C . VAL A 1 326 ? 11.191 13.161 35.652 1.00 87.44 326 VAL A C 1
ATOM 2478 O O . VAL A 1 326 ? 11.842 14.021 36.243 1.00 87.44 326 VAL A O 1
ATOM 2481 N N . SER A 1 327 ? 9.889 12.967 35.890 1.00 84.69 327 SER A N 1
ATOM 2482 C CA . SER A 1 327 ? 9.136 13.682 36.924 1.00 84.69 327 SER A CA 1
ATOM 2483 C C . SER A 1 327 ? 7.984 12.855 37.501 1.00 84.69 327 SER A C 1
ATOM 2485 O O . SER A 1 327 ? 7.345 12.067 36.804 1.00 84.69 327 SER A O 1
ATOM 2487 N N . GLU A 1 328 ? 7.694 13.072 38.785 1.00 84.62 328 GLU A N 1
ATOM 2488 C CA . GLU A 1 328 ? 6.491 12.578 39.460 1.00 84.62 328 GLU A CA 1
ATOM 2489 C C . GLU A 1 328 ? 5.951 13.665 40.396 1.00 84.62 328 GLU A C 1
ATOM 2491 O O . GLU A 1 328 ? 6.513 13.930 41.458 1.00 84.62 328 GLU A O 1
ATOM 2496 N N . GLU A 1 329 ? 4.852 14.314 40.009 1.00 80.50 329 GLU A N 1
ATOM 2497 C CA . GLU A 1 329 ? 4.231 15.384 40.793 1.00 80.50 329 GLU A CA 1
ATOM 2498 C C . GLU A 1 329 ? 2.706 15.258 40.786 1.00 80.50 329 GLU A C 1
ATOM 2500 O O . GLU A 1 329 ? 2.082 15.122 39.740 1.00 80.50 329 GLU A O 1
ATOM 2505 N N . ARG A 1 330 ? 2.076 15.346 41.968 1.00 69.75 330 ARG A N 1
ATOM 2506 C CA . ARG A 1 330 ? 0.606 15.444 42.127 1.00 69.75 330 ARG A CA 1
ATOM 2507 C C . ARG A 1 330 ? -0.198 14.400 41.325 1.00 69.75 330 ARG A C 1
ATOM 2509 O O . ARG A 1 330 ? -1.230 14.724 40.748 1.00 69.75 330 ARG A O 1
ATOM 2516 N N . GLY A 1 331 ? 0.267 13.149 41.291 1.00 70.94 331 GLY A N 1
ATOM 2517 C CA . GLY A 1 331 ? -0.413 12.063 40.570 1.00 70.94 331 GLY A CA 1
ATOM 2518 C C . GLY A 1 331 ? -0.216 12.083 39.049 1.00 70.94 331 GLY A C 1
ATOM 2519 O O . GLY A 1 331 ? -0.921 11.360 38.344 1.00 70.94 331 GLY A O 1
ATOM 2520 N N . GLN A 1 332 ? 0.726 12.894 38.561 1.00 77.69 332 GLN A N 1
ATOM 2521 C CA . GLN A 1 332 ? 1.227 12.879 37.194 1.00 77.69 332 GLN A CA 1
ATOM 2522 C C . GLN A 1 332 ? 2.646 12.316 37.165 1.00 77.69 332 GLN A C 1
ATOM 2524 O O . GLN A 1 332 ? 3.485 12.691 37.984 1.00 77.69 332 GLN A O 1
ATOM 2529 N N . THR A 1 333 ? 2.908 11.437 36.208 1.00 82.38 333 THR A N 1
ATOM 2530 C CA . THR A 1 333 ? 4.239 10.912 35.908 1.00 82.38 333 THR A CA 1
ATOM 2531 C C . THR A 1 333 ? 4.633 11.379 34.515 1.00 82.38 333 THR A C 1
ATOM 2533 O O . THR A 1 333 ? 3.851 11.221 33.579 1.00 82.38 333 THR A O 1
ATOM 2536 N N . GLY A 1 334 ? 5.816 11.975 34.388 1.00 84.44 334 GLY A N 1
ATOM 2537 C CA . GLY A 1 334 ? 6.332 12.522 33.139 1.00 84.44 334 GLY A CA 1
ATOM 2538 C C . GLY A 1 334 ? 7.551 11.765 32.619 1.00 84.44 334 GLY A C 1
ATOM 2539 O O . GLY A 1 334 ? 8.451 11.419 33.384 1.00 84.44 334 GLY A O 1
ATOM 2540 N N . TRP A 1 335 ? 7.610 11.576 31.304 1.00 86.38 335 TRP A N 1
ATOM 2541 C CA . TRP A 1 335 ? 8.769 11.084 30.559 1.00 86.38 335 TRP A CA 1
ATOM 2542 C C . TRP A 1 335 ? 9.168 12.110 29.506 1.00 86.38 335 TRP A C 1
ATOM 2544 O O . TRP A 1 335 ? 8.309 12.798 28.948 1.00 86.38 335 TRP A O 1
ATOM 2554 N N . SER A 1 336 ? 10.464 12.191 29.214 1.00 77.94 336 SER A N 1
ATOM 2555 C CA . SER A 1 336 ? 10.977 12.986 28.103 1.00 77.94 336 SER A CA 1
ATOM 2556 C C . SER A 1 336 ? 11.841 12.136 27.180 1.00 77.94 336 SER A C 1
ATOM 2558 O O . SER A 1 336 ? 12.647 11.324 27.632 1.00 77.94 336 SER A O 1
ATOM 2560 N N . ASP A 1 337 ? 11.686 12.345 25.875 1.00 70.12 337 ASP A N 1
ATOM 2561 C CA . ASP A 1 337 ? 12.610 11.839 24.868 1.00 70.12 337 ASP A CA 1
ATOM 2562 C C . ASP A 1 337 ? 13.375 13.013 24.254 1.00 70.12 337 ASP A C 1
ATOM 2564 O O . ASP A 1 337 ? 12.842 13.692 23.374 1.00 70.12 337 ASP A O 1
ATOM 2568 N N . PRO A 1 338 ? 14.614 13.283 24.695 1.00 63.69 338 PRO A N 1
ATOM 2569 C CA . PRO A 1 338 ? 15.396 14.401 24.181 1.00 63.69 338 PRO A CA 1
ATOM 2570 C C . PRO A 1 338 ? 15.868 14.185 22.737 1.00 63.69 338 PRO A C 1
ATOM 2572 O O . PRO A 1 338 ? 16.280 15.147 22.098 1.00 63.69 338 PRO A O 1
ATOM 2575 N N . ILE A 1 339 ? 15.827 12.950 22.216 1.00 62.56 339 ILE A N 1
ATOM 2576 C CA . ILE A 1 339 ? 16.244 12.646 20.838 1.00 62.56 339 ILE A CA 1
ATOM 2577 C C . ILE A 1 339 ? 15.176 13.115 19.846 1.00 62.56 339 ILE A C 1
ATOM 2579 O O . ILE A 1 339 ? 15.506 13.683 18.809 1.00 62.56 339 ILE A O 1
ATOM 2583 N N . TYR A 1 340 ? 13.904 12.901 20.184 1.00 59.09 340 TYR A N 1
ATOM 2584 C CA . TYR A 1 340 ? 12.758 13.216 19.323 1.00 59.09 340 TYR A CA 1
ATOM 2585 C C . TYR A 1 340 ? 11.867 14.330 19.890 1.00 59.09 340 TYR A C 1
ATOM 2587 O O . TYR A 1 340 ? 10.748 14.516 19.423 1.00 59.09 340 TYR A O 1
ATOM 2595 N N . SER A 1 341 ? 12.351 15.058 20.902 1.00 62.72 341 SER A N 1
ATOM 2596 C CA . SER A 1 341 ? 11.666 16.181 21.559 1.00 62.72 341 SER A CA 1
ATOM 2597 C C . SER A 1 341 ? 10.244 15.868 22.045 1.00 62.72 341 SER A C 1
ATOM 2599 O O . SER A 1 341 ? 9.350 16.699 21.924 1.00 62.72 341 SER A O 1
ATOM 2601 N N . LYS A 1 342 ? 10.016 14.678 22.617 1.00 68.38 342 LYS A N 1
ATOM 2602 C CA . LYS A 1 342 ? 8.688 14.265 23.111 1.00 68.38 342 LYS A CA 1
ATOM 2603 C C . LYS A 1 342 ? 8.571 14.433 24.618 1.00 68.38 342 LYS A C 1
ATOM 2605 O O . LYS A 1 342 ? 9.489 14.055 25.344 1.00 68.38 342 LYS A O 1
ATOM 2610 N N . TYR A 1 343 ? 7.411 14.892 25.087 1.00 69.38 343 TYR A N 1
ATOM 2611 C CA . TYR A 1 343 ? 7.031 14.846 26.499 1.00 69.38 343 TYR A CA 1
ATOM 2612 C C . TYR A 1 343 ? 5.719 14.091 26.666 1.00 69.38 343 TYR A C 1
ATOM 2614 O O . TYR A 1 343 ? 4.704 14.418 26.052 1.00 69.38 343 TYR A O 1
ATOM 2622 N N . ILE A 1 344 ? 5.753 13.062 27.507 1.00 75.31 344 ILE A N 1
ATOM 2623 C CA . ILE A 1 344 ? 4.626 12.169 27.763 1.00 75.31 344 ILE A CA 1
ATOM 2624 C C . ILE A 1 344 ? 4.260 12.310 29.229 1.00 75.31 344 ILE A C 1
ATOM 2626 O O . ILE A 1 344 ? 5.123 12.167 30.090 1.00 75.31 344 ILE A O 1
ATOM 2630 N N . THR A 1 345 ? 2.992 12.582 29.519 1.00 72.94 345 THR A N 1
ATOM 2631 C CA . THR A 1 345 ? 2.494 12.668 30.893 1.00 72.94 345 THR A CA 1
ATOM 2632 C C . THR A 1 345 ? 1.358 11.682 31.097 1.00 72.94 345 THR A C 1
ATOM 2634 O O . THR A 1 345 ? 0.338 11.765 30.419 1.00 72.94 345 THR A O 1
ATOM 2637 N N . LEU A 1 346 ? 1.508 10.779 32.062 1.00 75.62 346 LEU A N 1
ATOM 2638 C CA . LEU A 1 346 ? 0.438 9.913 32.546 1.00 75.62 346 LEU A CA 1
ATOM 2639 C C . LEU A 1 346 ? -0.167 10.523 33.803 1.00 75.62 346 LEU A C 1
ATOM 2641 O O . LEU A 1 346 ? 0.546 10.768 34.773 1.00 75.62 346 LEU A O 1
ATOM 2645 N N . SER A 1 347 ? -1.475 10.756 33.804 1.00 73.00 347 SER A N 1
ATOM 2646 C CA . SER A 1 347 ? -2.190 11.334 34.940 1.00 73.00 347 SER A CA 1
ATOM 2647 C C . SER A 1 347 ? -3.253 10.382 35.484 1.00 73.00 347 SER A C 1
ATOM 2649 O O . SER A 1 347 ? -3.949 9.705 34.732 1.00 73.00 347 SER A O 1
ATOM 2651 N N . ARG A 1 348 ? -3.383 10.325 36.814 1.00 61.19 348 ARG A N 1
ATOM 2652 C CA . ARG A 1 348 ? -4.383 9.484 37.500 1.00 61.19 348 ARG A CA 1
ATOM 2653 C C . ARG A 1 348 ? -5.765 10.137 37.652 1.00 61.19 348 ARG A C 1
ATOM 2655 O O . ARG A 1 348 ? -6.676 9.491 38.160 1.00 61.19 348 ARG A O 1
ATOM 2662 N N . GLU A 1 349 ? -5.927 11.393 37.235 1.00 54.91 349 GLU A N 1
ATOM 2663 C CA . GLU A 1 349 ? -7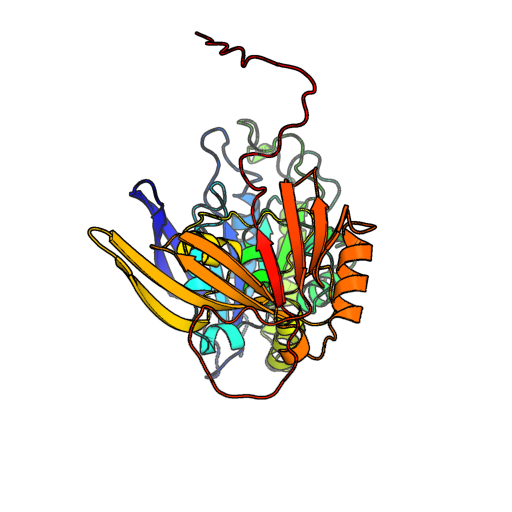.187 12.137 37.325 1.00 54.91 349 GLU A CA 1
ATOM 2664 C C . GLU A 1 349 ? -7.570 12.709 35.959 1.00 54.91 349 GLU A C 1
ATOM 2666 O O . GLU A 1 349 ? -6.823 13.503 35.388 1.00 54.91 349 GLU A O 1
ATOM 2671 N N . ARG A 1 350 ? -8.770 12.364 35.478 1.00 46.97 350 ARG A N 1
ATOM 2672 C CA . ARG A 1 350 ? -9.391 12.976 34.298 1.00 46.97 350 ARG A CA 1
ATOM 2673 C C . ARG A 1 350 ? -9.457 14.488 34.514 1.00 46.97 350 ARG A C 1
ATOM 2675 O O . ARG A 1 350 ? -10.230 14.957 35.358 1.00 46.97 350 ARG A O 1
ATOM 2682 N N . ARG A 1 351 ? -8.671 15.279 33.774 1.00 42.94 351 ARG A N 1
ATOM 2683 C CA . ARG A 1 351 ? -8.839 16.735 33.821 1.00 42.94 351 ARG A CA 1
ATOM 2684 C C . ARG A 1 351 ? -10.134 17.051 33.097 1.00 42.94 351 ARG A C 1
ATOM 2686 O O . ARG A 1 351 ? -10.159 17.212 31.882 1.00 42.94 351 ARG A O 1
ATOM 2693 N N . SER A 1 352 ? -11.217 17.195 33.860 1.00 32.28 352 SER A N 1
ATOM 2694 C CA . SER A 1 352 ? -12.389 17.902 33.370 1.00 32.28 352 SER A CA 1
ATOM 2695 C C . SER A 1 352 ? -11.908 19.277 32.908 1.00 32.28 352 SER A C 1
ATOM 2697 O O . SER A 1 352 ? -11.474 20.090 33.735 1.00 32.28 352 SER A O 1
ATOM 2699 N N . SER A 1 353 ? -11.990 19.559 31.608 1.00 34.88 353 SER A N 1
ATOM 2700 C CA . SER A 1 353 ? -12.193 20.932 31.157 1.00 34.88 353 SER A CA 1
ATOM 2701 C C . SER A 1 353 ? -13.280 21.505 32.060 1.00 34.88 353 SER A C 1
ATOM 2703 O O . SER A 1 353 ? -14.335 20.886 32.224 1.00 34.88 353 SER A O 1
ATOM 2705 N N . ARG A 1 354 ? -12.971 22.590 32.778 1.00 32.09 354 ARG A N 1
ATOM 2706 C CA . ARG A 1 354 ? -13.877 23.170 33.776 1.00 32.09 354 ARG A CA 1
ATOM 2707 C C . ARG A 1 354 ? -15.295 23.219 33.196 1.00 32.09 354 ARG A C 1
ATOM 2709 O O . ARG A 1 354 ? -15.493 23.884 32.187 1.00 32.09 354 ARG A O 1
ATOM 2716 N N . HIS A 1 355 ? -16.224 22.576 33.910 1.00 32.41 355 HIS A N 1
ATOM 2717 C CA . HIS A 1 355 ? -17.667 22.416 33.663 1.00 32.41 355 HIS A CA 1
ATOM 2718 C C . HIS A 1 355 ? -18.112 21.080 33.052 1.00 32.41 355 HIS A C 1
ATOM 2720 O O . HIS A 1 355 ? -18.618 21.036 31.941 1.00 32.41 355 HIS A O 1
ATOM 2726 N N . GLN A 1 356 ? -18.108 20.021 33.867 1.00 25.88 356 GLN A N 1
ATOM 2727 C CA . GLN A 1 356 ? -19.257 19.109 33.940 1.00 25.88 356 GLN A CA 1
ATOM 2728 C C . GLN A 1 356 ? -19.319 18.453 35.329 1.00 25.88 356 GLN A C 1
ATOM 2730 O O . GLN A 1 356 ? -18.398 17.771 35.769 1.00 25.88 356 GLN A O 1
ATOM 2735 N N . ARG A 1 357 ? -20.411 18.719 36.057 1.00 26.56 357 ARG A N 1
ATOM 2736 C CA . ARG A 1 357 ? -20.796 18.005 37.280 1.00 26.56 357 ARG A CA 1
ATOM 2737 C C . ARG A 1 357 ? -21.658 16.807 36.879 1.00 26.56 357 ARG A C 1
ATOM 2739 O O . ARG A 1 357 ? -22.827 17.003 36.580 1.00 26.56 357 ARG A O 1
ATOM 2746 N N . SER A 1 358 ? -21.119 15.599 36.975 1.00 23.41 358 SER A N 1
ATOM 2747 C CA . SER A 1 358 ? -21.863 14.379 37.331 1.00 23.41 358 SER A CA 1
ATOM 2748 C C . SER A 1 358 ? -20.862 13.251 37.572 1.00 23.41 358 SER A C 1
ATOM 2750 O O . SER A 1 358 ? -19.883 13.129 36.845 1.00 23.41 358 SER A O 1
ATOM 2752 N N . GLY A 1 359 ? -21.055 12.511 38.661 1.00 22.81 359 GLY A N 1
ATOM 2753 C CA . GLY A 1 359 ? -20.030 11.679 39.284 1.00 22.81 359 GLY A CA 1
ATOM 2754 C C . GLY A 1 359 ? -19.674 10.367 38.579 1.00 22.81 359 GLY A C 1
ATOM 2755 O O . GLY A 1 359 ? -20.399 9.884 37.718 1.00 22.81 359 GLY A O 1
ATOM 2756 N N . GLY A 1 360 ? -18.581 9.778 39.075 1.00 24.72 360 GLY A N 1
ATOM 2757 C CA . GLY A 1 360 ? -18.325 8.336 39.076 1.00 24.72 360 GLY A CA 1
ATOM 2758 C C . GLY A 1 360 ? -17.616 7.753 37.854 1.00 24.72 360 GLY A C 1
ATOM 2759 O O . GLY A 1 360 ? -18.271 7.156 37.016 1.00 24.72 360 GLY A O 1
ATOM 2760 N N . CYS A 1 361 ? -16.285 7.864 37.798 1.00 23.70 361 CYS A N 1
ATOM 2761 C CA . CYS A 1 361 ? -15.333 6.750 37.617 1.00 23.70 361 CYS A CA 1
ATOM 2762 C C . CYS A 1 361 ? -13.914 7.333 37.516 1.00 23.70 361 CYS A C 1
ATOM 2764 O O . CYS A 1 361 ? -13.707 8.326 36.821 1.00 23.70 361 CYS A O 1
ATOM 2766 N N . GLY A 1 362 ? -12.944 6.755 38.231 1.00 27.23 362 GLY A N 1
ATOM 2767 C CA . GLY A 1 362 ? -11.537 7.146 38.113 1.00 27.23 362 GLY A CA 1
ATOM 2768 C C . GLY A 1 362 ? -11.006 6.752 36.738 1.00 27.23 362 GLY A C 1
ATOM 2769 O O . GLY A 1 362 ? -10.869 5.565 36.469 1.00 27.23 362 GLY A O 1
ATOM 2770 N N . GLY A 1 363 ? -10.762 7.737 35.876 1.00 33.06 363 GLY A N 1
ATOM 2771 C CA . GLY A 1 363 ? -10.131 7.558 34.566 1.00 33.06 363 GLY A CA 1
ATOM 2772 C C . GLY A 1 363 ? -8.698 8.077 34.601 1.00 33.06 363 GLY A C 1
ATOM 2773 O O . GLY A 1 363 ? -8.445 9.115 35.223 1.00 33.06 363 GLY A O 1
ATOM 2774 N N . MET A 1 364 ? -7.780 7.343 33.971 1.00 47.25 364 MET A N 1
ATOM 2775 C CA . MET A 1 364 ? -6.389 7.761 33.798 1.00 47.25 364 MET A CA 1
ATOM 2776 C C . MET A 1 364 ? -6.239 8.389 32.419 1.00 47.25 364 MET A C 1
ATOM 2778 O O . MET A 1 364 ? -6.709 7.839 31.433 1.00 47.25 364 MET A O 1
ATOM 2782 N N . GLU A 1 365 ? -5.586 9.540 32.353 1.00 49.94 365 GLU A N 1
ATOM 2783 C CA . GLU A 1 365 ? -5.455 10.300 31.119 1.00 49.94 365 GLU A CA 1
ATOM 2784 C C . GLU A 1 365 ? -3.978 10.395 30.742 1.00 49.94 365 GLU A C 1
ATOM 2786 O O . GLU A 1 365 ? -3.173 10.915 31.526 1.00 49.94 365 GLU A O 1
ATOM 2791 N N . LEU A 1 366 ? -3.610 9.892 29.560 1.00 54.88 366 LEU A N 1
ATOM 2792 C CA . LEU A 1 366 ? -2.303 10.183 28.984 1.00 54.88 366 LEU A CA 1
ATOM 2793 C C . LEU A 1 366 ? -2.405 11.424 28.110 1.00 54.88 366 LEU A C 1
ATOM 2795 O O . LEU A 1 366 ? -3.203 11.436 27.181 1.00 54.88 366 LEU A O 1
ATOM 2799 N N . SER A 1 367 ? -1.558 12.418 28.359 1.00 60.47 367 SER A N 1
ATOM 2800 C CA . SER A 1 367 ? -1.408 13.570 27.479 1.00 60.47 367 SER A CA 1
ATOM 2801 C C . SER A 1 367 ? 0.012 13.663 26.934 1.00 60.47 367 SER A C 1
ATOM 2803 O O . SER A 1 367 ? 0.988 13.524 27.676 1.00 60.47 367 SER A O 1
ATOM 2805 N N . VAL A 1 368 ? 0.126 13.922 25.635 1.00 52.81 368 VAL A N 1
ATOM 2806 C CA . VAL A 1 368 ? 1.395 14.246 24.972 1.00 52.81 368 VAL A CA 1
ATOM 2807 C C . VAL A 1 368 ? 1.392 15.746 24.670 1.00 52.81 368 VAL A C 1
ATOM 2809 O O . VAL A 1 368 ? 0.351 16.272 24.278 1.00 52.81 368 VAL A O 1
ATOM 2812 N N . PHE A 1 369 ? 2.518 16.431 24.893 1.00 51.28 369 PHE A N 1
ATOM 2813 C CA . PHE A 1 369 ? 2.681 17.870 24.636 1.00 51.28 369 PHE A CA 1
ATOM 2814 C C . PHE A 1 369 ? 4.092 18.191 24.124 1.00 51.28 369 PHE A C 1
ATOM 2816 O O . PHE A 1 369 ? 5.030 17.419 24.343 1.00 51.28 369 PHE A O 1
ATOM 2823 N N . ASP A 1 370 ? 4.248 19.378 23.536 1.00 40.28 370 ASP A N 1
ATOM 2824 C CA . ASP A 1 370 ? 5.550 20.026 23.355 1.00 40.28 370 ASP A CA 1
ATOM 2825 C C . ASP A 1 370 ? 6.123 20.535 24.696 1.00 40.28 370 ASP A C 1
ATOM 2827 O O . ASP A 1 370 ? 5.364 20.836 25.628 1.00 40.28 370 ASP A O 1
ATOM 2831 N N . PRO A 1 371 ? 7.459 20.672 24.824 1.00 33.50 371 PRO A N 1
ATOM 2832 C CA . PRO A 1 371 ? 8.066 21.283 26.001 1.00 33.50 371 PRO A CA 1
ATOM 2833 C C . PRO A 1 371 ? 7.511 22.693 26.255 1.00 33.50 371 PRO A C 1
ATOM 2835 O O . PRO A 1 371 ? 7.391 23.487 25.318 1.00 33.50 371 PRO A O 1
ATOM 2838 N N . PRO A 1 372 ? 7.254 23.078 27.520 1.00 29.56 372 PRO A N 1
ATOM 2839 C CA . PRO A 1 372 ? 6.923 24.458 27.835 1.00 29.56 372 PRO A CA 1
ATOM 2840 C C . PRO A 1 372 ? 8.090 25.377 27.454 1.00 29.56 372 PRO A C 1
ATOM 2842 O O . PRO A 1 372 ? 9.226 25.198 27.901 1.00 29.56 372 PRO A O 1
ATOM 2845 N N . ALA A 1 373 ? 7.799 26.403 26.654 1.00 30.56 373 ALA A N 1
ATOM 2846 C CA . ALA A 1 373 ? 8.729 27.490 26.391 1.00 30.56 373 ALA A CA 1
ATOM 2847 C C . ALA A 1 373 ? 8.974 28.278 27.691 1.00 30.56 373 ALA A C 1
ATOM 2849 O O . ALA A 1 373 ? 8.216 29.180 28.038 1.00 30.56 373 ALA A O 1
ATOM 2850 N N . GLY A 1 374 ? 10.035 27.925 28.421 1.00 32.62 374 GLY A N 1
ATOM 2851 C CA . GLY A 1 374 ? 10.517 28.695 29.568 1.00 32.62 374 GLY A CA 1
ATOM 2852 C C . GLY A 1 374 ? 10.680 27.891 30.854 1.00 32.62 374 GLY A C 1
ATOM 2853 O O . GLY A 1 374 ? 9.879 28.004 31.775 1.00 32.62 374 GLY A O 1
ATOM 2854 N N . GLY A 1 375 ? 11.793 27.167 30.953 1.00 25.50 375 GLY A N 1
ATOM 2855 C CA . GLY A 1 375 ? 12.384 26.733 32.216 1.00 25.50 375 GLY A CA 1
ATOM 2856 C C . GLY A 1 375 ? 13.888 26.954 32.125 1.00 25.50 375 GLY A C 1
ATOM 2857 O O . GLY A 1 375 ? 14.584 26.205 31.449 1.00 25.50 375 GLY A O 1
ATOM 2858 N N . GLN A 1 376 ? 14.386 28.039 32.718 1.00 25.11 376 GLN A N 1
ATOM 2859 C CA . GLN A 1 376 ? 15.811 28.352 32.720 1.00 25.11 376 GLN A CA 1
ATOM 2860 C C . GLN A 1 376 ? 16.599 27.255 33.443 1.00 25.11 376 GLN A C 1
ATOM 2862 O O . GLN A 1 376 ? 16.412 27.009 34.632 1.00 25.11 376 GLN A O 1
ATOM 2867 N N . THR A 1 377 ? 17.561 26.665 32.746 1.00 23.41 377 THR A N 1
ATOM 2868 C CA . THR A 1 377 ? 18.828 26.253 33.350 1.00 23.41 377 THR A CA 1
ATOM 2869 C C . THR A 1 377 ? 19.910 26.606 32.338 1.00 23.41 377 THR A C 1
ATOM 2871 O O . THR A 1 377 ? 19.925 26.092 31.223 1.00 23.41 377 THR A O 1
ATOM 2874 N N . GLU A 1 378 ? 20.747 27.587 32.676 1.00 24.20 378 GLU A N 1
ATOM 2875 C CA . GLU A 1 378 ? 21.876 28.002 31.847 1.00 24.20 378 GLU A CA 1
ATOM 2876 C C . GLU A 1 378 ? 22.838 26.831 31.629 1.00 24.20 378 GLU A C 1
ATOM 2878 O O . GLU A 1 378 ? 23.495 26.400 32.571 1.00 24.20 378 GLU A O 1
ATOM 2883 N N . VAL A 1 379 ? 23.004 26.403 30.374 1.00 23.73 379 VAL A N 1
ATOM 2884 C CA . VAL A 1 379 ? 24.294 25.932 29.854 1.00 23.73 379 VAL A CA 1
ATOM 2885 C C . VAL A 1 379 ? 24.430 26.397 28.398 1.00 23.73 379 VAL A C 1
ATOM 2887 O O . VAL A 1 379 ? 23.817 25.844 27.496 1.00 23.73 379 VAL A O 1
ATOM 2890 N N . GLY A 1 380 ? 25.258 27.425 28.183 1.00 22.84 380 GLY A N 1
ATOM 2891 C CA . GLY A 1 380 ? 25.961 27.680 26.918 1.00 22.84 380 GLY A CA 1
ATOM 2892 C C . GLY A 1 380 ? 25.174 28.319 25.767 1.00 22.84 380 GLY A C 1
ATOM 2893 O O . GLY A 1 380 ? 24.545 27.642 24.964 1.00 22.84 380 GLY A O 1
ATOM 2894 N N . ARG A 1 381 ? 25.342 29.638 25.587 1.00 22.72 381 ARG A N 1
ATOM 2895 C CA . ARG A 1 381 ? 25.104 30.328 24.305 1.00 22.72 381 ARG A CA 1
ATOM 2896 C C . ARG A 1 381 ? 25.838 29.614 23.162 1.00 22.72 381 ARG A C 1
ATOM 2898 O O . ARG A 1 381 ? 27.065 29.575 23.172 1.00 22.72 381 ARG A O 1
ATOM 2905 N N . VAL A 1 382 ? 25.113 29.236 22.113 1.00 24.06 382 VAL A N 1
ATOM 2906 C CA . VAL A 1 382 ? 25.660 29.143 20.753 1.00 24.06 382 VAL A CA 1
ATOM 2907 C C . VAL A 1 382 ? 24.788 30.016 19.854 1.00 24.06 382 VAL A C 1
ATOM 2909 O O . VAL A 1 382 ? 23.586 29.799 19.728 1.00 24.06 382 VAL A O 1
ATOM 2912 N N . GLN A 1 383 ? 25.382 31.075 19.301 1.00 22.69 383 GLN A N 1
ATOM 2913 C CA . GLN A 1 383 ? 24.744 31.930 18.299 1.00 22.69 383 GLN A CA 1
ATOM 2914 C C . GLN A 1 383 ? 24.552 31.150 16.986 1.00 22.69 383 GLN A C 1
ATOM 2916 O O . GLN A 1 383 ? 25.457 30.407 16.602 1.00 22.69 383 GLN A O 1
ATOM 2921 N N . PRO A 1 384 ? 23.451 31.358 16.243 1.00 26.17 384 PRO A N 1
ATOM 2922 C CA . PRO A 1 384 ? 23.330 30.835 14.891 1.00 26.17 384 PRO A CA 1
ATOM 2923 C C . PRO A 1 384 ? 24.235 31.630 13.939 1.00 26.17 384 PRO A C 1
ATOM 2925 O O . PRO A 1 384 ? 24.047 32.829 13.722 1.00 26.17 384 PRO A O 1
ATOM 2928 N N . VAL A 1 385 ? 25.222 30.948 13.355 1.00 26.73 385 VAL A N 1
ATOM 2929 C CA . VAL A 1 385 ? 25.960 31.438 12.188 1.00 26.73 385 VAL A CA 1
ATOM 2930 C C . VAL A 1 385 ? 25.054 31.260 10.973 1.00 26.73 385 VAL A C 1
ATOM 2932 O O . VAL A 1 385 ? 24.902 30.158 10.454 1.00 26.73 385 VAL A O 1
ATOM 2935 N N . TYR A 1 386 ? 24.449 32.351 10.508 1.00 27.97 386 TYR A N 1
ATOM 2936 C CA . TYR A 1 386 ? 23.867 32.411 9.170 1.00 27.97 386 TYR A CA 1
ATOM 2937 C C . TYR A 1 386 ? 25.002 32.451 8.140 1.00 27.97 386 TYR A C 1
ATOM 2939 O O . TYR A 1 386 ? 25.559 33.509 7.847 1.00 27.97 386 TYR A O 1
ATOM 2947 N N . GLY A 1 387 ? 25.351 31.289 7.593 1.00 26.72 387 GLY A N 1
ATOM 2948 C CA . GLY A 1 387 ? 26.175 31.183 6.394 1.00 26.72 387 GLY A CA 1
ATOM 2949 C C . GLY A 1 387 ? 25.308 31.341 5.149 1.00 26.72 387 GLY A C 1
ATOM 2950 O O . GLY A 1 387 ? 24.636 30.401 4.741 1.00 26.72 387 GLY A O 1
ATOM 2951 N N . ARG A 1 388 ? 25.330 32.534 4.544 1.00 30.44 388 ARG A N 1
ATOM 2952 C CA . ARG A 1 388 ? 24.980 32.713 3.128 1.00 30.44 388 ARG A CA 1
ATOM 2953 C C . ARG A 1 388 ? 26.045 32.006 2.289 1.00 30.44 388 ARG A C 1
ATOM 2955 O O . ARG A 1 388 ? 27.223 32.283 2.494 1.00 30.44 388 ARG A O 1
ATOM 2962 N N . TYR A 1 389 ? 25.640 31.199 1.316 1.00 32.72 389 TYR A N 1
ATOM 2963 C CA . TYR A 1 389 ? 26.495 30.874 0.178 1.00 32.72 389 TYR A CA 1
ATOM 2964 C C . TYR A 1 389 ? 25.867 31.433 -1.097 1.00 32.72 389 TYR A C 1
ATOM 2966 O O . TYR A 1 389 ? 24.662 31.300 -1.315 1.00 32.72 389 TYR A O 1
ATOM 2974 N N . GLN A 1 390 ? 26.710 32.168 -1.826 1.00 35.75 390 GLN A N 1
ATOM 2975 C CA . GLN A 1 390 ? 26.532 32.594 -3.211 1.00 35.75 390 GLN A CA 1
ATOM 2976 C C . GLN A 1 390 ? 26.631 31.404 -4.156 1.00 35.75 390 GLN A C 1
ATOM 2978 O O . GLN A 1 390 ? 27.349 30.444 -3.788 1.00 35.75 390 GLN A O 1
#